Protein AF-0000000068242382 (afdb_homodimer)

Foldseek 3Di:
DDPPVNVVCVVPVVVVQVVQQPDCWKKFKAFLQQATADIHHVPPQAQDFDPRLRHGHGLVLFAPPVVSVVVSVVLNVCQVVQAKDKDKDKDQVVRGVSCVPTRHDHGIWIWIWIWHHDPPHRIIMIIIDTCRVVVVVVVVVVVVVVVCVQVQFADPLAGAGEQNNCVPVVQVLQVVLQVVFWKKKKKKKFKACLVVQCVVPNVVVSSVLSNVLSVLVVVLDDPSKHWYDNDPGMIMIMDIRADPVRVQVSVVVSQVSQVVVQAADCRGPADRHIGMAMFMEIERHDDPPDGSVLNVVRSVVRSVVRVVVHGRYYGYDYDNDSPD/DDPPVNVVCVVPVVVVQVVQQDDCWKKFKAFLQQATADIHHVPPQAQDFDPVLRHGHGLVLFAPPVVSVVVSVVLNVCQVVQAKDKDKDKDQVVRGPSCVPTRHDHGIWIWIWIWHHDPPHRIIMIIIDTCRVVVVVVVVVVVVVVVCVQVQFADPLARAGEQNNCVPVVQVLQVVCQVVFWKKKKKKKFKACLVVQCVVPNVVVSSVLSNVLSVLVVVLDDPSKHWYDNDPGMIMIMDIRADPVRVQVSVVVSQVSQVVVQAADCRGPADRHIGMAMFMEIERHDDPPDGSVLNVVNSVVRSVVCVVVHGRYYGYDYDNDSPD

Organism: Vibrio cholerae serotype O1 (strain ATCC 39315 / El Tor Inaba N16961) (NCBI:txid243277)

Secondary structure (DSSP, 8-state):
---HHHHHHHH-THHHHHHHHH-SS-EEEEETT-BEEEEE----TTT---GGGGTT-BHHHHS-HHHHHHHHHHHHHHHHHTS-EEEEEEE-GGG-GGGTTSSS--S-EEEEEEEEEPTTSSEEEEEEEE-HHHHHHHHHHHHHHHHHHHHHHB-TTT-SBPHHHHHHHHHHHHHHHHHHT--EEEEEEEETTHHHHHHHH-HHHHHHHHHHHHHHHHHHS-TT-EEEE-SSSEEEEEEES--HHHHHHHHHHHHHHHHHH--B-TT-SS-SB--EEEEEEEESS--TT--HHHHHHHHHHHHHHHHHH-SS-EEEEE-SSTT-/---HHHHHHHH-THHHHHHHHH-SS-EEEEETT-BEEEEE----TTT---GGGGTT-BHHHHS-HHHHHHHHHHHHHHHHHTS-EEEEEEE-GGG-GGGTTSSS--S-EEEEEEEEEPTTSSEEEEEEEE-HHHHHHHHHHHHHHHHHHHHHHB-TTT-SBPHHHHHHHHHHHHHHHHHHT--EEEEEEEETTHHHHHHHH-HHHHHHHHHHHHHHHHHHS-TT-EEEE-SSSEEEEEEES--HHHHHHHHHHHHHHHHHH--B-TT-SS-SB--EEEEEEEESS--TT--HHHHHHHHHHHHHHHHHH-SS-EEEEE-SSTT-

pLDDT: mean 90.84, std 8.25, range [40.31, 98.19]

Solvent-accessible surface area (backbone atoms only — not comparable to full-atom values): 33437 Å² total; per-residue (Å²): 134,82,52,68,65,53,54,50,34,63,74,38,53,66,44,55,54,50,54,45,45,64,34,73,38,32,34,30,35,29,38,76,87,38,34,26,71,42,52,30,23,10,75,50,40,80,72,24,50,63,44,67,77,44,46,76,37,38,43,68,69,45,37,50,66,72,56,22,49,52,51,49,50,50,51,50,49,25,56,71,68,62,42,66,44,78,48,72,51,70,49,49,46,83,62,23,73,80,48,64,94,48,69,37,56,73,57,75,40,32,34,41,34,43,36,37,37,39,79,99,55,62,36,29,40,43,36,41,38,74,40,37,69,55,52,53,49,53,52,50,34,54,51,40,53,52,48,37,54,44,42,62,26,31,28,87,78,44,69,32,29,17,48,68,31,42,72,58,50,46,46,53,52,49,50,51,35,38,75,65,63,32,20,27,34,35,36,29,35,35,48,55,52,47,67,48,41,24,72,72,67,30,62,69,55,40,49,51,50,48,31,53,52,37,48,50,49,60,69,68,47,57,91,82,39,47,52,28,38,67,49,82,61,27,35,33,36,41,41,65,75,40,54,69,67,55,47,52,51,52,51,50,51,50,52,49,57,48,47,68,65,62,43,79,25,85,71,36,90,76,41,66,32,50,45,48,27,33,2,24,27,36,25,65,49,59,51,91,84,62,42,58,69,56,49,48,50,47,6,46,49,20,26,50,49,18,54,72,75,43,58,62,34,76,27,70,46,73,42,88,60,85,86,118,132,82,52,68,65,53,54,50,35,63,75,39,52,66,44,55,54,52,54,44,46,64,32,73,40,32,34,31,35,30,38,75,87,38,33,26,69,43,54,30,24,10,75,50,41,83,71,23,50,61,44,67,77,45,46,75,37,37,41,69,70,45,37,50,66,72,57,22,50,51,52,47,51,51,52,49,50,25,55,72,70,61,42,66,42,77,48,71,52,72,48,50,46,83,63,21,73,80,50,66,93,49,69,38,54,73,56,76,39,32,35,41,34,41,35,37,38,38,78,100,53,65,35,29,40,43,34,40,40,73,41,36,70,56,53,52,48,52,52,50,33,55,51,40,52,54,48,38,53,43,43,61,27,31,28,87,79,46,72,33,29,17,49,68,32,42,71,57,49,46,46,53,52,50,51,50,33,38,75,66,65,32,19,27,34,36,36,30,37,35,49,53,52,49,67,48,42,26,74,74,68,30,61,68,55,40,49,51,50,48,31,53,52,38,49,49,50,60,70,68,46,57,92,84,38,48,53,29,38,65,49,83,62,26,34,34,36,42,41,64,75,41,53,70,67,55,47,52,51,52,52,49,50,49,52,49,57,49,47,67,63,62,43,78,25,85,72,36,91,76,41,66,31,50,46,49,27,32,2,23,27,37,25,64,49,60,53,91,83,64,43,58,66,54,50,49,51,47,5,48,50,21,26,50,50,16,53,72,74,42,59,62,32,74,26,71,45,74,41,91,61,84,87,115

InterPro domains:
  IPR000160 GGDEF domain [PF00990] (153-311)
  IPR000160 GGDEF domain [PS50887] (182-319)
  IPR000160 GGDEF domain [SM00267] (141-317)
  IPR000160 GGDEF domain [TIGR00254] (148-316)
  IPR000160 GGDEF domain [cd01949] (153-315)
  IPR029787 Nucleotide cyclase [SSF55073] (157-318)
  IPR043128 Reverse transcriptase/Diguanylate cyclase domain [G3DSA:3.30.70.270] (138-319)
  IPR050469 Diguanylate cyclase Dgc-like, bacteria [PTHR45138] (114-317)

Sequence (648 aa):
MTSIFSSTIIANPEILQFIFQSLPEPTFLINKKGVYIEAWGGTDSERHHNPSYLVGLNQYDVLPAAQAAWFTDVIQQAIEQGCAKELEYEIDPTQLPCFDNVPGPSQKQYFSALVIPLPNTDMMLWTVRNISDYKHTVEKLAQHQLELEHLTHMDHLTQVYNRYAMDSLLPQALDIARLDRVSSALLMIDIDCFKEYNDGYGHIQGDDVLRKVSQTLRQWKSNLDLCFRYGGDEFLIFMTRVDAKQCQQRAEKLMAMIHELNIPHLSSRVADHVTITVGIRHCDQIEKEMTAEKLVLVADKALFHAKHEQRGTIHMFSSTTWHEMTSIFSSTIIANPEILQFIFQSLPEPTFLINKKGVYIEAWGGTDSERHHNPSYLVGLNQYDVLPAAQAAWFTDVIQQAIEQGCAKELEYEIDPTQLPCFDNVPGPSQKQYFSALVIPLPNTDMMLWTVRNISDYKHTVEKLAQHQLELEHLTHMDHLTQVYNRYAMDSLLPQALDIARLDRVSSALLMIDIDCFKEYNDGYGHIQGDDVLRKVSQTLRQWKSNLDLCFRYGGDEFLIFMTRVDAKQCQQRAEKLMAMIHELNIPHLSSRVADHVTITVGIRHCDQIEKEMTAEKLVLVADKALFHAKHEQRGTIHMFSSTTWHE

Structure (mmCIF, N/CA/C/O backbone):
data_AF-0000000068242382-model_v1
#
loop_
_entity.id
_entity.type
_entity.pdbx_description
1 polymer 'diguanylate cyclase'
#
loop_
_atom_site.group_PDB
_atom_site.id
_atom_site.type_symbol
_atom_site.label_atom_id
_atom_site.label_alt_id
_atom_site.label_comp_id
_atom_site.label_asym_id
_atom_site.label_entity_id
_atom_site.label_seq_id
_atom_site.pdbx_PDB_ins_code
_atom_site.Cartn_x
_atom_site.Cartn_y
_atom_site.Cartn_z
_atom_site.occupancy
_atom_site.B_iso_or_equiv
_atom_site.auth_seq_id
_atom_site.auth_comp_id
_atom_site.auth_asym_id
_atom_site.auth_atom_id
_atom_site.pdbx_PDB_model_num
ATOM 1 N N . MET A 1 1 ? -12.875 -44.719 -28.766 1 47.88 1 MET A N 1
ATOM 2 C CA . MET A 1 1 ? -11.961 -44.25 -29.797 1 47.88 1 MET A CA 1
ATOM 3 C C . MET A 1 1 ? -10.609 -43.875 -29.188 1 47.88 1 MET A C 1
ATOM 5 O O . MET A 1 1 ? -10.555 -43.25 -28.125 1 47.88 1 MET A O 1
ATOM 9 N N . THR A 1 2 ? -9.586 -44.375 -29.594 1 66.12 2 THR A N 1
ATOM 10 C CA . THR A 1 2 ? -8.211 -44.438 -29.094 1 66.12 2 THR A CA 1
ATOM 11 C C . THR A 1 2 ? -7.562 -43.062 -29.156 1 66.12 2 THR A C 1
ATOM 13 O O . THR A 1 2 ? -7.633 -42.375 -30.188 1 66.12 2 THR A O 1
ATOM 16 N N . SER A 1 3 ? -7.289 -42.344 -27.984 1 84.94 3 SER A N 1
ATOM 17 C CA . SER A 1 3 ? -6.645 -41.062 -27.828 1 84.94 3 SER A CA 1
ATOM 18 C C . SER A 1 3 ? -5.414 -40.938 -28.734 1 84.94 3 SER A C 1
ATOM 20 O O . SER A 1 3 ? -4.582 -41.875 -28.766 1 84.94 3 SER A O 1
ATOM 22 N N . ILE A 1 4 ? -5.477 -40.031 -29.781 1 87.75 4 ILE A N 1
ATOM 23 C CA . ILE A 1 4 ? -4.34 -39.781 -30.656 1 87.75 4 ILE A CA 1
ATOM 24 C C . ILE A 1 4 ? -3.076 -39.594 -29.812 1 87.75 4 ILE A C 1
ATOM 26 O O . ILE A 1 4 ? -2.018 -40.125 -30.141 1 87.75 4 ILE A O 1
ATOM 30 N N . PHE A 1 5 ? -3.176 -38.969 -28.812 1 89.06 5 PHE A N 1
ATOM 31 C CA . PHE A 1 5 ? -2.045 -38.688 -27.922 1 89.06 5 PHE A CA 1
ATOM 32 C C . PHE A 1 5 ? -1.512 -40 -27.328 1 89.06 5 PHE A C 1
ATOM 34 O O . PHE A 1 5 ? -0.308 -40.25 -27.375 1 89.06 5 PHE A O 1
ATOM 41 N N . SER A 1 6 ? -2.445 -40.781 -26.812 1 85.81 6 SER A N 1
ATOM 42 C CA . SER A 1 6 ? -2.047 -42.062 -26.203 1 85.81 6 SER A CA 1
ATOM 43 C C . SER A 1 6 ? -1.33 -42.938 -27.203 1 85.81 6 SER A C 1
ATOM 45 O O . SER A 1 6 ? -0.302 -43.562 -26.891 1 85.81 6 SER A O 1
ATOM 47 N N . SER A 1 7 ? -1.881 -42.969 -28.422 1 87.81 7 SER A N 1
ATOM 48 C CA . SER A 1 7 ? -1.286 -43.781 -29.469 1 87.81 7 SER A CA 1
ATOM 49 C C . SER A 1 7 ? 0.107 -43.281 -29.844 1 87.81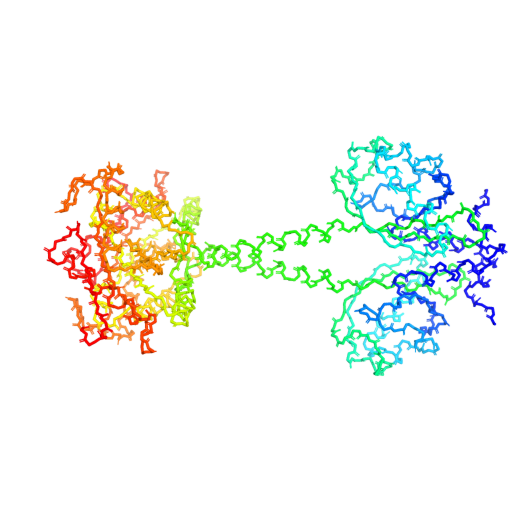 7 SER A C 1
ATOM 51 O O . SER A 1 7 ? 1.012 -44.094 -30.094 1 87.81 7 SER A O 1
ATOM 53 N N . THR A 1 8 ? 0.242 -42.062 -29.812 1 88.06 8 THR A N 1
ATOM 54 C CA . THR A 1 8 ? 1.525 -41.438 -30.141 1 88.06 8 THR A CA 1
ATOM 55 C C . THR A 1 8 ? 2.572 -41.781 -29.078 1 88.06 8 THR A C 1
ATOM 57 O O . THR A 1 8 ? 3.709 -42.125 -29.406 1 88.06 8 THR A O 1
ATOM 60 N N . ILE A 1 9 ? 2.213 -41.75 -27.828 1 86.5 9 ILE A N 1
ATOM 61 C CA . ILE A 1 9 ? 3.121 -42 -26.719 1 86.5 9 ILE A CA 1
ATOM 62 C C . ILE A 1 9 ? 3.518 -43.469 -26.719 1 86.5 9 ILE A C 1
ATOM 64 O O . ILE A 1 9 ? 4.684 -43.812 -26.5 1 86.5 9 ILE A O 1
ATOM 68 N N . ILE A 1 10 ? 2.539 -44.344 -26.984 1 85 10 ILE A N 1
ATOM 69 C CA . ILE A 1 10 ? 2.799 -45.781 -27.016 1 85 10 ILE A CA 1
ATOM 70 C C . ILE A 1 10 ? 3.809 -46.0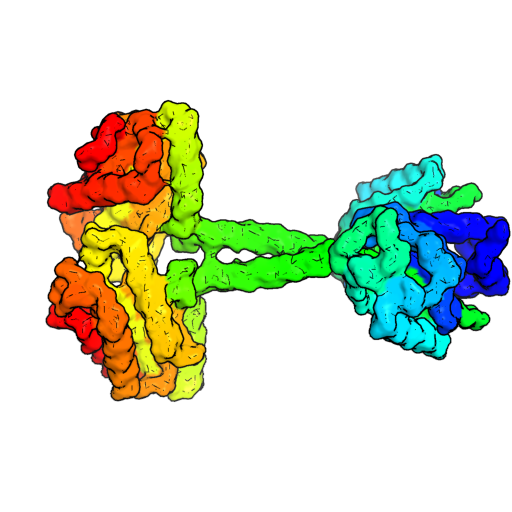94 -28.109 1 85 10 ILE A C 1
ATOM 72 O O . ILE A 1 10 ? 4.707 -46.906 -27.922 1 85 10 ILE A O 1
ATOM 76 N N . ALA A 1 11 ? 3.641 -45.344 -29.203 1 86.38 11 ALA A N 1
ATOM 77 C CA . ALA A 1 11 ? 4.523 -45.562 -30.344 1 86.38 11 ALA A CA 1
ATOM 78 C C . ALA A 1 11 ? 5.914 -45 -30.078 1 86.38 11 ALA A C 1
ATOM 80 O O . ALA A 1 11 ? 6.91 -45.531 -30.594 1 86.38 11 ALA A O 1
ATOM 81 N N . ASN A 1 12 ? 6.023 -43.938 -29.297 1 87.94 12 ASN A N 1
ATOM 82 C CA . ASN A 1 12 ? 7.27 -43.25 -28.984 1 87.94 12 ASN A CA 1
ATOM 83 C C . ASN A 1 12 ? 7.352 -42.844 -27.516 1 87.94 12 ASN A C 1
ATOM 85 O O . ASN A 1 12 ? 7.23 -41.688 -27.172 1 87.94 12 ASN A O 1
ATOM 89 N N . PRO A 1 13 ? 7.684 -43.781 -26.672 1 83.06 13 PRO A N 1
ATOM 90 C CA . PRO A 1 13 ? 7.648 -43.562 -25.234 1 83.06 13 PRO A CA 1
ATOM 91 C C . PRO A 1 13 ? 8.609 -42.438 -24.797 1 83.06 13 PRO A C 1
ATOM 93 O O . PRO A 1 13 ? 8.422 -41.844 -23.75 1 83.06 13 PRO A O 1
ATOM 96 N N . GLU A 1 14 ? 9.609 -42.125 -25.609 1 86.25 14 GLU A N 1
ATOM 97 C CA . GLU A 1 14 ? 10.578 -41.094 -25.297 1 86.25 14 GLU A CA 1
ATOM 98 C C . GLU A 1 14 ? 9.914 -39.719 -25.234 1 86.25 14 GLU A C 1
ATOM 100 O O . GLU A 1 14 ? 10.414 -38.812 -24.578 1 86.25 14 GLU A O 1
ATOM 105 N N . ILE A 1 15 ? 8.773 -39.625 -25.875 1 88.25 15 ILE A N 1
ATOM 106 C CA . ILE A 1 15 ? 8.023 -38.375 -25.891 1 88.25 15 ILE A CA 1
ATOM 107 C C . ILE A 1 15 ? 7.57 -38.031 -24.469 1 88.25 15 ILE A C 1
ATOM 109 O O . ILE A 1 15 ? 7.629 -36.844 -24.062 1 88.25 15 ILE A O 1
ATOM 113 N N . LEU A 1 16 ? 7.141 -39 -23.766 1 86.88 16 LEU A N 1
ATOM 114 C CA . LEU A 1 16 ? 6.645 -38.781 -22.406 1 86.88 16 LEU A CA 1
ATOM 115 C C . LEU A 1 16 ? 7.746 -38.25 -21.5 1 86.88 16 LEU A C 1
ATOM 117 O O . LEU A 1 16 ? 7.516 -37.312 -20.734 1 86.88 16 LEU A O 1
ATOM 121 N N . GLN A 1 17 ? 8.875 -38.781 -21.625 1 86.75 17 GLN A N 1
ATOM 122 C CA . GLN A 1 17 ? 10.023 -38.281 -20.875 1 86.75 17 GLN A CA 1
ATOM 123 C C . GLN A 1 17 ? 10.352 -36.844 -21.234 1 86.75 17 GLN A C 1
ATOM 125 O O . GLN A 1 17 ? 10.648 -36.031 -20.359 1 86.75 17 GLN A O 1
ATOM 130 N N . PHE A 1 18 ? 10.266 -36.594 -22.484 1 89.44 18 PHE A N 1
ATOM 131 C CA . PHE A 1 18 ? 10.547 -35.25 -22.953 1 89.44 18 PHE A CA 1
ATOM 132 C C . PHE A 1 18 ? 9.547 -34.25 -22.375 1 89.44 18 PHE A C 1
ATOM 134 O O . PHE A 1 18 ? 9.93 -33.156 -21.953 1 89.44 18 PHE A O 1
ATOM 141 N N . ILE A 1 19 ? 8.344 -34.625 -22.344 1 89.81 19 ILE A N 1
ATOM 142 C CA . ILE A 1 19 ? 7.285 -33.75 -21.828 1 89.81 19 ILE A CA 1
ATOM 143 C C . ILE A 1 19 ? 7.562 -33.406 -20.375 1 89.81 19 ILE A C 1
ATOM 145 O O . ILE A 1 19 ? 7.617 -32.219 -20 1 89.81 19 ILE A O 1
ATOM 149 N N . PHE A 1 20 ? 7.793 -34.344 -19.562 1 90.69 20 PHE A N 1
ATOM 150 C CA . PHE A 1 20 ? 7.957 -34.125 -18.125 1 90.69 20 PHE A CA 1
ATOM 151 C C . PHE A 1 20 ? 9.266 -33.406 -17.844 1 90.69 20 PHE A C 1
ATOM 153 O O . PHE A 1 20 ? 9.344 -32.594 -16.922 1 90.69 20 PHE A O 1
ATOM 160 N N . GLN A 1 21 ? 10.258 -33.688 -18.641 1 90.88 21 GLN A N 1
ATOM 161 C CA . GLN A 1 21 ? 11.539 -33 -18.469 1 90.88 21 GLN A CA 1
ATOM 162 C C . GLN A 1 21 ? 11.43 -31.531 -18.812 1 90.88 21 GLN A C 1
ATOM 164 O O . GLN A 1 21 ? 12.164 -30.703 -18.266 1 90.88 21 GLN A O 1
ATOM 169 N N . SER A 1 22 ? 10.508 -31.188 -19.641 1 89.62 22 SER A N 1
ATOM 170 C CA . SER A 1 22 ? 10.375 -29.812 -20.109 1 89.62 22 SER A CA 1
ATOM 171 C C . SER A 1 22 ? 9.578 -28.969 -19.125 1 89.62 22 SER A C 1
ATOM 173 O O . SER A 1 22 ? 9.578 -27.734 -19.219 1 89.62 22 SER A O 1
ATOM 175 N N . LEU A 1 23 ? 8.906 -29.656 -18.203 1 89.25 23 LEU A N 1
ATOM 176 C CA . LEU A 1 23 ? 8.078 -28.906 -17.25 1 89.25 23 LEU A CA 1
ATOM 177 C C . LEU A 1 23 ? 8.945 -28.062 -16.328 1 89.25 23 LEU A C 1
ATOM 179 O O . LEU A 1 23 ? 9.969 -28.531 -15.828 1 89.25 23 LEU A O 1
ATOM 183 N N . PRO A 1 24 ? 8.555 -26.844 -16.141 1 88.25 24 PRO A N 1
ATOM 184 C CA . PRO A 1 24 ? 9.281 -26 -15.188 1 88.25 24 PRO A CA 1
ATOM 185 C C . PRO A 1 24 ? 9.141 -26.5 -13.75 1 88.25 24 PRO A C 1
ATOM 187 O O . PRO A 1 24 ? 10.008 -26.219 -12.914 1 88.25 24 PRO A O 1
ATOM 190 N N . GLU A 1 25 ? 8.133 -27.234 -13.516 1 90.44 25 GLU A N 1
ATOM 191 C CA . GLU A 1 25 ? 7.848 -27.766 -12.188 1 90.44 25 GLU A CA 1
ATOM 192 C C . GLU A 1 25 ? 8.43 -29.172 -12.031 1 90.44 25 GLU A C 1
ATOM 194 O O . GLU A 1 25 ? 8.234 -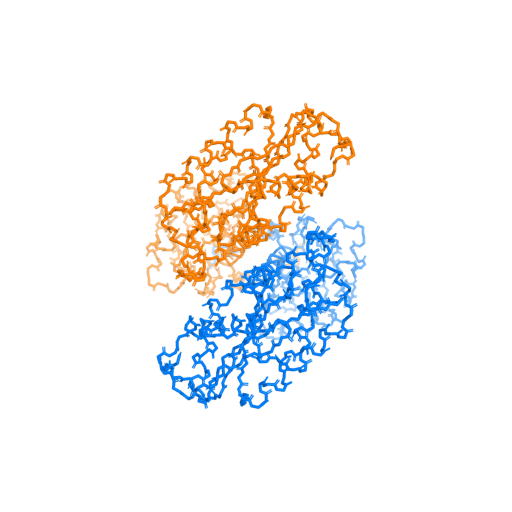30.031 -12.891 1 90.44 25 GLU A O 1
ATOM 199 N N . PRO A 1 26 ? 9.133 -29.312 -10.93 1 95.44 26 PRO A N 1
ATOM 200 C CA . PRO A 1 26 ? 9.555 -30.703 -10.688 1 95.44 26 PRO A CA 1
ATOM 201 C C . PRO A 1 26 ? 8.375 -31.656 -10.5 1 95.44 26 PRO A C 1
ATOM 203 O O . PRO A 1 26 ? 7.375 -31.281 -9.875 1 95.44 26 PRO A O 1
ATOM 206 N N . THR A 1 27 ? 8.469 -32.781 -11.102 1 95.56 27 THR A N 1
ATOM 207 C CA . THR A 1 27 ? 7.492 -33.875 -10.961 1 95.56 27 THR A CA 1
ATOM 208 C C . THR A 1 27 ? 8.172 -35.156 -10.508 1 95.56 27 THR A C 1
ATOM 210 O O . THR A 1 27 ? 9.18 -35.562 -11.078 1 95.56 27 THR A O 1
ATOM 213 N N . PHE A 1 28 ? 7.578 -35.75 -9.508 1 96.62 28 PHE A N 1
ATOM 214 C CA . PHE A 1 28 ? 8.164 -36.938 -8.914 1 96.62 28 PHE A CA 1
ATOM 215 C C . PHE A 1 28 ? 7.227 -38.125 -9.055 1 96.62 28 PHE A C 1
ATOM 217 O O . PHE A 1 28 ? 6.012 -38 -8.898 1 96.62 28 PHE A O 1
ATOM 224 N N . LEU A 1 29 ? 7.824 -39.281 -9.398 1 96.44 29 LEU A N 1
ATOM 225 C CA . LEU A 1 29 ? 7.141 -40.531 -9.203 1 96.44 29 LEU A CA 1
ATOM 226 C C . LEU A 1 29 ? 7.488 -41.156 -7.848 1 96.44 29 LEU A C 1
ATOM 228 O O . LEU A 1 29 ? 8.656 -41.406 -7.562 1 96.44 29 LEU A O 1
ATOM 232 N N . ILE A 1 30 ? 6.473 -41.312 -7.062 1 96.75 30 ILE A N 1
ATOM 233 C CA . ILE A 1 30 ? 6.672 -41.781 -5.695 1 96.75 30 ILE A CA 1
ATOM 234 C C . ILE A 1 30 ? 5.824 -43.031 -5.445 1 96.75 30 ILE A C 1
ATOM 236 O O . ILE A 1 30 ? 4.68 -43.125 -5.898 1 96.75 30 ILE A O 1
ATOM 240 N N . ASN A 1 31 ? 6.352 -44 -4.742 1 95.12 31 ASN A N 1
ATOM 241 C CA . ASN A 1 31 ? 5.562 -45.188 -4.438 1 95.12 31 ASN A CA 1
ATOM 242 C C . ASN A 1 31 ? 4.859 -45.062 -3.09 1 95.12 31 ASN A C 1
ATOM 244 O O . ASN A 1 31 ? 4.996 -44.031 -2.404 1 95.12 31 ASN A O 1
ATOM 248 N N . LYS A 1 32 ? 4.078 -46.031 -2.742 1 93.75 32 LYS A N 1
ATOM 249 C CA . LYS A 1 32 ? 3.234 -46 -1.549 1 93.75 32 LYS A CA 1
ATOM 250 C C . LYS A 1 32 ? 4.078 -45.875 -0.284 1 93.75 32 LYS A C 1
ATOM 252 O O . LYS A 1 32 ? 3.604 -45.375 0.74 1 93.75 32 LYS A O 1
ATOM 257 N N . LYS A 1 33 ? 5.301 -46.312 -0.308 1 93.06 33 LYS A N 1
ATOM 258 C CA . LYS A 1 33 ? 6.191 -46.25 0.848 1 93.06 33 LYS A CA 1
ATOM 259 C C . LYS A 1 33 ? 6.863 -44.875 0.964 1 93.06 33 LYS A C 1
ATOM 261 O O . LYS A 1 33 ? 7.594 -44.625 1.924 1 93.06 33 LYS A O 1
ATOM 266 N N . GLY A 1 34 ? 6.695 -44.062 -0.033 1 94.62 34 GLY A N 1
ATOM 267 C CA . GLY A 1 34 ? 7.242 -42.688 0.009 1 94.62 34 GLY A CA 1
ATOM 268 C C . GLY A 1 34 ? 8.617 -42.594 -0.616 1 94.62 34 GLY A C 1
ATOM 269 O O . GLY A 1 34 ? 9.352 -41.625 -0.365 1 94.62 34 GLY A O 1
ATOM 270 N N . VAL A 1 35 ? 9.031 -43.562 -1.354 1 96.19 35 VAL A N 1
ATOM 271 C CA . VAL A 1 35 ? 10.328 -43.562 -2.025 1 96.19 35 VAL A CA 1
ATOM 272 C C . VAL A 1 35 ? 10.203 -42.875 -3.377 1 96.19 35 VAL A C 1
ATOM 274 O O . VAL A 1 35 ? 9.281 -43.156 -4.145 1 96.19 35 VAL A O 1
ATOM 277 N N . TYR A 1 36 ? 11.117 -41.969 -3.658 1 96.69 36 TYR A N 1
ATOM 278 C CA . TYR A 1 36 ? 11.188 -41.312 -4.957 1 96.69 36 TYR A CA 1
ATOM 279 C C . TYR A 1 36 ? 11.758 -42.25 -6.016 1 96.69 36 TYR A C 1
ATOM 281 O O . TYR A 1 36 ? 12.945 -42.594 -5.98 1 96.69 36 TYR A O 1
ATOM 289 N N . ILE A 1 37 ? 11 -42.562 -6.961 1 96.5 37 ILE A N 1
ATOM 290 C CA . ILE A 1 37 ? 11.398 -43.531 -7.977 1 96.5 37 ILE A CA 1
ATOM 291 C C . ILE A 1 37 ? 12.031 -42.812 -9.164 1 96.5 37 ILE A C 1
ATOM 293 O O . ILE A 1 37 ? 13.094 -43.219 -9.648 1 96.5 37 ILE A O 1
ATOM 297 N N . GLU A 1 38 ? 11.359 -41.812 -9.68 1 96.06 38 GLU A N 1
ATOM 298 C CA . GLU A 1 38 ? 11.828 -40.969 -10.781 1 96.06 38 GLU A CA 1
ATOM 299 C C . GLU A 1 38 ? 11.516 -39.5 -10.523 1 96.06 38 GLU A C 1
ATOM 301 O O . GLU A 1 38 ? 10.672 -39.188 -9.688 1 96.06 38 GLU A O 1
ATOM 306 N N . ALA A 1 39 ? 12.234 -38.656 -11.133 1 95.56 39 ALA A N 1
ATOM 307 C CA . ALA A 1 39 ? 12.047 -37.219 -11.031 1 95.56 39 ALA A CA 1
ATOM 308 C C . ALA A 1 39 ? 12.336 -36.531 -12.367 1 95.56 39 ALA A C 1
ATOM 310 O O . ALA A 1 39 ? 13.266 -36.938 -13.078 1 95.56 39 ALA A O 1
ATOM 311 N N . TRP A 1 40 ? 11.523 -35.594 -12.719 1 93.94 40 TRP A N 1
ATOM 312 C CA . TRP A 1 40 ? 11.68 -34.844 -13.969 1 93.94 40 TRP A CA 1
ATOM 313 C C . TRP A 1 40 ? 11.453 -33.344 -13.734 1 93.94 40 TRP A C 1
ATOM 315 O O . TRP A 1 40 ? 10.75 -32.938 -12.805 1 93.94 40 TRP A O 1
ATOM 325 N N . GLY A 1 41 ? 12.094 -32.562 -14.594 1 93.75 41 GLY A N 1
ATOM 326 C CA . GLY A 1 41 ? 11.789 -31.125 -14.641 1 93.75 41 GLY A CA 1
ATOM 327 C C . GLY A 1 41 ? 12.438 -30.344 -13.508 1 93.75 41 GLY A C 1
ATOM 328 O O . GLY A 1 41 ? 13.367 -30.844 -12.859 1 93.75 41 GLY A O 1
ATOM 329 N N . GLY A 1 42 ? 11.891 -29.047 -13.352 1 91.25 42 GLY A N 1
ATOM 330 C CA . GLY A 1 42 ? 12.344 -28.188 -12.266 1 91.25 42 GLY A CA 1
ATOM 331 C C . GLY A 1 42 ? 13.836 -27.906 -12.312 1 91.25 42 GLY A C 1
ATOM 332 O O . GLY A 1 42 ? 14.523 -28 -11.289 1 91.25 42 GLY A O 1
ATOM 333 N N . THR A 1 43 ? 14.305 -27.594 -13.453 1 86.69 43 THR A N 1
ATOM 334 C CA . THR A 1 43 ? 15.742 -27.453 -13.617 1 86.69 43 THR A CA 1
ATOM 335 C C . THR A 1 43 ? 16.172 -26 -13.359 1 86.69 43 THR A C 1
ATOM 337 O O . THR A 1 43 ? 17.375 -25.703 -13.391 1 86.69 43 THR A O 1
ATOM 340 N N . ASP A 1 44 ? 15.289 -25.188 -13.125 1 89.44 44 ASP A N 1
ATOM 341 C CA . ASP A 1 44 ? 15.617 -23.812 -12.773 1 89.44 44 ASP A CA 1
ATOM 342 C C . ASP A 1 44 ? 16.062 -23.703 -11.32 1 89.44 44 ASP A C 1
ATOM 344 O O . ASP A 1 44 ? 15.25 -23.75 -10.406 1 89.44 44 ASP A O 1
ATOM 348 N N . SER A 1 45 ? 17.281 -23.422 -11.07 1 90.69 45 SER A N 1
ATOM 349 C CA . SER A 1 45 ? 17.875 -23.438 -9.734 1 90.69 45 SER A CA 1
ATOM 350 C C . SER A 1 45 ? 17.422 -22.234 -8.922 1 90.69 45 SER A C 1
ATOM 352 O O . SER A 1 45 ? 17.609 -22.188 -7.703 1 90.69 45 SER A O 1
ATOM 354 N N . GLU A 1 46 ? 16.797 -21.25 -9.516 1 87.94 46 GLU A N 1
ATOM 355 C CA . GLU A 1 46 ? 16.266 -20.125 -8.773 1 87.94 46 GLU A CA 1
ATOM 356 C C . GLU A 1 46 ? 14.984 -20.5 -8.039 1 87.94 46 GLU A C 1
ATOM 358 O O . GLU A 1 46 ? 14.641 -19.891 -7.023 1 87.94 46 GLU A O 1
ATOM 363 N N . ARG A 1 47 ? 14.336 -21.547 -8.523 1 89.44 47 ARG A N 1
ATOM 364 C CA . ARG A 1 47 ? 13.023 -21.891 -7.984 1 89.44 47 ARG A CA 1
ATOM 365 C C . ARG A 1 47 ? 13.055 -23.25 -7.297 1 89.44 47 ARG A C 1
ATOM 367 O O . ARG A 1 47 ? 12.219 -23.531 -6.434 1 89.44 47 ARG A O 1
ATOM 374 N N . HIS A 1 48 ? 14.039 -24.062 -7.809 1 92.75 48 HIS A N 1
ATOM 375 C CA . HIS A 1 48 ? 14.039 -25.422 -7.297 1 92.75 48 HIS A CA 1
ATOM 376 C C . HIS A 1 48 ? 15.453 -25.969 -7.148 1 92.75 48 HIS A C 1
ATOM 378 O O . HIS A 1 48 ? 16.375 -25.5 -7.828 1 92.75 48 HIS A O 1
ATOM 384 N N . HIS A 1 49 ? 15.617 -26.844 -6.164 1 91.88 49 HIS A N 1
ATOM 385 C CA . HIS A 1 49 ? 16.781 -27.719 -6.191 1 91.88 49 HIS A CA 1
ATOM 386 C C . HIS A 1 49 ? 16.625 -28.828 -7.219 1 91.88 49 HIS A C 1
ATOM 388 O O . HIS A 1 49 ? 15.492 -29.219 -7.531 1 91.88 49 HIS A O 1
ATOM 394 N N . ASN A 1 50 ? 17.734 -29.266 -7.719 1 92.06 50 ASN A N 1
ATOM 395 C CA . ASN A 1 50 ? 17.703 -30.344 -8.703 1 92.06 50 ASN A CA 1
ATOM 396 C C . ASN A 1 50 ? 16.969 -31.562 -8.172 1 92.06 50 ASN A C 1
ATOM 398 O O . ASN A 1 50 ? 17.406 -32.188 -7.199 1 92.06 50 ASN A O 1
ATOM 402 N N . PRO A 1 51 ? 15.891 -31.969 -8.836 1 93.31 51 PRO A N 1
ATOM 403 C CA . PRO A 1 51 ? 15.055 -33.062 -8.297 1 93.31 51 PRO A CA 1
ATOM 404 C C . PRO A 1 51 ? 15.742 -34.406 -8.352 1 93.31 51 PRO A C 1
ATOM 406 O O . PRO A 1 51 ? 15.375 -35.312 -7.605 1 93.31 51 PRO A O 1
ATOM 409 N N . SER A 1 52 ? 16.688 -34.625 -9.195 1 92.25 52 SER A N 1
ATOM 410 C CA . SER A 1 52 ? 17.359 -35.906 -9.375 1 92.25 52 SER A CA 1
ATOM 411 C C . SER A 1 52 ? 18.047 -36.344 -8.086 1 92.25 52 SER A C 1
ATOM 413 O O . SER A 1 52 ? 18.281 -37.562 -7.879 1 92.25 52 SER A O 1
ATOM 415 N N . TYR A 1 53 ? 18.297 -35.406 -7.238 1 91.69 53 TYR A N 1
ATOM 416 C CA . TYR A 1 53 ? 18.984 -35.719 -5.992 1 91.69 53 TYR A CA 1
ATOM 417 C C . TYR A 1 53 ? 18.078 -36.469 -5.023 1 91.69 53 TYR A C 1
ATOM 419 O O . TYR A 1 53 ? 18.547 -37.031 -4.043 1 91.69 53 TYR A O 1
ATOM 427 N N . LEU A 1 54 ? 16.828 -36.5 -5.328 1 93.75 54 LEU A N 1
ATOM 428 C CA . LEU A 1 54 ? 15.891 -37.125 -4.402 1 93.75 54 LEU A CA 1
ATOM 429 C C . LEU A 1 54 ? 15.633 -38.562 -4.777 1 93.75 54 LEU A C 1
ATOM 431 O O . LEU A 1 54 ? 15.125 -39.344 -3.969 1 93.75 54 LEU A O 1
ATOM 435 N N . VAL A 1 55 ? 15.969 -38.938 -6.004 1 95.38 55 VAL A N 1
ATOM 436 C CA . VAL A 1 55 ? 15.656 -40.281 -6.516 1 95.38 55 VAL A CA 1
ATOM 437 C C . VAL A 1 55 ? 16.344 -41.344 -5.652 1 95.38 55 VAL A C 1
ATOM 439 O O . VAL A 1 55 ? 17.531 -41.25 -5.387 1 95.38 55 VAL A O 1
ATOM 442 N N . GLY A 1 56 ? 15.586 -42.281 -5.188 1 95.5 56 GLY A N 1
ATOM 443 C CA . GLY A 1 56 ? 16.094 -43.375 -4.355 1 95.5 56 GLY A CA 1
ATOM 444 C C . GLY A 1 56 ? 15.906 -43.125 -2.871 1 95.5 56 GLY A C 1
ATOM 445 O O . GLY A 1 56 ? 15.969 -44.062 -2.066 1 95.5 56 GLY A O 1
ATOM 446 N N . LEU A 1 57 ? 15.656 -41.875 -2.52 1 94.94 57 LEU A N 1
ATOM 447 C CA . LEU A 1 57 ? 15.461 -41.5 -1.119 1 94.94 57 LEU A CA 1
ATOM 448 C C . LEU A 1 57 ? 13.992 -41.625 -0.723 1 94.94 57 LEU A C 1
ATOM 450 O O . LEU A 1 57 ? 13.117 -41.688 -1.586 1 94.94 57 LEU A O 1
ATOM 454 N N . ASN A 1 58 ? 13.789 -41.719 0.633 1 94.44 58 ASN A N 1
ATOM 455 C CA . ASN A 1 58 ? 12.438 -41.719 1.174 1 94.44 58 ASN A CA 1
ATOM 456 C C . ASN A 1 58 ? 12.109 -40.344 1.797 1 94.44 58 ASN A C 1
ATOM 458 O O . ASN A 1 58 ? 13 -39.562 2.064 1 94.44 58 ASN A O 1
ATOM 462 N N . GLN A 1 59 ? 10.836 -40.125 2.041 1 93.06 59 GLN A N 1
ATOM 463 C CA . GLN A 1 59 ? 10.398 -38.844 2.564 1 93.06 59 GLN A CA 1
ATOM 464 C C . GLN A 1 59 ? 11.102 -38.5 3.875 1 93.06 59 GLN A C 1
ATOM 466 O O . GLN A 1 59 ? 11.406 -37.344 4.145 1 93.06 59 GLN A O 1
ATOM 471 N N . TYR A 1 60 ? 11.375 -39.5 4.645 1 93.38 60 TYR A N 1
ATOM 472 C CA . TYR A 1 60 ? 11.992 -39.281 5.953 1 93.38 60 TYR A CA 1
ATOM 473 C C . TYR A 1 60 ? 13.477 -38.969 5.816 1 93.38 60 TYR A C 1
ATOM 475 O O . TYR A 1 60 ? 14.094 -38.438 6.738 1 93.38 60 TYR A O 1
ATOM 483 N N . ASP A 1 61 ? 14.086 -39.281 4.668 1 93.06 61 ASP A N 1
ATOM 484 C CA . ASP A 1 61 ? 15.477 -38.938 4.375 1 93.06 61 ASP A CA 1
ATOM 485 C C . ASP A 1 61 ? 15.578 -37.469 3.939 1 93.06 61 ASP A C 1
ATOM 487 O O . ASP A 1 61 ? 16.656 -36.875 4.031 1 93.06 61 ASP A O 1
ATOM 491 N N . VAL A 1 62 ? 14.539 -36.938 3.471 1 92.94 62 VAL A N 1
ATOM 492 C CA . VAL A 1 62 ? 14.578 -35.656 2.801 1 92.94 62 VAL A CA 1
ATOM 493 C C . VAL A 1 62 ? 14.016 -34.562 3.725 1 92.94 62 VAL A C 1
ATOM 495 O O . VAL A 1 62 ? 14.641 -33.531 3.914 1 92.94 62 VAL A O 1
ATOM 498 N N . LEU A 1 63 ? 12.914 -34.875 4.355 1 93.69 63 LEU A N 1
ATOM 499 C CA . LEU A 1 63 ? 12.164 -33.875 5.102 1 93.69 63 LEU A CA 1
ATOM 500 C C . LEU A 1 63 ? 12.297 -34.094 6.602 1 93.69 63 LEU A C 1
ATOM 502 O O . LEU A 1 63 ? 12.547 -35.219 7.047 1 93.69 63 LEU A O 1
ATOM 506 N N . PRO A 1 64 ? 12.078 -33 7.348 1 92.88 64 PRO A N 1
ATOM 507 C CA . PRO A 1 64 ? 11.945 -33.219 8.789 1 92.88 64 PRO A CA 1
ATOM 508 C C . PRO A 1 64 ? 10.805 -34.156 9.148 1 92.88 64 PRO A C 1
ATOM 510 O O . PRO A 1 64 ? 9.828 -34.281 8.398 1 92.88 64 PRO A O 1
ATOM 513 N N . ALA A 1 65 ? 10.875 -34.781 10.297 1 93.25 65 ALA A N 1
ATOM 514 C CA . ALA A 1 65 ? 10.016 -35.906 10.695 1 93.25 65 ALA A CA 1
ATOM 515 C C . ALA A 1 65 ? 8.539 -35.531 10.602 1 93.25 65 ALA A C 1
ATOM 517 O O . ALA A 1 65 ? 7.734 -36.281 10.047 1 93.25 65 ALA A O 1
ATOM 518 N N . ALA A 1 66 ? 8.227 -34.344 11.141 1 93.56 66 ALA A N 1
ATOM 519 C CA . ALA A 1 66 ? 6.824 -33.938 11.164 1 93.56 66 ALA A CA 1
ATOM 520 C C . ALA A 1 66 ? 6.277 -33.75 9.758 1 93.56 66 ALA A C 1
ATOM 522 O O . ALA A 1 66 ? 5.152 -34.156 9.453 1 93.56 66 ALA A O 1
ATOM 523 N N . GLN A 1 67 ? 7.043 -33.188 8.938 1 94.44 67 GLN A N 1
ATOM 524 C CA . GLN A 1 67 ? 6.629 -32.938 7.555 1 94.44 67 GLN A CA 1
ATOM 525 C C . GLN A 1 67 ? 6.586 -34.25 6.77 1 94.44 67 GLN A C 1
ATOM 527 O O . GLN A 1 67 ? 5.688 -34.469 5.949 1 94.44 67 GLN A O 1
ATOM 532 N N . ALA A 1 68 ? 7.57 -35.094 7.027 1 95 68 ALA A N 1
ATOM 533 C CA . ALA A 1 68 ? 7.586 -36.406 6.383 1 95 68 ALA A CA 1
ATOM 534 C C . ALA A 1 68 ? 6.336 -37.219 6.738 1 95 68 ALA A C 1
ATOM 536 O O . ALA A 1 68 ? 5.75 -37.875 5.879 1 95 68 ALA A O 1
ATOM 537 N N . ALA A 1 69 ? 5.992 -37.125 7.938 1 95.38 69 ALA A N 1
ATOM 538 C CA . ALA A 1 69 ? 4.781 -37.812 8.383 1 95.38 69 ALA A CA 1
ATOM 539 C C . ALA A 1 69 ? 3.549 -37.281 7.656 1 95.38 69 ALA A C 1
ATOM 541 O O . ALA A 1 69 ? 2.699 -38.062 7.211 1 95.38 69 ALA A O 1
ATOM 542 N N . TRP A 1 70 ? 3.469 -36 7.625 1 95.69 70 TRP A N 1
ATOM 543 C CA . TRP A 1 70 ? 2.35 -35.375 6.934 1 95.69 70 TRP A CA 1
ATOM 544 C C . TRP A 1 70 ? 2.316 -35.781 5.465 1 95.69 70 TRP A C 1
ATOM 546 O O . TRP A 1 70 ? 1.257 -36.125 4.934 1 95.69 70 TRP A O 1
ATOM 556 N N . PHE A 1 71 ? 3.445 -35.75 4.785 1 95.56 71 PHE A N 1
ATOM 557 C CA . PHE A 1 71 ? 3.539 -36.156 3.389 1 95.56 71 PHE A CA 1
ATOM 558 C C . PHE A 1 71 ? 3.105 -37.625 3.215 1 95.56 71 PHE A C 1
ATOM 560 O O . PHE A 1 71 ? 2.389 -37.938 2.268 1 95.56 71 PHE A O 1
ATOM 567 N N . THR A 1 72 ? 3.547 -38.438 4.07 1 94.06 72 THR A N 1
ATOM 568 C CA . THR A 1 72 ? 3.184 -39.844 4.027 1 94.06 72 THR A CA 1
ATOM 569 C C . THR A 1 72 ? 1.672 -40.031 4.145 1 94.06 72 THR A C 1
ATOM 571 O O . THR A 1 72 ? 1.079 -40.844 3.432 1 94.06 72 THR A O 1
ATOM 574 N N . ASP A 1 73 ? 1.141 -39.281 5.027 1 95.5 73 ASP A N 1
ATOM 575 C CA . ASP A 1 73 ? -0.31 -39.312 5.18 1 95.5 73 ASP A CA 1
ATOM 576 C C . ASP A 1 73 ? -1.012 -38.906 3.887 1 95.5 73 ASP A C 1
ATOM 578 O O . ASP A 1 73 ? -1.991 -39.531 3.48 1 95.5 73 ASP A O 1
ATOM 582 N N . VAL A 1 74 ? -0.548 -37.875 3.268 1 95.88 74 VAL A N 1
ATOM 583 C CA . VAL A 1 74 ? -1.114 -37.406 2.012 1 95.88 74 VAL A CA 1
ATOM 584 C C . VAL A 1 74 ? -1.024 -38.5 0.951 1 95.88 74 VAL A C 1
ATOM 586 O O . VAL A 1 74 ? -1.985 -38.719 0.217 1 95.88 74 VAL A O 1
ATOM 589 N N . ILE A 1 75 ? 0.145 -39.156 0.864 1 94.25 75 ILE A N 1
ATOM 590 C CA . ILE A 1 75 ? 0.378 -40.25 -0.098 1 94.25 75 ILE A CA 1
ATOM 591 C C . ILE A 1 75 ? -0.63 -41.375 0.127 1 94.25 75 ILE A C 1
ATOM 593 O O . ILE A 1 75 ? -1.291 -41.812 -0.813 1 94.25 75 ILE A O 1
ATOM 597 N N . GLN A 1 76 ? -0.797 -41.719 1.323 1 92.38 76 GLN A N 1
ATOM 598 C CA . GLN A 1 76 ? -1.709 -42.812 1.664 1 92.38 76 GLN A CA 1
ATOM 599 C C . GLN A 1 76 ? -3.15 -42.469 1.314 1 92.38 76 GLN A C 1
ATOM 601 O O . GLN A 1 76 ? -3.871 -43.25 0.724 1 92.38 76 GLN A O 1
ATOM 606 N N . GLN A 1 77 ? -3.525 -41.281 1.646 1 94 77 GLN A N 1
ATOM 607 C CA . GLN A 1 77 ? -4.883 -40.844 1.373 1 94 77 GLN A CA 1
ATOM 608 C C . GLN A 1 77 ? -5.152 -40.781 -0.128 1 94 77 GLN A C 1
ATOM 610 O O . GLN A 1 77 ? -6.223 -41.188 -0.59 1 94 77 GLN A O 1
ATOM 615 N N . ALA A 1 78 ? -4.184 -40.25 -0.857 1 92.69 78 ALA A N 1
ATOM 616 C CA . ALA A 1 78 ? -4.34 -40.125 -2.305 1 92.69 78 ALA A CA 1
ATOM 617 C C . ALA A 1 78 ? -4.512 -41.5 -2.945 1 92.69 78 ALA A C 1
ATOM 619 O O . ALA A 1 78 ? -5.367 -41.688 -3.816 1 92.69 78 ALA A O 1
ATOM 620 N N . ILE A 1 79 ? -3.738 -42.469 -2.555 1 90.56 79 ILE A N 1
ATOM 621 C CA . ILE A 1 79 ? -3.793 -43.812 -3.115 1 90.56 79 ILE A CA 1
ATOM 622 C C . ILE A 1 79 ? -5.105 -44.469 -2.723 1 90.56 79 ILE A C 1
ATOM 624 O O . ILE A 1 79 ? -5.766 -45.094 -3.559 1 90.56 79 ILE A O 1
ATOM 628 N N . GLU A 1 80 ? -5.484 -44.312 -1.516 1 91.31 80 GLU A N 1
ATOM 629 C CA . GLU A 1 80 ? -6.699 -44.938 -1.016 1 91.31 80 GLU A CA 1
ATOM 630 C C . GLU A 1 80 ? -7.941 -44.375 -1.685 1 91.31 80 GLU A C 1
ATOM 632 O O . GLU A 1 80 ? -8.852 -45.094 -2.072 1 91.31 80 GLU A O 1
ATOM 637 N N . GLN A 1 81 ? -8.008 -43.156 -1.804 1 92.5 81 GLN A N 1
ATOM 638 C CA . GLN A 1 81 ? -9.172 -42.5 -2.371 1 92.5 81 GLN A CA 1
ATOM 639 C C . GLN A 1 81 ? -9.164 -42.562 -3.895 1 92.5 81 GLN A C 1
ATOM 641 O O . GLN A 1 81 ? -10.211 -42.469 -4.531 1 92.5 81 GLN A O 1
ATOM 646 N N . GLY A 1 82 ? -8.008 -42.656 -4.496 1 90.44 82 GLY A N 1
ATOM 647 C CA . GLY A 1 82 ? -7.871 -42.812 -5.938 1 90.44 82 GLY A CA 1
ATOM 648 C C . GLY A 1 82 ? -8.172 -41.531 -6.703 1 90.44 82 GLY A C 1
ATOM 649 O O . GLY A 1 82 ? -8.586 -41.562 -7.863 1 90.44 82 GLY A O 1
ATOM 650 N N . CYS A 1 83 ? -8.047 -40.406 -6.027 1 90.31 83 CYS A N 1
ATOM 651 C CA . CYS A 1 83 ? -8.297 -39.125 -6.688 1 90.31 83 CYS A CA 1
ATOM 652 C C . CYS A 1 83 ? -7.148 -38.156 -6.445 1 90.31 83 CYS A C 1
ATOM 654 O O . CYS A 1 83 ? -6.422 -38.281 -5.453 1 90.31 83 CYS A O 1
ATOM 656 N N . ALA A 1 84 ? -7.023 -37.281 -7.348 1 92.25 84 ALA A N 1
ATOM 657 C CA . ALA A 1 84 ? -5.965 -36.281 -7.242 1 92.25 84 ALA A CA 1
ATOM 658 C C . ALA A 1 84 ? -6.246 -35.312 -6.094 1 92.25 84 ALA A C 1
ATOM 660 O O . ALA A 1 84 ? -7.402 -35 -5.797 1 92.25 84 ALA A O 1
ATOM 661 N N . LYS A 1 85 ? -5.211 -34.812 -5.457 1 92.5 85 LYS A N 1
ATOM 662 C CA . LYS A 1 85 ? -5.305 -33.875 -4.352 1 92.5 85 LYS A CA 1
ATOM 663 C C . LYS A 1 85 ? -4.371 -32.656 -4.562 1 92.5 85 LYS A C 1
ATOM 665 O O . LYS A 1 85 ? -3.229 -32.844 -4.996 1 92.5 85 LYS A O 1
ATOM 670 N N . GLU A 1 86 ? -4.949 -31.562 -4.348 1 91.62 86 GLU A N 1
ATOM 671 C CA . GLU A 1 86 ? -4.125 -30.359 -4.34 1 91.62 86 GLU A CA 1
ATOM 672 C C . GLU A 1 86 ? -3.799 -29.922 -2.912 1 91.62 86 GLU A C 1
ATOM 674 O O . GLU A 1 86 ? -4.66 -29.969 -2.031 1 91.62 86 GLU A O 1
ATOM 679 N N . LEU A 1 87 ? -2.574 -29.531 -2.684 1 95.06 87 LEU A N 1
ATOM 680 C CA . LEU A 1 87 ? -2.174 -29.078 -1.354 1 95.06 87 LEU A CA 1
ATOM 681 C C . LEU A 1 87 ? -1.143 -27.969 -1.442 1 95.06 87 LEU A C 1
ATOM 683 O O . LEU A 1 87 ? -0.502 -27.781 -2.48 1 95.06 87 LEU A O 1
ATOM 687 N N . GLU A 1 88 ? -1.054 -27.266 -0.424 1 95.25 88 GLU A N 1
ATOM 688 C CA . GLU A 1 88 ? -0.049 -26.219 -0.28 1 95.25 88 GLU A CA 1
ATOM 689 C C . GLU A 1 88 ? 0.772 -26.406 0.992 1 95.25 88 GLU A C 1
ATOM 691 O O . GLU A 1 88 ? 0.238 -26.812 2.025 1 95.25 88 GLU A O 1
ATOM 696 N N . TYR A 1 89 ? 2.031 -26.094 0.89 1 95.94 89 TYR A N 1
ATOM 697 C CA . TYR A 1 89 ? 2.9 -26.219 2.055 1 95.94 89 TYR A CA 1
ATOM 698 C C . TYR A 1 89 ? 4.148 -25.359 1.902 1 95.94 89 TYR A C 1
ATOM 700 O O . TYR A 1 89 ? 4.375 -24.766 0.845 1 95.94 89 TYR A O 1
ATOM 708 N N . GLU A 1 90 ? 4.859 -25.266 2.936 1 96.06 90 GLU A N 1
ATOM 709 C CA . GLU A 1 90 ? 6.125 -24.531 2.945 1 96.06 90 GLU A CA 1
ATOM 710 C C . GLU A 1 90 ? 7.285 -25.453 3.316 1 96.06 90 GLU A C 1
ATOM 712 O O . GLU A 1 90 ? 7.109 -26.422 4.062 1 96.06 90 GLU A O 1
ATOM 717 N N . ILE A 1 91 ? 8.414 -25.234 2.754 1 94.44 91 ILE A N 1
ATOM 718 C CA . ILE A 1 91 ? 9.625 -25.984 3.053 1 94.44 91 ILE A CA 1
ATOM 719 C C . ILE A 1 91 ? 10.773 -25.016 3.324 1 94.44 91 ILE A C 1
ATOM 721 O O . ILE A 1 91 ? 10.977 -24.047 2.576 1 94.44 91 ILE A O 1
ATOM 725 N N . ASP A 1 92 ? 11.469 -25.281 4.359 1 93.69 92 ASP A N 1
ATOM 726 C CA . ASP A 1 92 ? 12.695 -24.547 4.672 1 93.69 92 ASP A CA 1
ATOM 727 C C . ASP A 1 92 ? 13.93 -25.328 4.215 1 93.69 92 ASP A C 1
ATOM 729 O O . ASP A 1 92 ? 14.281 -26.344 4.816 1 93.69 92 ASP A O 1
ATOM 733 N N . PRO A 1 93 ? 14.547 -24.875 3.146 1 90.44 93 PRO A N 1
ATOM 734 C CA . PRO A 1 93 ? 15.68 -25.625 2.609 1 90.44 93 PRO A CA 1
ATOM 735 C C . PRO A 1 93 ? 16.797 -25.812 3.629 1 90.44 93 PRO A C 1
ATOM 737 O O . PRO A 1 93 ? 17.594 -26.75 3.512 1 90.44 93 PRO A O 1
ATOM 740 N N . THR A 1 94 ? 16.875 -24.938 4.594 1 87.62 94 THR A N 1
ATOM 741 C CA . THR A 1 94 ? 17.922 -25.062 5.602 1 87.62 94 THR A CA 1
ATOM 742 C C . THR A 1 94 ? 17.719 -26.297 6.465 1 87.62 94 THR A C 1
ATOM 744 O O . THR A 1 94 ? 18.625 -26.75 7.156 1 87.62 94 THR A O 1
ATOM 747 N N . GLN A 1 95 ? 16.547 -26.844 6.371 1 89 95 GLN A N 1
ATOM 748 C CA . GLN A 1 95 ? 16.219 -28.016 7.164 1 89 95 GLN A CA 1
ATOM 749 C C . GLN A 1 95 ? 16.328 -29.297 6.32 1 89 95 GLN A C 1
ATOM 751 O O . GLN A 1 95 ? 15.898 -30.359 6.754 1 89 95 GLN A O 1
ATOM 756 N N . LEU A 1 96 ? 16.812 -29.156 5.078 1 89 96 LEU A N 1
ATOM 757 C CA . LEU A 1 96 ? 16.938 -30.297 4.168 1 89 96 LEU A CA 1
ATOM 758 C C . LEU A 1 96 ? 18.406 -30.625 3.924 1 89 96 LEU A C 1
ATOM 760 O O . LEU A 1 96 ? 19.016 -30.109 2.982 1 89 96 LEU A O 1
ATOM 764 N N . PRO A 1 97 ? 18.922 -31.562 4.688 1 81.69 97 PRO A N 1
ATOM 765 C CA . PRO A 1 97 ? 20.359 -31.859 4.574 1 81.69 97 PRO A CA 1
ATOM 766 C C . PRO A 1 97 ? 20.75 -32.375 3.189 1 81.69 97 PRO A C 1
ATOM 768 O O . PRO A 1 97 ? 21.891 -32.219 2.762 1 81.69 97 PRO A O 1
ATOM 771 N N . CYS A 1 98 ? 19.812 -33.062 2.447 1 83.19 98 CYS A N 1
ATOM 772 C CA . CYS A 1 98 ? 20.109 -33.625 1.146 1 83.19 98 CYS A CA 1
ATOM 773 C C . CYS A 1 98 ? 20.469 -32.562 0.126 1 83.19 98 CYS A C 1
ATOM 775 O O . CYS A 1 98 ? 21.031 -32.875 -0.929 1 83.19 98 CYS A O 1
ATOM 777 N N . PHE A 1 99 ? 20.156 -31.344 0.418 1 82.44 99 PHE A 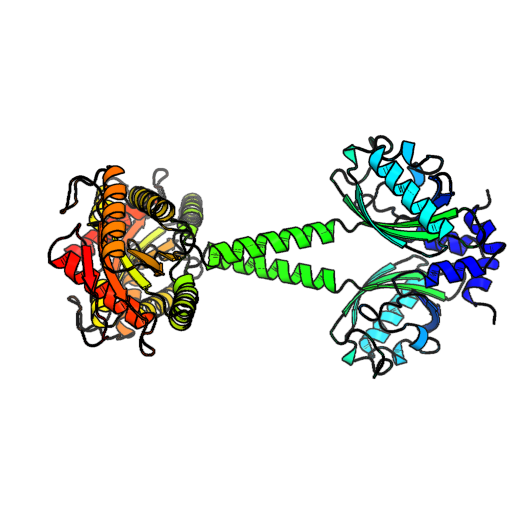N 1
ATOM 778 C CA . PHE A 1 99 ? 20.422 -30.266 -0.532 1 82.44 99 PHE A CA 1
ATOM 779 C C . PHE A 1 99 ? 21.578 -29.391 -0.059 1 82.44 99 PHE A C 1
ATOM 781 O O . PHE A 1 99 ? 21.797 -28.297 -0.587 1 82.44 99 PHE A O 1
ATOM 788 N N . ASP A 1 100 ? 22.266 -29.953 0.881 1 82.06 100 ASP A N 1
ATOM 789 C CA . ASP A 1 100 ? 23.453 -29.203 1.327 1 82.06 100 ASP A CA 1
ATOM 790 C C . ASP A 1 100 ? 24.422 -28.984 0.176 1 82.06 100 ASP A C 1
ATOM 792 O O . ASP A 1 100 ? 24.797 -29.938 -0.516 1 82.06 100 ASP A O 1
ATOM 796 N N . ASN A 1 101 ? 24.766 -27.859 -0.262 1 81.81 101 ASN A N 1
ATOM 797 C CA . ASN A 1 101 ? 25.75 -27.469 -1.274 1 81.81 101 ASN A CA 1
ATOM 798 C C . ASN A 1 101 ? 25.188 -27.656 -2.686 1 81.81 101 ASN A C 1
ATOM 800 O O . ASN A 1 101 ? 25.953 -27.953 -3.613 1 81.81 101 ASN A O 1
ATOM 804 N N . VAL A 1 102 ? 24 -27.906 -2.803 1 87.12 102 VAL A N 1
ATOM 805 C CA . VAL A 1 102 ? 23.328 -27.984 -4.102 1 87.12 102 VAL A CA 1
ATOM 806 C C . VAL A 1 102 ? 22.734 -26.625 -4.465 1 87.12 102 VAL A C 1
ATOM 808 O O . VAL A 1 102 ? 22.094 -25.984 -3.631 1 87.12 102 VAL A O 1
ATOM 811 N N . PRO A 1 103 ? 23.031 -26.203 -5.641 1 90.81 103 PRO A N 1
ATOM 812 C CA . PRO A 1 103 ? 22.438 -24.938 -6.043 1 90.81 103 PRO A CA 1
ATOM 813 C C . PRO A 1 103 ? 20.906 -24.953 -5.949 1 90.81 103 PRO A C 1
ATOM 815 O O . PRO A 1 103 ? 20.281 -25.953 -6.277 1 90.81 103 PRO A O 1
ATOM 818 N N . GLY A 1 104 ? 20.344 -23.922 -5.379 1 91.19 104 GLY A N 1
ATOM 819 C CA . GLY A 1 104 ? 18.906 -23.766 -5.195 1 91.19 104 GLY A CA 1
ATOM 820 C C . GLY A 1 104 ? 18.531 -22.656 -4.242 1 91.19 104 GLY A C 1
ATOM 821 O O . GLY A 1 104 ? 19.406 -21.906 -3.789 1 91.19 104 GLY A O 1
ATOM 822 N N . PRO A 1 105 ? 17.297 -22.562 -4.012 1 91.69 105 PRO A N 1
ATOM 823 C CA . PRO A 1 105 ? 16.875 -21.5 -3.09 1 91.69 105 PRO A CA 1
ATOM 824 C C . PRO A 1 105 ? 17.391 -21.719 -1.667 1 91.69 105 PRO A C 1
ATOM 826 O O . PRO A 1 105 ? 17.516 -22.875 -1.222 1 91.69 105 PRO A O 1
ATOM 829 N N . SER A 1 106 ? 17.594 -20.641 -0.955 1 89.69 106 SER A N 1
ATOM 830 C CA . SER A 1 106 ? 18.203 -20.75 0.362 1 89.69 106 SER A CA 1
ATOM 831 C C . SER A 1 106 ? 17.234 -20.328 1.463 1 89.69 106 SER A C 1
ATOM 833 O O . SER A 1 106 ? 17.484 -20.578 2.643 1 89.69 106 SER A O 1
ATOM 835 N N . GLN A 1 107 ? 16.188 -19.703 1.142 1 91.12 107 GLN A N 1
ATOM 836 C CA . GLN A 1 107 ? 15.188 -19.25 2.115 1 91.12 107 GLN A CA 1
ATOM 837 C C . GLN A 1 107 ? 13.938 -20.125 2.07 1 91.12 107 GLN A C 1
ATOM 839 O O . GLN A 1 107 ? 13.781 -20.953 1.17 1 91.12 107 GLN A O 1
ATOM 844 N N . LYS A 1 108 ? 13.117 -19.938 3.055 1 94 108 LYS A N 1
ATOM 845 C CA . LYS A 1 108 ? 11.844 -20.641 3.109 1 94 108 LYS A CA 1
ATOM 846 C C . LYS A 1 108 ? 11.055 -20.469 1.811 1 94 108 LYS A C 1
ATOM 848 O O . LYS A 1 108 ? 10.945 -19.359 1.292 1 94 108 LYS A O 1
ATOM 853 N N . GLN A 1 109 ? 10.586 -21.609 1.271 1 95.5 109 GLN A N 1
ATOM 854 C CA . GLN A 1 109 ? 9.836 -21.609 0.017 1 95.5 109 GLN A CA 1
ATOM 855 C C . GLN A 1 109 ? 8.406 -22.094 0.23 1 95.5 109 GLN A C 1
ATOM 857 O O . GLN A 1 109 ? 8.141 -22.891 1.131 1 95.5 109 GLN A O 1
ATOM 862 N N . TYR A 1 110 ? 7.543 -21.609 -0.578 1 96 110 TYR A N 1
ATOM 863 C CA . TYR A 1 110 ? 6.148 -22.031 -0.596 1 96 110 TYR A CA 1
ATOM 864 C C . TYR A 1 110 ? 5.824 -22.781 -1.882 1 96 110 TYR A C 1
ATOM 866 O O . TYR A 1 110 ? 6.266 -22.391 -2.965 1 96 110 TYR A O 1
ATOM 874 N N . PHE A 1 111 ? 5.039 -23.844 -1.674 1 95.94 111 PHE A N 1
ATOM 875 C CA . PHE A 1 111 ? 4.758 -24.688 -2.828 1 95.94 111 PHE A CA 1
ATOM 876 C C . PHE A 1 111 ? 3.277 -25.031 -2.898 1 95.94 111 PHE A C 1
ATOM 878 O O . PHE A 1 111 ? 2.615 -25.172 -1.865 1 95.94 111 PHE A O 1
ATOM 885 N N . SER A 1 112 ? 2.783 -25.047 -4.078 1 94.75 112 SER A N 1
ATOM 886 C CA . SER A 1 112 ? 1.535 -25.734 -4.402 1 94.75 112 SER A CA 1
ATOM 887 C C . SER A 1 112 ? 1.799 -27.047 -5.109 1 94.75 112 SER A C 1
ATOM 889 O O . SER A 1 112 ? 2.604 -27.125 -6.039 1 94.75 112 SER A O 1
ATOM 891 N N . ALA A 1 113 ? 1.168 -28.094 -4.633 1 96 113 ALA A N 1
ATOM 892 C CA . ALA A 1 113 ? 1.443 -29.406 -5.215 1 96 113 ALA A CA 1
ATOM 893 C C . ALA A 1 113 ? 0.151 -30.109 -5.625 1 96 113 ALA A C 1
ATOM 895 O O . ALA A 1 113 ? -0.911 -29.844 -5.055 1 96 113 ALA A O 1
ATOM 896 N N . LEU A 1 114 ? 0.279 -30.844 -6.656 1 94.62 114 LEU A N 1
ATOM 897 C CA . LEU A 1 114 ? -0.769 -31.75 -7.094 1 94.62 114 LEU A CA 1
ATOM 898 C C . LEU A 1 114 ? -0.302 -33.219 -6.988 1 94.62 114 LEU A C 1
ATOM 900 O O . LEU A 1 114 ? 0.73 -33.562 -7.559 1 94.62 114 LEU A O 1
ATOM 904 N N . VAL A 1 115 ? -1.069 -33.969 -6.266 1 96.25 115 VAL A N 1
ATOM 905 C CA . VAL A 1 115 ? -0.78 -35.406 -6.078 1 96.25 115 VAL A CA 1
ATOM 906 C C . VAL A 1 115 ? -1.793 -36.219 -6.852 1 96.25 115 VAL A C 1
ATOM 908 O O . VAL A 1 115 ? -2.994 -36.188 -6.574 1 96.25 115 VAL A O 1
ATOM 911 N N . ILE A 1 116 ? -1.246 -37.031 -7.785 1 94.94 116 ILE A N 1
ATOM 912 C CA . ILE A 1 116 ? -2.109 -37.812 -8.656 1 94.94 116 ILE A CA 1
ATOM 913 C C . ILE A 1 116 ? -1.805 -39.312 -8.484 1 94.94 116 ILE A C 1
ATOM 915 O O . ILE A 1 116 ? -0.785 -39.812 -8.977 1 94.94 116 ILE A O 1
ATOM 919 N N . PRO A 1 117 ? -2.709 -40 -7.844 1 95.25 117 PRO A N 1
ATOM 920 C CA . PRO A 1 117 ? -2.494 -41.469 -7.762 1 95.25 117 PRO A CA 1
ATOM 921 C C . PRO A 1 117 ? -2.639 -42.156 -9.117 1 95.25 117 PRO A C 1
ATOM 923 O O . PRO A 1 117 ? -3.525 -41.812 -9.898 1 95.25 117 PRO A O 1
ATOM 926 N N . LEU A 1 118 ? -1.699 -43 -9.523 1 93.38 118 LEU A N 1
A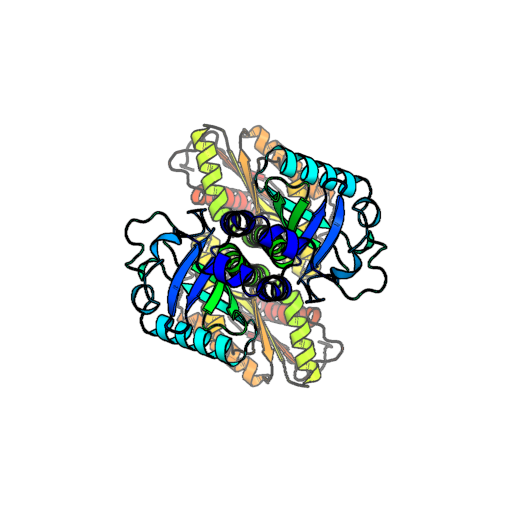TOM 927 C CA . LEU A 1 118 ? -1.808 -43.781 -10.75 1 93.38 118 LEU A CA 1
ATOM 928 C C . LEU A 1 118 ? -2.734 -45 -10.562 1 93.38 118 LEU A C 1
ATOM 930 O O . LEU A 1 118 ? -2.449 -45.875 -9.758 1 93.38 118 LEU A O 1
ATOM 934 N N . PRO A 1 119 ? -3.828 -45 -11.32 1 90.25 119 PRO A N 1
ATOM 935 C CA . PRO A 1 119 ? -4.816 -46.062 -11.117 1 90.25 119 PRO A CA 1
ATOM 936 C C . PRO A 1 119 ? -4.211 -47.438 -11.211 1 90.25 119 PRO A C 1
ATOM 938 O O . PRO A 1 119 ? -3.354 -47.688 -12.055 1 90.25 119 PRO A O 1
ATOM 941 N N . ASN A 1 120 ? -4.621 -48.312 -10.32 1 87.81 120 ASN A N 1
ATOM 942 C CA . ASN A 1 120 ? -4.273 -49.75 -10.289 1 87.81 120 ASN A CA 1
ATOM 943 C C . ASN A 1 120 ? -2.789 -49.938 -10 1 87.81 120 ASN A C 1
ATOM 945 O O . ASN A 1 120 ? -2.201 -50.938 -10.445 1 87.81 120 ASN A O 1
ATOM 949 N N . THR A 1 121 ? -2.111 -48.938 -9.492 1 90.62 121 THR A N 1
ATOM 950 C CA . THR A 1 121 ? -0.729 -49.062 -9.039 1 90.62 121 THR A CA 1
ATOM 951 C C . THR A 1 121 ? -0.575 -48.5 -7.621 1 90.62 121 THR A C 1
ATOM 953 O O . THR A 1 121 ? -1.518 -47.938 -7.062 1 90.62 121 THR A O 1
ATOM 956 N N . ASP A 1 122 ? 0.533 -48.75 -7.062 1 91.56 122 ASP A N 1
ATOM 957 C CA . ASP A 1 122 ? 0.863 -48.188 -5.754 1 91.56 122 ASP A CA 1
ATOM 958 C C . ASP A 1 122 ? 1.811 -47 -5.891 1 91.56 122 ASP A C 1
ATOM 960 O O . ASP A 1 122 ? 2.709 -46.812 -5.066 1 91.56 122 ASP A O 1
ATOM 964 N N . MET A 1 123 ? 1.658 -46.25 -6.98 1 94.12 123 MET A N 1
ATOM 965 C CA . MET A 1 123 ? 2.518 -45.094 -7.242 1 94.12 123 MET A CA 1
ATOM 966 C C . MET A 1 123 ? 1.688 -43.844 -7.469 1 94.12 123 MET A C 1
ATOM 968 O O . MET A 1 123 ? 0.475 -43.938 -7.672 1 94.12 123 MET A O 1
ATOM 972 N N . MET A 1 124 ? 2.268 -42.719 -7.336 1 95.06 124 MET A N 1
ATOM 973 C CA . MET A 1 124 ? 1.618 -41.438 -7.605 1 95.06 124 MET A CA 1
ATOM 974 C C . MET A 1 124 ? 2.604 -40.438 -8.211 1 95.06 124 MET A C 1
ATOM 976 O O . MET A 1 124 ? 3.818 -40.594 -8.062 1 95.06 124 MET A O 1
ATOM 980 N N . LEU A 1 125 ? 2.096 -39.5 -8.906 1 95.25 125 LEU A N 1
ATOM 981 C CA . LEU A 1 125 ? 2.854 -38.375 -9.391 1 95.25 125 LEU A CA 1
ATOM 982 C C . LEU A 1 125 ? 2.684 -37.188 -8.445 1 95.25 125 LEU A C 1
ATOM 984 O O . LEU A 1 125 ? 1.569 -36.875 -8.016 1 95.25 125 LEU A O 1
ATOM 988 N N . TRP A 1 126 ? 3.756 -36.594 -8.047 1 96.19 126 TRP A N 1
ATOM 989 C CA . TRP A 1 126 ? 3.777 -35.406 -7.219 1 96.19 126 TRP A CA 1
ATOM 990 C C . TRP A 1 126 ? 4.402 -34.25 -7.973 1 96.19 126 TRP A C 1
ATOM 992 O O . TRP A 1 126 ? 5.625 -34.156 -8.125 1 96.19 126 TRP A O 1
ATOM 1002 N N . THR A 1 127 ? 3.604 -33.312 -8.469 1 94.62 127 THR A N 1
ATOM 1003 C CA . THR A 1 127 ? 4.086 -32.156 -9.195 1 94.62 127 THR A CA 1
ATOM 1004 C C . THR A 1 127 ? 4.039 -30.906 -8.312 1 94.62 127 THR A C 1
ATOM 1006 O O . THR A 1 127 ? 3.047 -30.672 -7.621 1 94.62 127 THR A O 1
ATOM 1009 N N . VAL A 1 128 ? 5.113 -30.156 -8.312 1 95.06 128 VAL A N 1
ATOM 1010 C CA . VAL A 1 128 ? 5.262 -29.078 -7.344 1 95.06 128 VAL A CA 1
ATOM 1011 C C . VAL A 1 128 ? 5.484 -27.766 -8.078 1 95.06 128 VAL A C 1
ATOM 1013 O O . VAL A 1 128 ? 6.32 -27.672 -8.977 1 95.06 128 VAL A O 1
ATOM 1016 N N . ARG A 1 129 ? 4.758 -26.781 -7.66 1 92.19 129 ARG A N 1
ATOM 1017 C CA . ARG A 1 129 ? 4.93 -25.422 -8.156 1 92.19 129 ARG A CA 1
ATOM 1018 C C . ARG A 1 129 ? 5.426 -24.5 -7.055 1 92.19 129 ARG A C 1
ATOM 1020 O O . ARG A 1 129 ? 4.852 -24.453 -5.965 1 92.19 129 ARG A O 1
ATOM 1027 N N . ASN A 1 130 ? 6.484 -23.828 -7.402 1 94.06 130 ASN A N 1
ATOM 1028 C CA . ASN A 1 130 ? 6.957 -22.812 -6.461 1 94.06 130 ASN A CA 1
ATOM 1029 C C . ASN A 1 130 ? 6.113 -21.547 -6.516 1 94.06 130 ASN A C 1
ATOM 1031 O O . ASN A 1 130 ? 6.074 -20.875 -7.543 1 94.06 130 ASN A O 1
ATOM 1035 N N . ILE A 1 131 ? 5.445 -21.297 -5.438 1 93.31 131 ILE A N 1
ATOM 1036 C CA . ILE A 1 131 ? 4.566 -20.125 -5.422 1 93.31 131 ILE A CA 1
ATOM 1037 C C . ILE A 1 131 ? 5.094 -19.094 -4.434 1 93.31 131 ILE A C 1
ATOM 1039 O O . ILE A 1 131 ? 4.324 -18.328 -3.863 1 93.31 131 ILE A O 1
ATOM 1043 N N . SER A 1 132 ? 6.371 -19.141 -4.18 1 94 132 SER A N 1
ATOM 1044 C CA . SER A 1 132 ? 6.977 -18.25 -3.201 1 94 132 SER A CA 1
ATOM 1045 C C . SER A 1 132 ? 6.797 -16.781 -3.605 1 94 132 SER A C 1
ATOM 1047 O O . SER A 1 132 ? 6.414 -15.953 -2.783 1 94 132 SER A O 1
ATOM 1049 N N . ASP A 1 133 ? 7.031 -16.469 -4.855 1 90.44 133 ASP A N 1
ATOM 1050 C CA . ASP A 1 133 ? 6.898 -15.094 -5.32 1 90.44 133 ASP A CA 1
ATOM 1051 C C . ASP A 1 133 ? 5.473 -14.586 -5.117 1 90.44 133 ASP A C 1
ATOM 1053 O O . ASP A 1 133 ? 5.273 -13.445 -4.691 1 90.44 133 ASP A O 1
ATOM 1057 N N . TYR A 1 134 ? 4.543 -15.461 -5.414 1 90.56 134 TYR A N 1
ATOM 1058 C CA . TYR A 1 134 ? 3.143 -15.102 -5.23 1 90.56 134 TYR A CA 1
ATOM 1059 C C . TYR A 1 134 ? 2.834 -14.836 -3.762 1 90.56 134 TYR A C 1
ATOM 1061 O O . TYR A 1 134 ? 2.238 -13.812 -3.42 1 90.56 134 TYR A O 1
ATOM 1069 N N . LYS A 1 135 ? 3.262 -15.711 -2.898 1 92.75 135 LYS A N 1
ATOM 1070 C CA . LYS A 1 135 ? 2.992 -15.586 -1.469 1 92.75 135 LYS A CA 1
ATOM 1071 C C . LYS A 1 135 ? 3.629 -14.32 -0.899 1 92.75 135 LYS A C 1
ATOM 1073 O O . LYS A 1 135 ? 3.004 -13.602 -0.115 1 92.75 135 LYS A O 1
ATOM 1078 N N . HIS A 1 136 ? 4.848 -14.055 -1.307 1 92.12 136 HIS A N 1
ATOM 1079 C CA . HIS A 1 136 ? 5.535 -12.844 -0.852 1 92.12 136 HIS A CA 1
ATOM 1080 C C . HIS A 1 136 ? 4.809 -11.586 -1.321 1 92.12 136 HIS A C 1
ATOM 1082 O O . HIS A 1 136 ? 4.703 -10.617 -0.574 1 92.12 136 HIS A O 1
ATOM 1088 N N . THR A 1 137 ? 4.289 -11.609 -2.506 1 91.12 137 THR A N 1
ATOM 1089 C CA . THR A 1 137 ? 3.566 -10.469 -3.055 1 91.12 137 THR A CA 1
ATOM 1090 C C . THR A 1 137 ? 2.275 -10.219 -2.279 1 91.12 137 THR A C 1
ATOM 1092 O O . THR A 1 137 ? 1.942 -9.078 -1.966 1 91.12 137 THR A O 1
ATOM 1095 N N . VAL A 1 138 ? 1.61 -11.266 -1.979 1 91.25 138 VAL A N 1
ATOM 1096 C CA . VAL A 1 138 ? 0.374 -11.164 -1.212 1 91.25 138 VAL A CA 1
ATOM 1097 C C . VAL A 1 138 ? 0.67 -10.602 0.175 1 91.25 138 VAL A C 1
ATOM 1099 O O . VAL A 1 138 ? -0.054 -9.734 0.667 1 91.25 138 VAL A O 1
ATOM 1102 N N . GLU A 1 139 ? 1.692 -11.055 0.76 1 90.38 139 GLU A N 1
ATOM 1103 C CA . GLU A 1 139 ? 2.09 -10.57 2.078 1 90.38 139 GLU A CA 1
ATOM 1104 C C . GLU A 1 139 ? 2.457 -9.094 2.031 1 90.38 139 GLU A C 1
ATOM 1106 O O . GLU A 1 139 ? 2.049 -8.32 2.9 1 90.38 139 GLU A O 1
ATOM 1111 N N . LYS A 1 140 ? 3.238 -8.75 1.034 1 89.62 140 LYS A N 1
ATOM 1112 C CA . LYS A 1 140 ? 3.623 -7.355 0.862 1 89.62 140 LYS A CA 1
ATOM 1113 C C . LYS A 1 140 ? 2.398 -6.469 0.647 1 89.62 140 LYS A C 1
ATOM 1115 O O . LYS A 1 140 ? 2.328 -5.359 1.176 1 89.62 140 LYS A O 1
ATOM 1120 N N . LEU A 1 141 ? 1.458 -6.918 -0.109 1 89 141 LEU A N 1
ATOM 1121 C CA . LEU A 1 141 ? 0.224 -6.176 -0.354 1 89 141 LEU A CA 1
ATOM 1122 C C . LEU A 1 141 ? -0.543 -5.953 0.944 1 89 141 LEU A C 1
ATOM 1124 O O . LEU A 1 141 ? -1.008 -4.844 1.213 1 89 141 LEU A O 1
ATOM 1128 N N . ALA A 1 142 ? -0.646 -6.961 1.708 1 88 142 ALA A N 1
ATOM 1129 C CA . ALA A 1 142 ? -1.338 -6.859 2.99 1 88 142 ALA A CA 1
ATOM 1130 C C . ALA A 1 142 ? -0.661 -5.84 3.9 1 88 142 ALA A C 1
ATOM 1132 O O . ALA A 1 142 ? -1.332 -5.023 4.539 1 88 142 ALA A O 1
ATOM 1133 N N . GLN A 1 143 ? 0.622 -5.816 3.934 1 86.69 143 GLN A N 1
ATOM 1134 C CA . GLN A 1 143 ? 1.392 -4.875 4.738 1 86.69 143 GLN A CA 1
ATOM 1135 C C . GLN A 1 143 ? 1.185 -3.441 4.254 1 86.69 143 GLN A C 1
ATOM 1137 O O . GLN A 1 143 ? 0.997 -2.529 5.059 1 86.69 143 GLN A O 1
ATOM 1142 N N . HIS A 1 144 ? 1.237 -3.279 2.973 1 81.44 144 HIS A N 1
ATOM 1143 C CA . HIS A 1 144 ? 1.045 -1.956 2.389 1 81.44 144 HIS A CA 1
ATOM 1144 C C . HIS A 1 144 ? -0.361 -1.432 2.664 1 81.44 144 HIS A C 1
ATOM 1146 O O . HIS A 1 144 ? -0.544 -0.238 2.914 1 81.44 144 HIS A O 1
ATOM 1152 N N . GLN A 1 145 ? -1.296 -2.307 2.602 1 80.69 145 GLN A N 1
ATOM 1153 C CA . GLN A 1 145 ? -2.67 -1.916 2.896 1 80.69 145 GLN A CA 1
ATOM 1154 C C . GLN A 1 145 ? -2.805 -1.412 4.332 1 80.69 145 GLN A C 1
ATOM 1156 O O . GLN A 1 145 ? -3.434 -0.381 4.574 1 80.69 145 GLN A O 1
ATOM 1161 N N . LEU A 1 146 ? -2.15 -2.074 5.219 1 78.31 146 LEU A N 1
ATOM 1162 C CA . LEU A 1 146 ? -2.158 -1.655 6.617 1 78.31 146 LEU A CA 1
ATOM 1163 C C . LEU A 1 146 ? -1.453 -0.314 6.785 1 78.31 146 LEU A C 1
ATOM 1165 O O . LEU A 1 146 ? -1.934 0.557 7.516 1 78.31 146 LEU A O 1
ATOM 1169 N N . GLU A 1 147 ? -0.336 -0.19 6.125 1 74.19 147 GLU A N 1
ATOM 1170 C CA . GLU A 1 147 ? 0.419 1.059 6.176 1 74.19 147 GLU A CA 1
ATOM 1171 C C . GLU A 1 147 ? -0.384 2.213 5.586 1 74.19 147 GLU A C 1
ATOM 1173 O O . GLU A 1 147 ? -0.386 3.318 6.133 1 74.19 147 GLU A O 1
ATOM 1178 N N . LEU A 1 148 ? -1.014 2.014 4.492 1 73.69 148 LEU A N 1
ATOM 1179 C CA . LEU A 1 148 ? -1.854 3.023 3.857 1 73.69 148 LEU A CA 1
ATOM 1180 C C . LEU A 1 148 ? -2.979 3.459 4.793 1 73.69 148 LEU A C 1
ATOM 1182 O O . LEU A 1 148 ? -3.268 4.652 4.906 1 73.69 148 LEU A O 1
ATOM 1186 N N . GLU A 1 149 ? -3.535 2.543 5.379 1 70.31 149 GLU A N 1
ATOM 1187 C CA . GLU A 1 149 ? -4.598 2.854 6.332 1 70.31 149 GLU A CA 1
ATOM 1188 C C . GLU A 1 149 ? -4.078 3.729 7.469 1 70.31 149 GLU A C 1
ATOM 1190 O O . GLU A 1 149 ? -4.73 4.703 7.859 1 70.31 149 GLU A O 1
ATOM 1195 N N . HIS A 1 150 ? -2.881 3.385 7.863 1 67.81 150 HIS A N 1
ATOM 1196 C CA . HIS A 1 150 ? -2.256 4.145 8.938 1 67.81 150 HIS A CA 1
ATOM 1197 C C . HIS A 1 150 ? -1.928 5.562 8.492 1 67.81 150 HIS A C 1
ATOM 1199 O O . HIS A 1 150 ? -2.201 6.523 9.219 1 67.81 150 HIS A O 1
ATOM 1205 N N . LEU A 1 151 ? -1.356 5.664 7.328 1 69.5 151 LEU A N 1
ATOM 1206 C CA . LEU A 1 151 ? -0.89 6.957 6.84 1 69.5 151 LEU A CA 1
ATOM 1207 C C . LEU A 1 151 ? -2.064 7.836 6.422 1 69.5 151 LEU A C 1
ATOM 1209 O O . LEU A 1 151 ? -1.974 9.062 6.473 1 69.5 151 LEU A O 1
ATOM 1213 N N . THR A 1 152 ? -3.086 7.227 6.062 1 71.75 152 THR A N 1
ATOM 1214 C CA . THR A 1 152 ? -4.238 7.988 5.594 1 71.75 152 THR A CA 1
ATOM 1215 C C . THR A 1 152 ? -5.059 8.508 6.77 1 71.75 152 THR A C 1
ATOM 1217 O O . THR A 1 152 ? -5.641 9.594 6.699 1 71.75 152 THR A O 1
ATOM 1220 N N . HIS A 1 153 ? -4.883 7.824 7.84 1 79.56 153 HIS A N 1
ATOM 1221 C CA . HIS A 1 153 ? -5.844 8.172 8.883 1 79.56 153 HIS A CA 1
ATOM 1222 C C . HIS A 1 153 ? -5.133 8.641 10.148 1 79.56 153 HIS A C 1
ATOM 1224 O O . HIS A 1 153 ? -5.754 9.25 11.023 1 79.56 153 HIS A O 1
ATOM 1230 N N . MET A 1 154 ? -3.838 8.453 10.203 1 82.75 154 MET A N 1
ATOM 1231 C CA . MET A 1 154 ? -3.135 8.766 11.445 1 82.75 154 MET A CA 1
ATOM 1232 C C . MET A 1 154 ? -2.188 9.945 11.258 1 82.75 154 MET A C 1
ATOM 1234 O O . MET A 1 154 ? -1.562 10.078 10.203 1 82.75 154 MET A O 1
ATOM 1238 N N . ASP A 1 155 ? -2.127 10.766 12.266 1 82.81 155 ASP A N 1
ATOM 1239 C CA . ASP A 1 155 ? -1.102 11.797 12.305 1 82.81 155 ASP A CA 1
ATOM 1240 C C . ASP A 1 155 ? 0.26 11.211 12.664 1 82.81 155 ASP A C 1
ATOM 1242 O O . ASP A 1 155 ? 0.417 10.602 13.727 1 82.81 155 ASP A O 1
ATOM 1246 N N . HIS A 1 156 ? 1.183 11.383 11.758 1 75.62 156 HIS A N 1
ATOM 1247 C CA . HIS A 1 156 ? 2.469 10.711 11.867 1 75.62 156 HIS A CA 1
ATOM 1248 C C . HIS A 1 156 ? 3.203 11.125 13.141 1 75.62 156 HIS A C 1
ATOM 1250 O O . HIS A 1 156 ? 3.951 10.336 13.719 1 75.62 156 HIS A O 1
ATOM 1256 N N . LEU A 1 157 ? 3.041 12.336 13.578 1 81.94 157 LEU A N 1
ATOM 1257 C CA . LEU A 1 157 ? 3.775 12.852 14.727 1 81.94 157 LEU A CA 1
ATOM 1258 C C . LEU A 1 157 ? 3.168 12.352 16.031 1 81.94 157 LEU A C 1
ATOM 1260 O O . LEU A 1 157 ? 3.893 11.93 16.938 1 81.94 157 LEU A O 1
ATOM 1264 N N . THR A 1 158 ? 1.856 12.336 16.062 1 91.94 158 THR A N 1
ATOM 1265 C CA . THR A 1 158 ? 1.192 12.148 17.359 1 91.94 158 THR A CA 1
ATOM 1266 C C . THR A 1 158 ? 0.524 10.781 17.422 1 91.94 158 THR A C 1
ATOM 1268 O O . THR A 1 158 ? 0.124 10.336 18.5 1 91.94 158 THR A O 1
ATOM 1271 N N . GLN A 1 159 ? 0.307 10.102 16.359 1 88.5 159 GLN A N 1
ATOM 1272 C CA . GLN A 1 159 ? -0.221 8.75 16.266 1 88.5 159 GLN A CA 1
ATOM 1273 C C . GLN A 1 159 ? -1.697 8.703 16.641 1 88.5 159 GLN A C 1
ATOM 1275 O O . GLN A 1 159 ? -2.201 7.664 17.078 1 88.5 159 GLN A O 1
ATOM 1280 N N . VAL A 1 160 ? -2.348 9.781 16.641 1 92.75 160 VAL A N 1
ATOM 1281 C CA . VAL A 1 160 ? -3.805 9.836 16.719 1 92.75 160 VAL A CA 1
ATOM 1282 C C . VAL A 1 160 ? -4.375 10.102 15.32 1 92.75 160 VAL A C 1
ATOM 1284 O O . VAL A 1 160 ? -3.623 10.328 14.367 1 92.75 160 VAL A O 1
ATOM 1287 N N . TYR A 1 161 ? -5.664 9.93 15.203 1 91 161 TYR A N 1
ATOM 1288 C CA . TYR A 1 161 ? -6.262 10.156 13.898 1 91 161 TYR A CA 1
ATOM 1289 C C . TYR A 1 161 ? -5.977 11.57 13.398 1 91 161 TYR A C 1
ATOM 1291 O O . TYR A 1 161 ? -5.961 12.516 14.188 1 91 161 TYR A O 1
ATOM 1299 N N . ASN A 1 162 ? -5.738 11.672 12.125 1 85.62 162 ASN A N 1
ATOM 1300 C CA . ASN A 1 162 ? -5.52 12.992 11.555 1 85.62 162 ASN A CA 1
ATOM 1301 C C . ASN A 1 162 ? -6.836 13.68 11.195 1 85.62 162 ASN A C 1
ATOM 1303 O O . ASN A 1 162 ? -7.906 13.094 11.367 1 85.62 162 ASN A O 1
ATOM 1307 N N . ARG A 1 163 ? -6.723 14.852 10.836 1 83.31 163 ARG A N 1
ATOM 1308 C CA . ARG A 1 163 ? -7.906 15.648 10.531 1 83.31 163 ARG A CA 1
ATOM 1309 C C . ARG A 1 163 ? -8.703 15.039 9.383 1 83.31 163 ARG A C 1
ATOM 1311 O O . ARG A 1 163 ? -9.93 15.109 9.367 1 83.31 163 ARG A O 1
ATOM 1318 N N . TYR A 1 164 ? -8.039 14.492 8.484 1 79.06 164 TYR A N 1
ATOM 1319 C CA . TYR A 1 164 ? -8.703 13.844 7.367 1 79.06 164 TYR A CA 1
ATOM 1320 C C . TYR A 1 164 ? -9.602 12.711 7.852 1 79.06 164 TYR A C 1
ATOM 1322 O O . TYR A 1 164 ? -10.734 12.562 7.383 1 79.06 164 TYR A O 1
ATOM 1330 N N . ALA A 1 165 ? -9.016 11.93 8.68 1 86.62 165 ALA A N 1
ATOM 1331 C CA . ALA A 1 165 ? -9.781 10.828 9.258 1 86.62 165 ALA A CA 1
ATOM 1332 C C . ALA A 1 165 ? -11.016 11.336 9.992 1 86.62 165 ALA A C 1
ATOM 1334 O O . ALA A 1 165 ? -12.055 10.68 10 1 86.62 165 ALA A O 1
ATOM 1335 N N . MET A 1 166 ? -10.898 12.477 10.531 1 90.88 166 MET A N 1
ATOM 1336 C CA . MET A 1 166 ? -12 13.055 11.297 1 90.88 166 MET A CA 1
ATOM 1337 C C . MET A 1 166 ? -13.219 13.273 10.406 1 90.88 166 MET A C 1
ATOM 1339 O O . MET A 1 166 ? -14.352 13.031 10.828 1 90.88 166 MET A O 1
ATOM 1343 N N . ASP A 1 167 ? -13 13.664 9.25 1 84 167 ASP A N 1
ATOM 1344 C CA . ASP A 1 167 ? -14.07 14.008 8.32 1 84 167 ASP A CA 1
ATOM 1345 C C . ASP A 1 167 ? -14.93 12.789 7.992 1 84 167 ASP A C 1
ATOM 1347 O O . ASP A 1 167 ? -16.109 12.93 7.641 1 84 167 ASP A O 1
ATOM 1351 N N . SER A 1 168 ? -14.375 11.672 8.148 1 86.25 168 SER A N 1
ATOM 1352 C CA . SER A 1 168 ? -15.109 10.445 7.863 1 86.25 168 SER A CA 1
ATOM 1353 C C . SER A 1 168 ? -15.594 9.773 9.141 1 86.25 168 SER A C 1
ATOM 1355 O O . SER A 1 168 ? -16.734 9.336 9.234 1 86.25 168 SER A O 1
ATOM 1357 N N . LEU A 1 169 ? -14.797 9.75 10.133 1 91.94 169 LEU A N 1
ATOM 1358 C CA . LEU A 1 169 ? -15.055 8.953 11.328 1 91.94 169 LEU A CA 1
ATOM 1359 C C . LEU A 1 169 ? -16.031 9.664 12.25 1 91.94 169 LEU A C 1
ATOM 1361 O O . LEU A 1 169 ? -16.906 9.031 12.852 1 91.94 169 LEU A O 1
ATOM 1365 N N . LEU A 1 170 ? -15.922 10.969 12.352 1 94.69 170 LEU A N 1
ATOM 1366 C CA . LEU A 1 170 ? -16.734 11.703 13.312 1 94.69 170 LEU A CA 1
ATOM 1367 C C . LEU A 1 170 ? -18.203 11.688 12.914 1 94.69 170 LEU A C 1
ATOM 1369 O O . LEU A 1 170 ? -19.078 11.43 13.742 1 94.69 170 LEU A O 1
ATOM 1373 N N . PRO A 1 171 ? -18.516 11.969 11.617 1 93.81 171 PRO A N 1
ATOM 1374 C CA . PRO A 1 171 ? -19.922 11.891 11.211 1 93.81 171 PRO A CA 1
ATOM 1375 C C . PRO A 1 171 ? -20.531 10.508 11.445 1 93.81 171 PRO A C 1
ATOM 1377 O O . PRO A 1 171 ? -21.672 10.391 11.883 1 93.81 171 PRO A O 1
ATOM 1380 N N . GLN A 1 172 ? -19.766 9.461 11.18 1 93.88 172 GLN A N 1
ATOM 1381 C CA . GLN A 1 172 ? -20.234 8.094 11.391 1 93.88 172 GLN A CA 1
ATOM 1382 C C . GLN A 1 172 ? -20.5 7.82 12.875 1 93.88 172 GLN A C 1
ATOM 1384 O O . GLN A 1 172 ? -21.516 7.234 13.234 1 93.88 172 GLN A O 1
ATOM 1389 N N . ALA A 1 173 ? -19.562 8.234 13.68 1 94.44 173 ALA A N 1
ATOM 1390 C CA . ALA A 1 173 ? -19.688 8.039 15.117 1 94.44 173 ALA A CA 1
ATOM 1391 C C . ALA A 1 173 ? -20.891 8.812 15.664 1 94.44 173 ALA A C 1
ATOM 1393 O O . ALA A 1 173 ? -21.609 8.32 16.547 1 94.44 173 ALA A O 1
ATOM 1394 N N . LEU A 1 174 ? -21.094 9.984 15.164 1 94.81 174 LEU A N 1
ATOM 1395 C CA . LEU A 1 174 ? -22.219 10.82 15.562 1 94.81 174 LEU A CA 1
ATOM 1396 C C . LEU A 1 174 ? -23.547 10.156 15.195 1 94.81 174 LEU A C 1
ATOM 1398 O O . LEU A 1 174 ? -24.5 10.172 15.977 1 94.81 174 LEU A O 1
ATOM 1402 N N . ASP A 1 175 ? -23.609 9.578 14.023 1 94.25 175 ASP A N 1
ATOM 1403 C CA . ASP A 1 175 ? -24.812 8.891 13.555 1 94.25 175 ASP A CA 1
ATOM 1404 C C . ASP A 1 175 ? -25.125 7.684 14.438 1 94.25 175 ASP A C 1
ATOM 1406 O O . ASP A 1 175 ? -26.297 7.441 14.766 1 94.25 175 ASP A O 1
ATOM 1410 N N . ILE A 1 176 ? -24.125 6.984 14.789 1 94.38 176 ILE A N 1
ATOM 1411 C CA . ILE A 1 176 ? -24.297 5.816 15.648 1 94.38 176 ILE A CA 1
ATOM 1412 C C . ILE A 1 176 ? -24.812 6.254 17.016 1 94.38 176 ILE A C 1
ATOM 1414 O O . ILE A 1 176 ? -25.734 5.641 17.562 1 94.38 176 ILE A O 1
ATOM 1418 N N . ALA A 1 177 ? -24.219 7.305 17.547 1 94.62 177 ALA A N 1
ATOM 1419 C CA . ALA A 1 177 ? -24.656 7.828 18.844 1 94.62 177 ALA A CA 1
ATOM 1420 C C . ALA A 1 177 ? -26.094 8.297 18.797 1 94.62 177 ALA A C 1
ATOM 1422 O O . ALA A 1 177 ? -26.859 8.117 19.75 1 94.62 177 ALA A O 1
ATOM 1423 N N . ARG A 1 178 ? -26.453 8.906 17.703 1 94.12 178 ARG A N 1
ATOM 1424 C CA . ARG A 1 178 ? -27.812 9.359 17.484 1 94.12 178 ARG A CA 1
ATOM 1425 C C . ARG A 1 178 ? -28.781 8.188 17.438 1 94.12 178 ARG A C 1
ATOM 1427 O O . ARG A 1 178 ? -29.828 8.219 18.094 1 94.12 178 ARG A O 1
ATOM 1434 N N . LEU A 1 179 ? -28.453 7.18 16.719 1 94.12 179 LEU A N 1
ATOM 1435 C CA . LEU A 1 179 ? -29.281 5.988 16.578 1 94.12 179 LEU A CA 1
ATOM 1436 C C . LEU A 1 179 ? -29.422 5.262 17.922 1 94.12 179 LEU A C 1
ATOM 1438 O O . LEU A 1 179 ? -30.5 4.758 18.25 1 94.12 179 LEU A O 1
ATOM 1442 N N . ASP A 1 180 ? -28.359 5.273 18.672 1 94.19 180 ASP A N 1
ATOM 1443 C CA . ASP A 1 180 ? -28.344 4.582 19.953 1 94.19 180 ASP A CA 1
ATOM 1444 C C . ASP A 1 180 ? -28.953 5.449 21.062 1 94.19 180 ASP A C 1
ATOM 1446 O O . ASP A 1 180 ? -29.172 4.98 22.172 1 94.19 180 ASP A O 1
ATOM 1450 N N . ARG A 1 181 ? -29.234 6.633 20.797 1 93 181 ARG A N 1
ATOM 1451 C CA . ARG A 1 181 ? -29.812 7.586 21.734 1 93 181 ARG A CA 1
ATOM 1452 C C . ARG A 1 181 ? -28.969 7.695 23 1 93 181 ARG A C 1
ATOM 1454 O O . ARG A 1 181 ? -29.484 7.602 24.109 1 93 181 ARG A O 1
ATOM 1461 N N . VAL A 1 182 ? -27.672 7.836 22.75 1 94.69 182 VAL A N 1
ATOM 1462 C CA . VAL A 1 182 ? -26.766 7.957 23.891 1 94.69 182 VAL A CA 1
ATOM 1463 C C . VAL A 1 182 ? -26.188 9.367 23.953 1 94.69 182 VAL A C 1
ATOM 1465 O O . VAL A 1 182 ? -26.156 10.07 22.938 1 94.69 182 VAL A O 1
ATOM 1468 N N . SER A 1 183 ? -25.797 9.812 25.156 1 94.69 183 SER A N 1
ATOM 1469 C CA . SER A 1 183 ? -25.141 11.109 25.312 1 94.69 183 SER A CA 1
ATOM 1470 C C . SER A 1 183 ? -23.766 11.117 24.672 1 94.69 183 SER A C 1
ATOM 1472 O O . SER A 1 183 ? -23.188 10.055 24.406 1 94.69 183 SER A O 1
ATOM 1474 N N . SER A 1 184 ? -23.344 12.242 24.266 1 95.44 184 SER A N 1
ATOM 1475 C CA . SER A 1 184 ? -22.047 12.398 23.625 1 95.44 184 SER A CA 1
ATOM 1476 C C . SER A 1 184 ? -21.391 13.719 24.016 1 95.44 184 SER A C 1
ATOM 1478 O O . SER A 1 184 ? -22.062 14.641 24.484 1 95.44 184 SER A O 1
ATOM 1480 N N . ALA A 1 185 ? -20.141 13.75 23.906 1 96.75 185 ALA A N 1
ATOM 1481 C CA . ALA A 1 185 ? -19.375 14.977 24.156 1 96.75 185 ALA A CA 1
ATOM 1482 C C . ALA A 1 185 ? -18.219 15.102 23.172 1 96.75 185 ALA A C 1
ATOM 1484 O O . ALA A 1 185 ? -17.594 14.102 22.812 1 96.75 185 ALA A O 1
ATOM 1485 N N . LEU A 1 186 ? -18.031 16.281 22.719 1 97.25 186 LEU A N 1
ATOM 1486 C CA . LEU A 1 186 ? -16.859 16.625 21.922 1 97.25 186 LEU A CA 1
ATOM 1487 C C . LEU A 1 186 ? -15.961 17.609 22.656 1 97.25 186 LEU A C 1
ATOM 1489 O O . LEU A 1 186 ? -16.406 18.672 23.078 1 97.25 186 LEU A O 1
ATOM 1493 N N . LEU A 1 187 ? -14.703 17.203 22.875 1 98 187 LEU A N 1
ATOM 1494 C CA . LEU A 1 187 ? -13.711 18.062 23.531 1 98 187 LEU A CA 1
ATOM 1495 C C . LEU A 1 187 ? -12.742 18.656 22.516 1 98 187 LEU A C 1
ATOM 1497 O O . LEU A 1 187 ? -12.156 17.922 21.719 1 98 187 LEU A O 1
ATOM 1501 N N . MET A 1 188 ? -12.68 19.906 22.469 1 96.88 188 MET A N 1
ATOM 1502 C CA . MET A 1 188 ? -11.617 20.609 21.75 1 96.88 188 MET A CA 1
ATOM 1503 C C . MET A 1 188 ? -10.508 21.031 22.703 1 96.88 188 MET A C 1
ATOM 1505 O O . MET A 1 188 ? -10.75 21.766 23.656 1 96.88 188 MET A O 1
ATOM 1509 N N . ILE A 1 189 ? -9.312 20.531 22.422 1 97.88 189 ILE A N 1
ATOM 1510 C CA . ILE A 1 189 ? -8.195 20.734 23.344 1 97.88 189 ILE A CA 1
ATOM 1511 C C . ILE A 1 189 ? -7.094 21.531 22.656 1 97.88 189 ILE A C 1
ATOM 1513 O O . ILE A 1 189 ? -6.742 21.25 21.5 1 97.88 189 ILE A O 1
ATOM 1517 N N . ASP A 1 190 ? -6.578 22.469 23.281 1 96.12 190 ASP A N 1
ATOM 1518 C CA . ASP A 1 190 ? -5.488 23.297 22.781 1 96.12 190 ASP A CA 1
ATOM 1519 C C . ASP A 1 190 ? -4.332 23.359 23.781 1 96.12 190 ASP A C 1
ATOM 1521 O O . ASP A 1 190 ? -4.555 23.5 24.984 1 96.12 190 ASP A O 1
ATOM 1525 N N . ILE A 1 191 ? -3.143 23.25 23.312 1 97.38 191 ILE A N 1
ATOM 1526 C CA . ILE A 1 191 ? -1.967 23.438 24.156 1 97.38 191 ILE A CA 1
ATOM 1527 C C . ILE A 1 191 ? -1.71 24.938 24.344 1 97.38 191 ILE A C 1
ATOM 1529 O O . ILE A 1 191 ? -1.521 25.672 23.375 1 97.38 191 ILE A O 1
ATOM 1533 N N . ASP A 1 192 ? -1.613 25.344 25.594 1 96.75 192 ASP A N 1
ATOM 1534 C CA . ASP A 1 192 ? -1.528 26.766 25.906 1 96.75 192 ASP A CA 1
ATOM 1535 C C . ASP A 1 192 ? -0.162 27.328 25.531 1 96.75 192 ASP A C 1
ATOM 1537 O O . ASP A 1 192 ? 0.872 26.797 25.938 1 96.75 192 ASP A O 1
ATOM 1541 N N . CYS A 1 193 ? -0.18 28.422 24.688 1 95.19 193 CYS A N 1
ATOM 1542 C CA . CYS A 1 193 ? 1.015 29.188 24.359 1 95.19 193 CYS A CA 1
ATOM 1543 C C . CYS A 1 193 ? 2.025 28.312 23.609 1 95.19 193 CYS A C 1
ATOM 1545 O O . CYS A 1 193 ? 3.221 28.359 23.906 1 95.19 193 CYS A O 1
ATOM 1547 N N . PHE A 1 194 ? 1.506 27.531 22.766 1 93.56 194 PHE A N 1
ATOM 1548 C CA . PHE A 1 194 ? 2.381 26.578 22.078 1 93.56 194 PHE A CA 1
ATOM 1549 C C . PHE A 1 194 ? 3.307 27.297 21.109 1 93.56 194 PHE A C 1
ATOM 1551 O O . PHE A 1 194 ? 4.457 26.891 20.922 1 93.56 194 PHE A O 1
ATOM 1558 N N . LYS A 1 195 ? 2.77 28.281 20.422 1 85.38 195 LYS A N 1
ATOM 1559 C CA . LYS A 1 195 ? 3.633 29.062 19.547 1 85.38 195 LYS A CA 1
ATOM 1560 C C . LYS A 1 195 ? 4.82 29.641 20.312 1 85.38 195 LYS A C 1
ATOM 1562 O O . LYS A 1 195 ? 5.953 29.594 19.828 1 85.38 195 LYS A O 1
ATOM 1567 N N . GLU A 1 196 ? 4.547 30.25 21.438 1 89.94 196 GLU A N 1
ATOM 1568 C CA . GLU A 1 196 ? 5.605 30.797 22.281 1 89.94 196 GLU A CA 1
ATOM 1569 C C . GLU A 1 196 ? 6.598 29.703 22.688 1 89.94 196 GLU A C 1
ATOM 1571 O O . GLU A 1 196 ? 7.797 29.969 22.797 1 89.94 196 GLU A O 1
ATOM 1576 N N . TYR A 1 197 ? 6.059 28.562 22.953 1 93.38 197 TYR A N 1
ATOM 1577 C CA . TYR A 1 197 ? 6.93 27.438 23.266 1 93.38 197 TYR A CA 1
ATOM 1578 C C . TYR A 1 197 ? 7.898 27.156 22.125 1 93.38 197 TYR A C 1
ATOM 1580 O O . TYR A 1 197 ? 9.109 27.062 22.328 1 93.38 197 TYR A O 1
ATOM 1588 N N . ASN A 1 198 ? 7.379 27.078 20.938 1 85.19 198 ASN A N 1
ATOM 1589 C CA . ASN A 1 198 ? 8.195 26.797 19.766 1 85.19 198 ASN A CA 1
ATOM 1590 C C . ASN A 1 198 ? 9.219 27.906 19.531 1 85.19 198 ASN A C 1
ATOM 1592 O O . ASN A 1 198 ? 10.344 27.625 19.109 1 85.19 198 ASN A O 1
ATOM 1596 N N . ASP A 1 199 ? 8.789 29.062 19.734 1 79.44 199 ASP A N 1
ATOM 1597 C CA . ASP A 1 199 ? 9.672 30.203 19.531 1 79.44 199 ASP A CA 1
ATOM 1598 C C . ASP A 1 199 ? 10.852 30.156 20.5 1 79.44 199 ASP A C 1
ATOM 1600 O O . ASP A 1 199 ? 11.961 30.578 20.156 1 79.44 199 ASP A O 1
ATOM 1604 N N . GLY A 1 200 ? 10.594 29.703 21.703 1 82.19 200 GLY A N 1
ATOM 1605 C CA . GLY A 1 200 ? 11.602 29.703 22.734 1 82.19 200 GLY A CA 1
ATOM 1606 C C . GLY A 1 200 ? 12.484 28.453 22.703 1 82.19 200 GLY A C 1
ATOM 1607 O O . GLY A 1 200 ? 13.703 28.547 22.891 1 82.19 200 GLY A O 1
ATOM 1608 N N . TYR A 1 201 ? 11.859 27.297 22.453 1 86.38 201 TYR A N 1
ATOM 1609 C CA . TYR A 1 201 ? 12.562 26.031 22.578 1 86.38 201 TYR A CA 1
ATOM 1610 C C . TYR A 1 201 ? 12.859 25.422 21.219 1 86.38 201 TYR A C 1
ATOM 1612 O O . TYR A 1 201 ? 13.711 24.531 21.094 1 86.38 201 TYR A O 1
ATOM 1620 N N . GLY A 1 202 ? 12.164 25.891 20.234 1 79 202 GLY A N 1
ATOM 1621 C CA . GLY A 1 202 ? 12.305 25.312 18.906 1 79 202 GLY A CA 1
ATOM 1622 C C . GLY A 1 202 ? 11.203 24.328 18.547 1 79 202 GLY A C 1
ATOM 1623 O O . GLY A 1 202 ? 10.586 23.75 19.438 1 79 202 GLY A O 1
ATOM 1624 N N . HIS A 1 203 ? 11.008 24.016 17.281 1 78.44 203 HIS A N 1
ATOM 1625 C CA . HIS A 1 203 ? 9.93 23.172 16.781 1 78.44 203 HIS A CA 1
ATOM 1626 C C . HIS A 1 203 ? 10.18 21.703 17.125 1 78.44 203 HIS A C 1
ATOM 1628 O O . HIS A 1 203 ? 9.227 20.938 17.297 1 78.44 203 HIS A O 1
ATOM 1634 N N . ILE A 1 204 ? 11.383 21.359 17.203 1 78.94 204 ILE A N 1
ATOM 1635 C CA . ILE A 1 204 ? 11.695 19.969 17.547 1 78.94 204 ILE A CA 1
ATOM 1636 C C . ILE A 1 204 ? 11.203 19.656 18.953 1 78.94 204 ILE A C 1
ATOM 1638 O O . ILE A 1 204 ? 10.578 18.625 19.188 1 78.94 204 ILE A O 1
ATOM 1642 N N . GLN A 1 205 ? 11.547 20.562 19.844 1 87.62 205 GLN A N 1
ATOM 1643 C CA . GLN A 1 205 ? 11.039 20.391 21.203 1 87.62 205 GLN A CA 1
ATOM 1644 C C . GLN A 1 205 ? 9.516 20.5 21.234 1 87.62 205 GLN A C 1
ATOM 1646 O O . GLN A 1 205 ? 8.867 19.812 22.047 1 87.62 205 GLN A O 1
ATOM 1651 N N . GLY A 1 206 ? 9.008 21.312 20.406 1 92.44 206 GLY A N 1
ATOM 1652 C CA . GLY A 1 206 ? 7.562 21.375 20.281 1 92.44 206 GLY A CA 1
ATOM 1653 C C . GLY A 1 206 ? 6.938 20.062 19.844 1 92.44 206 GLY A C 1
ATOM 1654 O O . GLY A 1 206 ? 5.895 19.672 20.359 1 92.44 206 GLY A O 1
ATOM 1655 N N . ASP A 1 207 ? 7.605 19.422 18.969 1 88.94 207 ASP A N 1
ATOM 1656 C CA . ASP A 1 207 ? 7.141 18.125 18.516 1 88.94 207 ASP A CA 1
ATOM 1657 C C . ASP A 1 207 ? 7.121 17.109 19.656 1 88.94 207 ASP A C 1
ATOM 1659 O O . ASP A 1 207 ? 6.223 16.266 19.719 1 88.94 207 ASP A O 1
ATOM 1663 N N . ASP A 1 208 ? 8.117 17.203 20.422 1 93.94 208 ASP A N 1
ATOM 1664 C CA . ASP A 1 208 ? 8.172 16.297 21.578 1 93.94 208 ASP A CA 1
ATOM 1665 C C . ASP A 1 208 ? 6.996 16.547 22.516 1 93.94 208 ASP A C 1
ATOM 1667 O O . ASP A 1 208 ? 6.453 15.594 23.094 1 93.94 208 ASP A O 1
ATOM 1671 N N . VAL A 1 209 ? 6.664 17.781 22.688 1 96.75 209 VAL A N 1
ATOM 1672 C CA . VAL A 1 209 ? 5.516 18.125 23.516 1 96.75 209 VAL A CA 1
ATOM 1673 C C . VAL A 1 209 ? 4.242 17.531 22.922 1 96.75 209 VAL A C 1
ATOM 1675 O O . VAL A 1 209 ? 3.428 16.953 23.625 1 96.75 209 VAL A O 1
ATOM 1678 N N . LEU A 1 210 ? 4.098 17.703 21.625 1 96.31 210 LEU A N 1
ATOM 1679 C CA . LEU A 1 210 ? 2.926 17.188 20.938 1 96.31 210 LEU A CA 1
ATOM 1680 C C . LEU A 1 210 ? 2.822 15.672 21.125 1 96.31 210 LEU A C 1
ATOM 1682 O O . LEU A 1 210 ? 1.731 15.141 21.359 1 96.31 210 LEU A O 1
ATOM 1686 N N . ARG A 1 211 ? 3.938 14.977 21.078 1 95.31 211 ARG A N 1
ATOM 1687 C CA . ARG A 1 211 ? 3.975 13.523 21.25 1 95.31 211 ARG A CA 1
ATOM 1688 C C . ARG A 1 211 ? 3.547 13.133 22.656 1 95.31 211 ARG A C 1
ATOM 1690 O O . ARG A 1 211 ? 2.742 12.211 22.828 1 95.31 211 ARG A O 1
ATOM 1697 N N . LYS A 1 212 ? 4.102 13.859 23.578 1 97.56 212 LYS A N 1
ATOM 1698 C CA . LYS A 1 212 ? 3.814 13.555 24.984 1 97.56 212 LYS A CA 1
ATOM 1699 C C . LYS A 1 212 ? 2.354 13.836 25.312 1 97.56 212 LYS A C 1
ATOM 1701 O O . LYS A 1 212 ? 1.714 13.055 26.031 1 97.56 212 LYS A O 1
ATOM 1706 N N . VAL A 1 213 ? 1.849 14.883 24.859 1 97.94 213 VAL A N 1
ATOM 1707 C CA . VAL A 1 213 ? 0.451 15.227 25.094 1 97.94 213 VAL A CA 1
ATOM 1708 C C . VAL A 1 213 ? -0.458 14.188 24.438 1 97.94 213 VAL A C 1
ATOM 1710 O O . VAL A 1 213 ? -1.419 13.727 25.062 1 97.94 213 VAL A O 1
ATOM 1713 N N . SER A 1 214 ? -0.168 13.844 23.25 1 97.38 214 SER A N 1
ATOM 1714 C CA . SER A 1 214 ? -0.99 12.875 22.531 1 97.38 214 SER A CA 1
ATOM 1715 C C . SER A 1 214 ? -0.947 11.508 23.219 1 97.38 214 SER A C 1
ATOM 1717 O O . SER A 1 214 ? -1.957 10.805 23.266 1 97.38 214 SER A O 1
ATOM 1719 N N . GLN A 1 215 ? 0.232 11.141 23.672 1 97 215 GLN A N 1
ATOM 1720 C CA . GLN A 1 215 ? 0.354 9.898 24.438 1 97 215 GLN A CA 1
ATOM 1721 C C . GLN A 1 215 ? -0.535 9.914 25.672 1 97 215 GLN A C 1
ATOM 1723 O O . GLN A 1 215 ? -1.177 8.914 26 1 97 215 GLN A O 1
ATOM 1728 N N . THR A 1 216 ? -0.532 10.992 26.344 1 97.94 216 THR A N 1
ATOM 1729 C CA . THR A 1 216 ? -1.377 11.156 27.516 1 97.94 216 THR A CA 1
ATOM 1730 C C . THR A 1 216 ? -2.852 11.062 27.141 1 97.94 216 THR A C 1
ATOM 1732 O O . THR A 1 216 ? -3.639 10.438 27.859 1 97.94 216 THR A O 1
ATOM 1735 N N . LEU A 1 217 ? -3.236 11.648 26.031 1 97.88 217 LEU A N 1
ATOM 1736 C CA . LEU A 1 217 ? -4.609 11.578 25.531 1 97.88 217 LEU A CA 1
ATOM 1737 C C . LEU A 1 217 ? -5.012 10.141 25.25 1 97.88 217 LEU A C 1
ATOM 1739 O O . LEU A 1 217 ? -6.125 9.719 25.578 1 97.88 217 LEU A O 1
ATOM 1743 N N . ARG A 1 218 ? -4.125 9.414 24.719 1 95.81 218 ARG A N 1
ATOM 1744 C CA . ARG A 1 218 ? -4.391 8.023 24.359 1 95.81 218 ARG A CA 1
ATOM 1745 C C . ARG A 1 218 ? -4.539 7.16 25.609 1 95.81 218 ARG A C 1
ATOM 1747 O O . ARG A 1 218 ? -5.32 6.207 25.625 1 95.81 218 ARG A O 1
ATOM 1754 N N . GLN A 1 219 ? -3.762 7.48 26.594 1 96.12 219 GLN A N 1
ATOM 1755 C CA . GLN A 1 219 ? -3.867 6.762 27.859 1 96.12 219 GLN A CA 1
ATOM 1756 C C . GLN A 1 219 ? -5.156 7.129 28.594 1 96.12 219 GLN A C 1
ATOM 1758 O O . GLN A 1 219 ? -5.758 6.285 29.25 1 96.12 219 GLN A O 1
ATOM 1763 N N . TRP A 1 220 ? -5.547 8.328 28.422 1 96.88 220 TRP A N 1
ATOM 1764 C CA . TRP A 1 220 ? -6.703 8.891 29.125 1 96.88 220 TRP A CA 1
ATOM 1765 C C . TRP A 1 220 ? -8.008 8.398 28.5 1 96.88 220 TRP A C 1
ATOM 1767 O O . TRP A 1 220 ? -8.977 8.117 29.203 1 96.88 220 TRP A O 1
ATOM 1777 N N . LYS A 1 221 ? -8.023 8.289 27.188 1 94.5 221 LYS A N 1
ATOM 1778 C CA . LYS A 1 221 ? -9.258 7.992 26.469 1 94.5 221 LYS A CA 1
ATOM 1779 C C . LYS A 1 221 ? -9.641 6.523 26.625 1 94.5 221 LYS A C 1
ATOM 1781 O O . LYS A 1 221 ? -8.781 5.672 26.844 1 94.5 221 LYS A O 1
ATOM 1786 N N . SER A 1 222 ? -10.906 6.289 26.531 1 91.12 222 SER A N 1
ATOM 1787 C CA . SER A 1 222 ? -11.359 4.906 26.438 1 91.12 222 SER A CA 1
ATOM 1788 C C . SER A 1 222 ? -11.227 4.371 25.016 1 91.12 222 SER A C 1
ATOM 1790 O O . SER A 1 222 ? -11.039 5.141 24.062 1 91.12 222 SER A O 1
ATOM 1792 N N . ASN A 1 223 ? -11.359 3.105 24.875 1 87.31 223 ASN A N 1
ATOM 1793 C CA . ASN A 1 223 ? -11.219 2.455 23.578 1 87.31 223 ASN A CA 1
ATOM 1794 C C . ASN A 1 223 ? -12.32 2.889 22.609 1 87.31 223 ASN A C 1
ATOM 1796 O O . ASN A 1 223 ? -12.148 2.818 21.391 1 87.31 223 ASN A O 1
ATOM 1800 N N . LEU A 1 224 ? -13.367 3.365 23.094 1 88.88 224 LEU A N 1
ATOM 1801 C CA . LEU A 1 224 ? -14.508 3.746 22.281 1 88.88 224 LEU A CA 1
ATOM 1802 C C . LEU A 1 224 ? -14.398 5.203 21.844 1 88.88 224 LEU A C 1
ATOM 1804 O O . LEU A 1 224 ? -15.102 5.637 20.922 1 88.88 224 LEU A O 1
ATOM 1808 N N . ASP A 1 225 ? -13.523 5.922 22.469 1 95.06 225 ASP A N 1
ATOM 1809 C CA . ASP A 1 225 ? -13.367 7.344 22.172 1 95.06 225 ASP A CA 1
ATOM 1810 C C . ASP A 1 225 ? -12.523 7.551 20.906 1 95.06 225 ASP A C 1
ATOM 1812 O O . ASP A 1 225 ? -11.594 6.793 20.656 1 95.06 225 ASP A O 1
ATOM 1816 N N . LEU A 1 226 ? -12.898 8.508 20.156 1 96.56 226 LEU A N 1
ATOM 1817 C CA . LEU A 1 226 ? -12.102 8.906 19 1 96.56 226 LEU A CA 1
ATOM 1818 C C . LEU A 1 226 ? -11.227 10.117 19.344 1 96.56 226 LEU A C 1
ATOM 1820 O O . LEU A 1 226 ? -11.711 11.102 19.906 1 96.56 226 LEU A O 1
ATOM 1824 N N . CYS A 1 227 ? -9.961 10.047 19.062 1 97.38 227 CYS A N 1
ATOM 1825 C CA . CYS A 1 227 ? -9.016 11.133 19.297 1 97.38 227 CYS A CA 1
ATOM 1826 C C . CYS A 1 227 ? -8.375 11.578 17.984 1 97.38 227 CYS A C 1
ATOM 1828 O O . CYS A 1 227 ? -7.824 10.758 17.25 1 97.38 227 CYS A O 1
ATOM 1830 N N . PHE A 1 228 ? -8.438 12.883 17.688 1 95.75 228 PHE A N 1
ATOM 1831 C CA . PHE A 1 228 ? -7.93 13.453 16.438 1 95.75 228 PHE A CA 1
ATOM 1832 C C . PHE A 1 228 ? -6.945 14.578 16.719 1 95.75 228 PHE A C 1
ATOM 1834 O O . PHE A 1 228 ? -7.098 15.312 17.703 1 95.75 228 PHE A O 1
ATOM 1841 N N . ARG A 1 229 ? -5.961 14.656 15.891 1 92.69 229 ARG A N 1
ATOM 1842 C CA . ARG A 1 229 ? -5.258 15.938 15.812 1 92.69 229 ARG A CA 1
ATOM 1843 C C . ARG A 1 229 ? -5.953 16.891 14.859 1 92.69 229 ARG A C 1
ATOM 1845 O O . ARG A 1 229 ? -5.984 16.656 13.648 1 92.69 229 ARG A O 1
ATOM 1852 N N . TYR A 1 230 ? -6.539 17.922 15.398 1 89.56 230 TYR A N 1
ATOM 1853 C CA . TYR A 1 230 ? -7.406 18.828 14.648 1 89.56 230 TYR A CA 1
ATOM 1854 C C . TYR A 1 230 ? -6.598 19.938 13.984 1 89.56 230 TYR A C 1
ATOM 1856 O O . TYR A 1 230 ? -6.934 20.375 12.883 1 89.56 230 TYR A O 1
ATOM 1864 N N . GLY A 1 231 ? -5.59 20.359 14.617 1 84.81 231 GLY A N 1
ATOM 1865 C CA . GLY A 1 231 ? -4.684 21.406 14.156 1 84.81 231 GLY A CA 1
ATOM 1866 C C . GLY A 1 231 ? -3.25 21.188 14.594 1 84.81 231 GLY A C 1
ATOM 1867 O O . GLY A 1 231 ? -2.873 20.078 14.969 1 84.81 231 GLY A O 1
ATOM 1868 N N . GLY A 1 232 ? -2.449 22.203 14.383 1 84.06 232 GLY A N 1
ATOM 1869 C CA . GLY A 1 232 ? -1.057 22.078 14.781 1 84.06 232 GLY A CA 1
ATOM 1870 C C . GLY A 1 232 ? -0.887 21.719 16.25 1 84.06 232 GLY A C 1
ATOM 1871 O O . GLY A 1 232 ? -0.111 20.828 16.594 1 84.06 232 GLY A O 1
ATOM 1872 N N . ASP A 1 233 ? -1.619 22.438 17.078 1 92.44 233 ASP A N 1
ATOM 1873 C CA . ASP A 1 233 ? -1.525 22.234 18.531 1 92.44 233 ASP A CA 1
ATOM 1874 C C . ASP A 1 233 ? -2.889 21.891 19.125 1 92.44 233 ASP A C 1
ATOM 1876 O O . ASP A 1 233 ? -3.102 22.031 20.328 1 92.44 233 ASP A O 1
ATOM 1880 N N . GLU A 1 234 ? -3.789 21.484 18.266 1 94.12 234 GLU A N 1
ATOM 1881 C CA . GLU A 1 234 ? -5.156 21.234 18.703 1 94.12 234 GLU A CA 1
ATOM 1882 C C . GLU A 1 234 ? -5.535 19.766 18.516 1 94.12 234 GLU A C 1
ATOM 1884 O O . GLU A 1 234 ? -5.137 19.141 17.531 1 94.12 234 GLU A O 1
ATOM 1889 N N . PHE A 1 235 ? -6.227 19.297 19.484 1 97.25 235 PHE A N 1
ATOM 1890 C CA . PHE A 1 235 ? -6.738 17.922 19.469 1 97.25 235 PHE A CA 1
ATOM 1891 C C . PHE A 1 235 ? -8.242 17.906 19.688 1 97.25 235 PHE A C 1
ATOM 1893 O O . PHE A 1 235 ? -8.805 18.844 20.266 1 97.25 235 PHE A O 1
ATOM 1900 N N . LEU A 1 236 ? -8.867 16.906 19.172 1 97.12 236 LEU A N 1
ATOM 1901 C CA . LEU A 1 236 ? -10.305 16.719 19.297 1 97.12 236 LEU A CA 1
ATOM 1902 C C . LEU A 1 236 ? -10.625 15.305 19.781 1 97.12 236 LEU A C 1
ATOM 1904 O O . LEU A 1 236 ? -10.062 14.336 19.281 1 97.12 236 LEU A O 1
ATOM 1908 N N . ILE A 1 237 ? -11.469 15.18 20.812 1 97.94 237 ILE A N 1
ATOM 1909 C CA . ILE A 1 237 ? -11.883 13.875 21.312 1 97.94 237 ILE A CA 1
ATOM 1910 C C . ILE A 1 237 ? -13.406 13.773 21.297 1 97.94 237 ILE A C 1
ATOM 1912 O O . ILE A 1 237 ? -14.094 14.672 21.781 1 97.94 237 ILE A O 1
ATOM 1916 N N . PHE A 1 238 ? -13.891 12.734 20.719 1 97.81 238 PHE A N 1
ATOM 1917 C CA . PHE A 1 238 ? -15.312 12.422 20.734 1 97.81 238 PHE A CA 1
ATOM 1918 C C . PHE A 1 238 ? -15.594 11.234 21.656 1 97.81 238 PHE A C 1
ATOM 1920 O O . PHE A 1 238 ? -15.016 10.156 21.484 1 97.81 238 PHE A O 1
ATOM 1927 N N . MET A 1 239 ? -16.438 11.445 22.625 1 96.81 239 MET A N 1
ATOM 1928 C CA . MET A 1 239 ? -16.828 10.422 23.594 1 96.81 239 MET A CA 1
ATOM 1929 C C . MET A 1 239 ? -18.328 10.219 23.609 1 96.81 239 MET A C 1
ATOM 1931 O O . MET A 1 239 ? -19.094 11.148 23.328 1 96.81 239 MET A O 1
ATOM 1935 N N . THR A 1 240 ? -18.703 8.992 23.953 1 95.69 240 THR A N 1
ATOM 1936 C CA . THR A 1 240 ? -20.125 8.68 24.047 1 95.69 240 THR A CA 1
ATOM 1937 C C . THR A 1 240 ? -20.453 8.133 25.438 1 95.69 240 THR A C 1
ATOM 1939 O O . THR A 1 240 ? -19.547 7.785 26.203 1 95.69 240 THR A O 1
ATOM 1942 N N . ARG A 1 241 ? -21.688 8.117 25.828 1 94.69 241 ARG A N 1
ATOM 1943 C CA . ARG A 1 241 ? -22.234 7.551 27.062 1 94.69 241 ARG A CA 1
ATOM 1944 C C . ARG A 1 241 ? -21.625 8.227 28.297 1 94.69 241 ARG A C 1
ATOM 1946 O O . ARG A 1 241 ? -21.156 7.547 29.219 1 94.69 241 ARG A O 1
ATOM 1953 N N . VAL A 1 242 ? -21.547 9.594 28.141 1 94.44 242 VAL A N 1
ATOM 1954 C CA . VAL A 1 242 ? -21 10.391 29.234 1 94.44 242 VAL A CA 1
ATOM 1955 C C . VAL A 1 242 ? -21.953 11.547 29.547 1 94.44 242 VAL A C 1
ATOM 1957 O O . VAL A 1 242 ? -22.312 12.32 28.656 1 94.44 242 VAL A O 1
ATOM 1960 N N . ASP A 1 243 ? -22.359 11.688 30.75 1 92.94 243 ASP A N 1
ATOM 1961 C CA . ASP A 1 243 ? -23.172 12.844 31.125 1 92.94 243 ASP A CA 1
ATOM 1962 C C . ASP A 1 243 ? -22.297 14.062 31.391 1 92.94 243 ASP A C 1
ATOM 1964 O O . ASP A 1 243 ? -21.078 13.984 31.328 1 92.94 243 ASP A O 1
ATOM 1968 N N . ALA A 1 244 ? -22.906 15.141 31.641 1 94.38 244 ALA A N 1
ATOM 1969 C CA . ALA A 1 244 ? -22.203 16.406 31.766 1 94.38 244 ALA A CA 1
ATOM 1970 C C . ALA A 1 244 ? -21.219 16.375 32.938 1 94.38 244 ALA A C 1
ATOM 1972 O O . ALA A 1 244 ? -20.094 16.891 32.812 1 94.38 244 ALA A O 1
ATOM 1973 N N . LYS A 1 245 ? -21.641 15.836 34 1 95.44 245 LYS A N 1
ATOM 1974 C CA . LYS A 1 245 ? -20.781 15.758 35.188 1 95.44 245 LYS A CA 1
ATOM 1975 C C . LYS A 1 245 ? -19.562 14.875 34.906 1 95.44 245 LYS A C 1
ATOM 1977 O O . LYS A 1 245 ? -18.438 15.234 35.25 1 95.44 245 LYS A O 1
ATOM 1982 N N . GLN A 1 246 ? -19.828 13.742 34.344 1 95.56 246 GLN A N 1
ATOM 1983 C CA . GLN A 1 246 ? -18.75 12.828 34 1 95.56 246 GLN A CA 1
ATOM 1984 C C . GLN A 1 246 ? -17.781 13.469 33.031 1 95.56 246 GLN A C 1
ATOM 1986 O O . GLN A 1 246 ? -16.562 13.266 33.125 1 95.56 246 GLN A O 1
ATOM 1991 N N . CYS A 1 247 ? -18.359 14.164 32.094 1 95.44 247 CYS A N 1
ATOM 1992 C CA . CYS A 1 247 ? -17.531 14.852 31.109 1 95.44 247 CYS A CA 1
ATOM 1993 C C . CYS A 1 247 ? -16.578 15.836 31.781 1 95.44 247 CYS A C 1
ATOM 1995 O O . CYS A 1 247 ? -15.398 15.891 31.438 1 95.44 247 CYS A O 1
ATOM 1997 N N . GLN A 1 248 ? -17.125 16.578 32.656 1 96.12 248 GLN A N 1
ATOM 1998 C CA . GLN A 1 248 ? -16.344 17.547 33.375 1 96.12 248 GLN A CA 1
ATOM 1999 C C . GLN A 1 248 ? -15.234 16.859 34.188 1 96.12 248 GLN A C 1
ATOM 2001 O O . GLN A 1 248 ? -14.078 17.297 34.156 1 96.12 248 GLN A O 1
ATOM 2006 N N . GLN A 1 249 ? -15.57 15.852 34.844 1 97.19 249 GLN A N 1
ATOM 2007 C CA . GLN A 1 249 ? -14.617 15.117 35.688 1 97.19 249 GLN A CA 1
ATOM 2008 C C . GLN A 1 249 ? -13.492 14.531 34.844 1 97.19 249 GLN A C 1
ATOM 2010 O O . GLN A 1 249 ? -12.32 14.586 35.219 1 97.19 249 GLN A O 1
ATOM 2015 N N . ARG A 1 250 ? -13.875 13.969 33.781 1 97.12 250 ARG A N 1
ATOM 2016 C CA . ARG A 1 250 ? -12.883 13.367 32.875 1 97.12 250 ARG A CA 1
ATOM 2017 C C . ARG A 1 250 ? -11.953 14.422 32.312 1 97.12 250 ARG A C 1
ATOM 2019 O O . ARG A 1 250 ? -10.75 14.195 32.156 1 97.12 250 ARG A O 1
ATOM 2026 N N . ALA A 1 251 ? -12.516 15.523 31.953 1 97.62 251 ALA A N 1
ATOM 2027 C CA . ALA A 1 251 ? -11.695 16.609 31.422 1 97.62 251 ALA A CA 1
ATOM 2028 C C . ALA A 1 251 ? -10.719 17.125 32.469 1 97.62 251 ALA A C 1
ATOM 2030 O O . ALA A 1 251 ? -9.57 17.438 32.188 1 97.62 251 ALA A O 1
ATOM 2031 N N . GLU A 1 252 ? -11.195 17.219 33.656 1 97.94 252 GLU A N 1
ATOM 2032 C CA . GLU A 1 252 ? -10.344 17.641 34.781 1 97.94 252 GLU A CA 1
ATOM 2033 C C . GLU A 1 252 ? -9.211 16.641 35 1 97.94 252 GLU A C 1
ATOM 2035 O O . GLU A 1 252 ? -8.07 17.047 35.281 1 97.94 252 GLU A O 1
ATO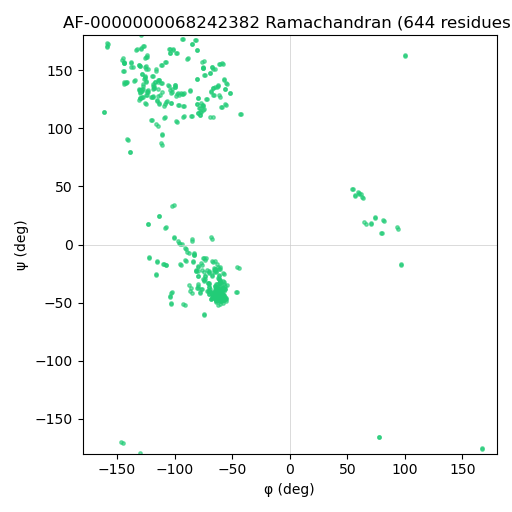M 2040 N N . LYS A 1 253 ? -9.57 15.445 34.969 1 98.12 253 LYS A N 1
ATOM 2041 C CA . LYS A 1 253 ? -8.555 14.406 35.094 1 98.12 253 LYS A CA 1
ATOM 2042 C C . LYS A 1 253 ? -7.488 14.531 34.031 1 98.12 253 LYS A C 1
ATOM 2044 O O . LYS A 1 253 ? -6.297 14.352 34.281 1 98.12 253 LYS A O 1
ATOM 2049 N N . LEU A 1 254 ? -7.934 14.773 32.875 1 98 254 LEU A N 1
ATOM 2050 C CA . LEU A 1 254 ? -7.008 14.961 31.766 1 98 254 LEU A CA 1
ATOM 2051 C C . LEU A 1 254 ? -6.059 16.125 32.031 1 98 254 LEU A C 1
ATOM 2053 O O . LEU A 1 254 ? -4.852 16.016 31.812 1 98 254 LEU A O 1
ATOM 2057 N N . MET A 1 255 ? -6.594 17.203 32.438 1 97.75 255 MET A N 1
ATOM 2058 C CA . MET A 1 255 ? -5.785 18.375 32.75 1 97.75 255 MET A CA 1
ATOM 2059 C C . MET A 1 255 ? -4.742 18.047 33.812 1 97.75 255 MET A C 1
ATOM 2061 O O . MET A 1 255 ? -3.596 18.5 33.719 1 97.75 255 MET A O 1
ATOM 2065 N N . ALA A 1 256 ? -5.16 17.281 34.75 1 97.69 256 ALA A N 1
ATOM 2066 C CA . ALA A 1 256 ? -4.246 16.875 35.812 1 97.69 256 ALA A CA 1
ATOM 2067 C C . ALA A 1 256 ? -3.121 16 35.281 1 97.69 256 ALA A C 1
ATOM 2069 O O . ALA A 1 256 ? -1.965 16.141 35.688 1 97.69 256 ALA A O 1
ATOM 2070 N N . MET A 1 257 ? -3.469 15.109 34.469 1 98.12 257 MET A N 1
ATOM 2071 C CA . MET A 1 257 ? -2.473 14.227 33.844 1 98.12 257 MET A CA 1
ATOM 2072 C C . MET A 1 257 ? -1.441 15.023 33.062 1 98.12 257 MET A C 1
ATOM 2074 O O . MET A 1 257 ? -0.249 14.711 33.094 1 98.12 257 MET A O 1
ATOM 2078 N N . ILE A 1 258 ? -1.868 16.016 32.344 1 98 258 ILE A N 1
ATOM 2079 C CA . ILE A 1 258 ? -0.972 16.875 31.578 1 98 258 ILE A CA 1
ATOM 2080 C C . ILE A 1 258 ? -0.081 17.672 32.531 1 98 258 ILE A C 1
ATOM 2082 O O . ILE A 1 258 ? 1.114 17.828 32.281 1 98 258 ILE A O 1
ATOM 2086 N N . HIS A 1 259 ? -0.694 18.141 33.531 1 96.56 259 HIS A N 1
ATOM 2087 C CA . HIS A 1 259 ? 0.053 18.875 34.562 1 96.56 259 HIS A CA 1
ATOM 2088 C C . HIS A 1 259 ? 1.171 18.031 35.156 1 96.56 259 HIS A C 1
ATOM 2090 O O . HIS A 1 259 ? 2.271 18.531 35.406 1 96.56 259 HIS A O 1
ATOM 2096 N N . GLU A 1 260 ? 0.915 16.812 35.312 1 96.88 260 GLU A N 1
ATOM 2097 C CA . GLU A 1 260 ? 1.85 15.891 35.938 1 96.88 260 GLU A CA 1
ATOM 2098 C C . GLU A 1 260 ? 3.051 15.617 35.062 1 96.88 260 GLU A C 1
ATOM 2100 O O . GLU A 1 260 ? 4.098 15.172 35.531 1 96.88 260 GLU A O 1
ATOM 2105 N N . LEU A 1 261 ? 2.873 15.828 33.781 1 96.94 261 LEU A N 1
ATOM 2106 C CA . LEU A 1 261 ? 4.02 15.688 32.906 1 96.94 261 LEU A CA 1
ATOM 2107 C C . LEU A 1 261 ? 5.125 16.672 33.281 1 96.94 261 LEU A C 1
ATOM 2109 O O . LEU A 1 261 ? 6.301 16.406 33 1 96.94 261 LEU A O 1
ATOM 2113 N N . ASN A 1 262 ? 4.797 17.844 33.781 1 97.19 262 ASN A N 1
ATOM 2114 C CA . ASN A 1 262 ? 5.711 18.859 34.281 1 97.19 262 ASN A CA 1
ATOM 2115 C C . ASN A 1 262 ? 6.734 19.281 33.25 1 97.19 262 ASN A C 1
ATOM 2117 O O . ASN A 1 262 ? 7.934 19.328 33.531 1 97.19 262 ASN A O 1
ATOM 2121 N N . ILE A 1 263 ? 6.266 19.438 32.062 1 97.5 263 ILE A N 1
ATOM 2122 C CA . ILE A 1 263 ? 7.141 19.891 31 1 97.5 263 ILE A CA 1
ATOM 2123 C C . ILE A 1 263 ? 7.371 21.406 31.141 1 97.5 263 ILE A C 1
ATOM 2125 O O . ILE A 1 263 ? 6.43 22.188 31.047 1 97.5 263 ILE A O 1
ATOM 2129 N N . PRO A 1 264 ? 8.547 21.797 31.266 1 97.38 264 PRO A N 1
ATOM 2130 C CA . PRO A 1 264 ? 8.812 23.219 31.5 1 97.38 264 PRO A CA 1
ATOM 2131 C C . PRO A 1 264 ? 8.398 24.094 30.312 1 97.38 264 PRO A C 1
ATOM 2133 O O . PRO A 1 264 ? 8.625 23.719 29.156 1 97.38 264 PRO A O 1
ATOM 2136 N N . HIS A 1 265 ? 7.742 25.188 30.609 1 96.75 265 HIS A N 1
ATOM 2137 C CA . HIS A 1 265 ? 7.336 26.203 29.641 1 96.75 265 HIS A CA 1
ATOM 2138 C C . HIS A 1 265 ? 7.508 27.609 30.219 1 96.75 265 HIS A C 1
ATOM 2140 O O . HIS A 1 265 ? 6.535 28.219 30.672 1 96.75 265 HIS A O 1
ATOM 2146 N N . LEU A 1 266 ? 8.625 28.203 30.047 1 94 266 LEU A N 1
ATOM 2147 C CA . LEU A 1 266 ? 8.984 29.453 30.719 1 94 266 LEU A CA 1
ATOM 2148 C C . LEU A 1 266 ? 8.344 30.641 30.016 1 94 266 LEU A C 1
ATOM 2150 O O . LEU A 1 266 ? 8.18 31.703 30.625 1 94 266 LEU A O 1
ATOM 2154 N N . SER A 1 267 ? 7.934 30.484 28.828 1 92.88 267 SER A N 1
ATOM 2155 C CA . SER A 1 267 ? 7.363 31.594 28.078 1 92.88 267 SER A CA 1
ATOM 2156 C C . SER A 1 267 ? 5.84 31.578 28.141 1 92.88 267 SER A C 1
ATOM 2158 O O . SER A 1 267 ? 5.18 32.438 27.531 1 92.88 267 SER A O 1
ATOM 2160 N N . SER A 1 268 ? 5.301 30.641 28.875 1 95 268 SER A N 1
ATOM 2161 C CA . SER A 1 268 ? 3.85 30.547 28.969 1 95 268 SER A CA 1
ATOM 2162 C C . SER A 1 268 ? 3.279 31.656 29.859 1 95 268 SER A C 1
ATOM 2164 O O . SER A 1 268 ? 3.896 32.031 30.859 1 95 268 SER A O 1
ATOM 2166 N N . ARG A 1 269 ? 2.09 32.094 29.453 1 92.75 269 ARG A N 1
ATOM 2167 C CA . ARG A 1 269 ? 1.387 33.094 30.25 1 92.75 269 ARG A CA 1
ATOM 2168 C C . ARG A 1 269 ? 0.417 32.438 31.234 1 92.75 269 ARG A C 1
ATOM 2170 O O . ARG A 1 269 ? -0.267 33.125 31.984 1 92.75 269 ARG A O 1
ATOM 2177 N N . VAL A 1 270 ? 0.353 31.172 31.234 1 95.19 270 VAL A N 1
ATOM 2178 C CA . VAL A 1 270 ? -0.617 30.422 32.031 1 95.19 270 VAL A CA 1
ATOM 2179 C C . VAL A 1 270 ? 0.074 29.828 33.25 1 95.19 270 VAL A C 1
ATOM 2181 O O . VAL A 1 270 ? -0.424 29.938 34.375 1 95.19 270 VAL A O 1
ATOM 2184 N N . ALA A 1 271 ? 1.191 29.141 33.031 1 95.31 271 ALA A N 1
ATOM 2185 C CA . ALA A 1 271 ? 1.984 28.469 34.062 1 95.31 271 ALA A CA 1
ATOM 2186 C C . ALA A 1 271 ? 3.416 28.234 33.594 1 95.31 271 ALA A C 1
ATOM 2188 O O . ALA A 1 271 ? 3.729 28.453 32.406 1 95.31 271 ALA A O 1
ATOM 2189 N N . ASP A 1 272 ? 4.305 27.734 34.5 1 96.06 272 ASP A N 1
ATOM 2190 C CA . ASP A 1 272 ? 5.707 27.5 34.188 1 96.06 272 ASP A CA 1
ATOM 2191 C C . ASP A 1 272 ? 5.898 26.141 33.531 1 96.06 272 ASP A C 1
ATOM 2193 O O . ASP A 1 272 ? 7.027 25.656 33.375 1 96.06 272 ASP A O 1
ATOM 2197 N N . HIS A 1 273 ? 4.855 25.469 33.312 1 97.31 273 HIS A N 1
ATOM 2198 C CA . HIS A 1 273 ? 4.836 24.188 32.594 1 97.31 273 HIS A CA 1
ATOM 2199 C C . HIS A 1 273 ? 3.742 24.156 31.547 1 97.31 273 HIS A C 1
ATOM 2201 O O . HIS A 1 273 ? 2.875 25.031 31.5 1 97.31 273 HIS A O 1
ATOM 2207 N N . VAL A 1 274 ? 3.766 23.188 30.688 1 97.69 274 VAL A N 1
ATOM 2208 C CA . VAL A 1 274 ? 2.795 23.047 29.609 1 97.69 274 VAL A CA 1
ATOM 2209 C C . VAL A 1 274 ? 1.412 22.766 30.188 1 97.69 274 VAL A C 1
ATOM 2211 O O . VAL A 1 274 ? 1.269 21.906 31.062 1 97.69 274 VAL A O 1
ATOM 2214 N N . THR A 1 275 ? 0.436 23.469 29.812 1 98 275 THR A N 1
ATOM 2215 C CA . THR A 1 275 ? -0.959 23.281 30.188 1 98 275 THR A CA 1
ATOM 2216 C C . THR A 1 275 ? -1.85 23.203 28.953 1 98 275 THR A C 1
ATOM 2218 O O . THR A 1 275 ? -1.384 23.422 27.844 1 98 275 THR A O 1
ATOM 2221 N N . ILE A 1 276 ? -3.1 22.844 29.219 1 98.19 276 ILE A N 1
ATOM 2222 C CA . ILE A 1 276 ? -4.051 22.781 28.109 1 98.19 276 ILE A CA 1
ATOM 2223 C C . ILE A 1 276 ? -5.328 23.531 28.5 1 98.19 276 ILE A C 1
ATOM 2225 O O . ILE A 1 276 ? -5.613 23.719 29.672 1 98.19 276 ILE A O 1
ATOM 2229 N N . THR A 1 277 ? -6 23.984 27.516 1 98.12 277 THR A N 1
ATOM 2230 C CA . THR A 1 277 ? -7.348 24.547 27.625 1 98.12 277 THR A CA 1
ATOM 2231 C C . THR A 1 277 ? -8.352 23.672 26.875 1 98.12 277 THR A C 1
ATOM 2233 O O . THR A 1 277 ? -8.055 23.156 25.797 1 98.12 277 THR A O 1
ATOM 2236 N N . VAL A 1 278 ? -9.539 23.516 27.516 1 97.94 278 VAL A N 1
ATOM 2237 C CA . VAL A 1 278 ? -10.477 22.562 26.938 1 97.94 278 VAL A CA 1
ATOM 2238 C C . VAL A 1 278 ? -11.844 23.219 26.766 1 97.94 278 VAL A C 1
ATOM 2240 O O . VAL A 1 278 ? -12.375 23.828 27.688 1 97.94 278 VAL A O 1
ATOM 2243 N N . GLY A 1 279 ? -12.352 23.156 25.547 1 97.12 279 GLY A N 1
ATOM 2244 C CA . GLY A 1 279 ? -13.742 23.453 25.266 1 97.12 279 GLY A CA 1
ATOM 2245 C C . GLY A 1 279 ? -14.578 22.219 25 1 97.12 279 GLY A C 1
ATOM 2246 O O . GLY A 1 279 ? -14.148 21.312 24.281 1 97.12 279 GLY A O 1
ATOM 2247 N N . ILE A 1 280 ? -15.812 22.188 25.609 1 97.38 280 ILE A N 1
ATOM 2248 C CA . ILE A 1 280 ? -16.609 20.953 25.516 1 97.38 280 ILE A CA 1
ATOM 2249 C C . ILE A 1 280 ? -18 21.297 25.016 1 97.38 280 ILE A C 1
ATOM 2251 O O . ILE A 1 280 ? -18.609 22.266 25.453 1 97.38 280 ILE A O 1
ATOM 2255 N N . ARG A 1 281 ? -18.422 20.531 24.047 1 95.94 281 ARG A N 1
ATOM 2256 C CA . ARG A 1 281 ? -19.844 20.469 23.719 1 95.94 281 ARG A CA 1
ATOM 2257 C C . ARG A 1 281 ? -20.438 19.141 24.141 1 95.94 281 ARG A C 1
ATOM 2259 O O . ARG A 1 281 ? -20.141 18.094 23.562 1 95.94 281 ARG A O 1
ATOM 2266 N N . HIS A 1 282 ? -21.25 19.188 25.141 1 96.12 282 HIS A N 1
ATOM 2267 C CA . HIS A 1 282 ? -21.953 18 25.625 1 96.12 282 HIS A CA 1
ATOM 2268 C C . HIS A 1 282 ? -23.391 17.953 25.109 1 96.12 282 HIS A C 1
ATOM 2270 O O . HIS A 1 282 ? -24.062 18.984 25.062 1 96.12 282 HIS A O 1
ATOM 2276 N N . CYS A 1 283 ? -23.797 16.812 24.672 1 94.31 283 CYS A N 1
ATOM 2277 C CA . CYS A 1 283 ? -25.156 16.562 24.219 1 94.31 283 CYS A CA 1
ATOM 2278 C C . CYS A 1 283 ? -25.766 15.383 24.969 1 94.31 283 CYS A C 1
ATOM 2280 O O . CYS A 1 283 ? -25.25 14.266 24.891 1 94.31 283 CYS A O 1
ATOM 2282 N N . ASP A 1 284 ? -26.875 15.703 25.625 1 92.69 284 ASP A N 1
ATOM 2283 C CA . ASP A 1 284 ? -27.594 14.602 26.25 1 92.69 284 ASP A CA 1
ATOM 2284 C C . ASP A 1 284 ? -28.125 13.617 25.203 1 92.69 284 ASP A C 1
ATOM 2286 O O . ASP A 1 284 ? -28.125 12.406 25.438 1 92.69 284 ASP A O 1
ATOM 2290 N N . GLN A 1 285 ? -28.625 14.227 24.172 1 90.44 285 GLN A N 1
ATOM 2291 C CA . GLN A 1 285 ? -29.062 13.523 22.969 1 90.44 285 GLN A CA 1
ATOM 2292 C C . GLN A 1 285 ? -28.719 14.305 21.719 1 90.44 285 GLN A C 1
ATOM 2294 O O . GLN A 1 285 ? -28.844 15.531 21.688 1 90.44 285 GLN A O 1
ATOM 2299 N N . ILE A 1 286 ? -28.297 13.531 20.75 1 89.56 286 ILE A N 1
ATOM 2300 C CA . ILE A 1 286 ? -27.922 14.203 19.516 1 89.56 286 ILE A CA 1
ATOM 2301 C C . ILE A 1 286 ? -29.172 14.508 18.703 1 89.56 286 ILE A C 1
ATOM 2303 O O . ILE A 1 286 ? -29.891 13.594 18.281 1 89.56 286 ILE A O 1
ATOM 2307 N N . GLU A 1 287 ? -29.312 15.719 18.484 1 86.62 287 GLU A N 1
ATOM 2308 C CA . GLU A 1 287 ? -30.469 16.141 17.703 1 86.62 287 GLU A CA 1
ATOM 2309 C C . GLU A 1 287 ? -30.25 15.836 16.219 1 86.62 287 GLU A C 1
ATOM 2311 O O . GLU A 1 287 ? -29.125 15.711 15.758 1 86.62 287 GLU A O 1
ATOM 2316 N N . LYS A 1 288 ? -31.328 15.711 15.477 1 84.25 288 LYS A N 1
ATOM 2317 C CA . LYS A 1 288 ? -31.297 15.359 14.062 1 84.25 288 LYS A CA 1
ATOM 2318 C C . LYS A 1 288 ? -30.516 16.406 13.25 1 84.25 288 LYS A C 1
ATOM 2320 O O . LYS A 1 288 ? -29.875 16.062 12.258 1 84.25 288 LYS A O 1
ATOM 2325 N N . GLU A 1 289 ? -30.609 17.656 13.812 1 86.69 289 GLU A N 1
ATOM 2326 C CA . GLU A 1 289 ? -30.016 18.75 13.039 1 86.69 289 GLU A CA 1
ATOM 2327 C C . GLU A 1 289 ? -28.547 18.922 13.367 1 86.69 289 GLU A C 1
ATOM 2329 O O . GLU A 1 289 ? -27.828 19.656 12.672 1 86.69 289 GLU A O 1
ATOM 2334 N N . MET A 1 290 ? -28.125 18.219 14.336 1 88.06 290 MET A N 1
ATOM 2335 C CA . MET A 1 290 ? -26.719 18.375 14.734 1 88.06 290 MET A CA 1
ATOM 2336 C C . MET A 1 290 ? -25.797 17.594 13.797 1 88.06 290 MET A C 1
ATOM 2338 O O . MET A 1 290 ? -25.875 16.359 13.719 1 88.06 290 MET A O 1
ATOM 2342 N N . THR A 1 291 ? -25.016 18.375 13.078 1 90.44 291 THR A N 1
ATOM 2343 C CA . THR A 1 291 ? -24.016 17.766 12.219 1 90.44 291 THR A CA 1
ATOM 2344 C C . THR A 1 291 ? -22.641 17.766 12.898 1 90.44 291 THR A C 1
ATOM 2346 O O . THR A 1 291 ? -22.438 18.469 13.898 1 90.44 291 THR A O 1
ATOM 2349 N N . ALA A 1 292 ? -21.75 16.969 12.352 1 92.31 292 ALA A N 1
ATOM 2350 C CA . ALA A 1 292 ? -20.391 16.953 12.859 1 92.31 292 ALA A CA 1
ATOM 2351 C C . ALA A 1 292 ? -19.766 18.359 12.82 1 92.31 292 ALA A C 1
ATOM 2353 O O . ALA A 1 292 ? -19.078 18.75 13.758 1 92.31 292 ALA A O 1
ATOM 2354 N N . GLU A 1 293 ? -20.047 19.094 11.805 1 87.56 293 GLU A N 1
ATOM 2355 C CA . GLU A 1 293 ? -19.5 20.438 11.641 1 87.56 293 GLU A CA 1
ATOM 2356 C C . GLU A 1 293 ? -20.016 21.375 12.727 1 87.56 293 GLU A C 1
ATOM 2358 O O . GLU A 1 293 ? -19.266 22.188 13.273 1 87.56 293 GLU A O 1
ATOM 2363 N N . LYS A 1 294 ? -21.281 21.266 12.992 1 89.19 294 LYS A N 1
ATOM 2364 C CA . LYS A 1 294 ? -21.891 22.094 14.023 1 89.19 294 LYS A CA 1
ATOM 2365 C C . LYS A 1 294 ? -21.344 21.734 15.406 1 89.19 294 LYS A C 1
ATOM 2367 O O . LYS A 1 294 ? -21.109 22.609 16.234 1 89.19 294 LYS A O 1
ATOM 2372 N N . LEU A 1 295 ? -21.219 20.469 15.609 1 91.88 295 LEU A N 1
ATOM 2373 C CA . LEU A 1 295 ? -20.688 19.984 16.875 1 91.88 295 LEU A CA 1
ATOM 2374 C C . LEU A 1 295 ? -19.281 20.547 17.125 1 91.88 295 LEU A C 1
ATOM 2376 O O . LEU A 1 295 ? -18.984 21.016 18.219 1 91.88 295 LEU A O 1
ATOM 2380 N N . VAL A 1 296 ? -18.516 20.516 16.141 1 92.31 296 VAL A N 1
ATOM 2381 C CA . VAL A 1 296 ? -17.141 21.016 16.203 1 92.31 296 VAL A CA 1
ATOM 2382 C C . VAL A 1 296 ? -17.141 22.516 16.422 1 92.31 296 VAL A C 1
ATOM 2384 O O . VAL A 1 296 ? -16.344 23.047 17.203 1 92.31 296 VAL A O 1
ATOM 2387 N N . LEU A 1 297 ? -18 23.188 15.742 1 88.5 297 LEU A N 1
ATOM 2388 C CA . LEU A 1 297 ? -18.109 24.641 15.859 1 88.5 297 LEU A CA 1
ATOM 2389 C C . LEU A 1 297 ? -18.422 25.047 17.297 1 88.5 297 LEU A C 1
ATOM 2391 O O . LEU A 1 297 ? -17.828 25.984 17.828 1 88.5 297 LEU A O 1
ATOM 2395 N N . VAL A 1 298 ? -19.312 24.344 17.891 1 91.12 298 VAL A N 1
ATOM 2396 C CA . VAL A 1 298 ? -19.719 24.688 19.25 1 91.12 298 VAL A CA 1
ATOM 2397 C C . VAL A 1 298 ? -18.594 24.375 20.234 1 91.12 298 VAL A C 1
ATOM 2399 O O . VAL A 1 298 ? -18.344 25.125 21.172 1 91.12 298 VAL A O 1
ATOM 2402 N N . ALA A 1 299 ? -17.984 23.25 20.031 1 93.5 299 ALA A N 1
ATOM 2403 C CA . ALA A 1 299 ? -16.844 22.922 20.875 1 93.5 299 ALA A CA 1
ATOM 2404 C C . ALA A 1 299 ? -15.727 23.953 20.734 1 93.5 299 ALA A C 1
ATOM 2406 O O . ALA A 1 299 ? -15.062 24.297 21.719 1 93.5 299 ALA A O 1
ATOM 2407 N N . ASP A 1 300 ? -15.539 24.375 19.562 1 89.81 300 ASP A N 1
ATOM 2408 C CA . ASP A 1 300 ? -14.539 25.406 19.297 1 89.81 300 ASP A CA 1
ATOM 2409 C C . ASP A 1 300 ? -14.906 26.719 19.984 1 89.81 300 ASP A C 1
ATOM 2411 O O . ASP A 1 300 ? -14.031 27.438 20.469 1 89.81 300 ASP A O 1
ATOM 2415 N N . LYS A 1 301 ? -16.141 27.062 19.906 1 89.38 301 LYS A N 1
ATOM 2416 C CA . LYS A 1 301 ? -16.609 28.266 20.609 1 89.38 301 LYS A CA 1
ATOM 2417 C C . LYS A 1 301 ? -16.375 28.141 22.109 1 89.38 301 LYS A C 1
ATOM 2419 O O . LYS A 1 301 ? -16.031 29.125 22.766 1 89.38 301 LYS A O 1
ATOM 2424 N N . ALA A 1 302 ? -16.656 26.969 22.594 1 93.81 302 ALA A N 1
ATOM 2425 C CA . ALA A 1 302 ? -16.406 26.734 24.016 1 93.81 302 ALA A CA 1
ATOM 2426 C C . ALA A 1 302 ? -14.922 26.922 24.344 1 93.81 302 ALA A C 1
ATOM 2428 O O . ALA A 1 302 ? -14.57 27.5 25.375 1 93.81 302 ALA A O 1
ATOM 2429 N N . LEU A 1 303 ? -14.117 26.422 23.516 1 93.81 303 LEU A N 1
ATOM 2430 C CA . LEU A 1 303 ? -12.672 26.594 23.703 1 93.81 303 LEU A CA 1
ATOM 2431 C C . LEU A 1 303 ? -12.297 28.078 23.656 1 93.81 303 LEU A C 1
ATOM 2433 O O . LEU A 1 303 ? -11.469 28.531 24.469 1 93.81 303 LEU A O 1
ATOM 2437 N N . PHE A 1 304 ? -12.875 28.719 22.703 1 89.31 304 PHE A N 1
ATOM 2438 C CA . PHE A 1 304 ? -12.617 30.156 22.562 1 89.31 304 PHE A CA 1
ATOM 2439 C C . PHE A 1 304 ? -12.992 30.891 23.844 1 89.31 304 PHE A C 1
ATOM 2441 O O . PHE A 1 304 ? -12.25 31.766 24.297 1 89.31 304 PHE A O 1
ATOM 2448 N N . HIS A 1 305 ? -14.078 30.547 24.375 1 91 305 HIS A N 1
ATOM 2449 C CA . HIS A 1 305 ? -14.523 31.156 25.625 1 91 305 HIS A CA 1
ATOM 2450 C C . HIS A 1 305 ? -13.547 30.859 26.75 1 91 305 HIS A C 1
ATOM 2452 O O . HIS A 1 305 ? -13.211 31.75 27.531 1 91 305 HIS A O 1
ATOM 2458 N N . ALA A 1 306 ? -13.102 29.688 26.844 1 94.38 306 ALA A N 1
ATOM 2459 C CA . ALA A 1 306 ? -12.156 29.281 27.891 1 94.38 306 ALA A CA 1
ATOM 2460 C C . ALA A 1 306 ? -10.844 30.047 27.75 1 94.38 306 ALA A C 1
ATOM 2462 O O . ALA A 1 306 ? -10.281 30.5 28.75 1 94.38 306 ALA A O 1
ATOM 2463 N N . LYS A 1 307 ? -10.352 30.172 26.516 1 92.25 307 LYS A N 1
ATOM 2464 C CA . LYS A 1 307 ? -9.102 30.875 26.281 1 92.25 307 LYS A CA 1
ATOM 2465 C C . LYS A 1 307 ? -9.219 32.344 26.656 1 92.25 307 LYS A C 1
ATOM 2467 O O . LYS A 1 307 ? -8.266 32.938 27.141 1 92.25 307 LYS A O 1
ATOM 2472 N N . HIS A 1 308 ? -10.32 33 26.406 1 89.69 308 HIS A N 1
ATOM 2473 C CA . HIS A 1 308 ? -10.516 34.438 26.625 1 89.69 308 HIS A CA 1
ATOM 2474 C C . HIS A 1 308 ? -10.797 34.719 28.094 1 89.69 308 HIS A C 1
ATOM 2476 O O . HIS A 1 308 ? -10.461 35.812 28.578 1 89.69 308 HIS A O 1
ATOM 2482 N N . GLU A 1 309 ? -11.5 33.812 28.719 1 91.06 309 GLU A N 1
ATOM 2483 C CA . GLU A 1 309 ? -11.734 34 30.156 1 91.06 309 GLU A CA 1
ATOM 2484 C C . GLU A 1 309 ? -10.477 33.688 30.953 1 91.06 309 GLU A C 1
ATOM 2486 O O . GLU A 1 309 ? -9.984 34.562 31.688 1 91.06 309 GLU A O 1
ATOM 2491 N N . GLN A 1 310 ? -10.016 32.469 30.828 1 92.38 310 GLN A N 1
ATOM 2492 C CA . GLN A 1 310 ? -8.789 32.031 31.484 1 92.38 310 GLN A CA 1
ATOM 2493 C C . GLN A 1 310 ? -8.219 30.766 30.844 1 92.38 310 GLN A C 1
ATOM 2495 O O . GLN A 1 310 ? -8.812 29.688 30.953 1 92.38 310 GLN A O 1
ATOM 2500 N N . ARG A 1 311 ? -7.082 31 30.266 1 93.31 311 ARG A N 1
ATOM 2501 C CA . ARG A 1 311 ? -6.43 29.812 29.719 1 93.31 311 ARG A CA 1
ATOM 2502 C C . ARG A 1 311 ? -6.137 28.797 30.812 1 93.31 311 ARG A C 1
ATOM 2504 O O . ARG A 1 311 ? -6 29.156 31.984 1 93.31 311 ARG A O 1
ATOM 2511 N N . GLY A 1 312 ? -6.027 27.547 30.438 1 95.44 312 GLY A N 1
ATOM 2512 C CA . GLY A 1 312 ? -5.777 26.5 31.422 1 95.44 312 GLY A CA 1
ATOM 2513 C C . GLY A 1 312 ? -7.027 26.047 32.156 1 95.44 312 GLY A C 1
ATOM 2514 O O . GLY A 1 312 ? -6.953 25.516 33.25 1 95.44 312 GLY A O 1
ATOM 2515 N N . THR A 1 313 ? -8.148 26.312 31.516 1 96.75 313 THR A N 1
ATOM 2516 C CA . THR A 1 313 ? -9.414 25.953 32.156 1 96.75 313 THR A CA 1
ATOM 2517 C C . THR A 1 313 ? -10.305 25.172 31.188 1 96.75 313 THR A C 1
ATOM 2519 O O . THR A 1 313 ? -9.906 24.891 30.062 1 96.75 313 THR A O 1
ATOM 2522 N N . ILE A 1 314 ? -11.477 24.828 31.719 1 97.44 314 ILE A N 1
ATOM 2523 C CA . ILE A 1 314 ? -12.477 24.094 30.953 1 97.44 314 ILE A CA 1
ATOM 2524 C C . ILE A 1 314 ? -13.75 24.938 30.812 1 97.44 314 ILE A C 1
ATOM 2526 O O . ILE A 1 314 ? -14.164 25.594 31.781 1 97.44 314 ILE A O 1
ATOM 2530 N N . HIS A 1 315 ? -14.305 25 29.656 1 96.88 315 HIS A N 1
ATOM 2531 C CA . HIS A 1 315 ? -15.641 25.562 29.453 1 96.88 315 HIS A CA 1
ATOM 2532 C C . HIS A 1 315 ? -16.531 24.594 28.703 1 96.88 315 HIS A C 1
ATOM 2534 O O . HIS A 1 315 ? -16.125 24.016 27.688 1 96.88 315 HIS A O 1
ATOM 2540 N N . MET A 1 316 ? -17.75 24.422 29.188 1 96.19 316 MET A N 1
ATOM 2541 C CA . MET A 1 316 ? -18.641 23.453 28.578 1 96.19 316 MET A CA 1
ATOM 2542 C C . MET A 1 316 ? -19.984 24.078 28.25 1 96.19 316 MET A C 1
ATOM 2544 O O . MET A 1 316 ? -20.562 24.781 29.078 1 96.19 316 MET A O 1
ATOM 2548 N N . PHE A 1 317 ? -20.359 23.922 27.031 1 92.75 317 PHE A N 1
ATOM 2549 C CA . PHE A 1 317 ? -21.75 24.141 26.656 1 92.75 317 PHE A CA 1
ATOM 2550 C C . PHE A 1 317 ? -22.547 22.859 26.734 1 92.75 317 PHE A C 1
ATOM 2552 O O . PHE A 1 317 ? -22.219 21.875 26.062 1 92.75 317 PHE A O 1
ATOM 2559 N N . SER A 1 318 ? -23.391 22.906 27.719 1 84.44 318 SER A N 1
ATOM 2560 C CA . SER A 1 318 ? -24.234 21.719 27.859 1 84.44 318 SER A CA 1
ATOM 2561 C C . SER A 1 318 ? -25.688 22.031 27.531 1 84.44 318 SER A C 1
ATOM 2563 O O . SER A 1 318 ? -26.203 23.078 27.938 1 84.44 318 SER A O 1
ATOM 2565 N N . SER A 1 319 ? -26.172 21.969 26.281 1 68.25 319 SER A N 1
ATOM 2566 C CA . SER A 1 319 ? -27.578 22.281 26.062 1 68.25 319 SER A CA 1
ATOM 2567 C C . SER A 1 319 ? -28.344 21.047 25.578 1 68.25 319 SER A C 1
ATOM 2569 O O . SER A 1 319 ? -27.766 20.156 24.953 1 68.25 319 SER A O 1
ATOM 2571 N N . THR A 1 320 ? -29.5 20.859 26.219 1 54.09 320 THR A N 1
ATOM 2572 C CA . THR A 1 320 ? -30.469 19.984 25.547 1 54.09 320 THR A CA 1
ATOM 2573 C C . THR A 1 320 ? -30.781 20.5 24.141 1 54.09 320 THR A C 1
ATOM 2575 O O . THR A 1 320 ? -31.172 19.734 23.266 1 54.09 320 THR A O 1
ATOM 2578 N N . THR A 1 321 ? -30.891 21.938 23.906 1 49.72 321 THR A N 1
ATOM 2579 C CA . THR A 1 321 ? -31.406 22.5 22.672 1 49.72 321 THR A CA 1
ATOM 2580 C C . THR A 1 321 ? -30.344 23.359 21.984 1 49.72 321 THR A C 1
ATOM 2582 O O . THR A 1 321 ? -29.469 23.906 22.641 1 49.72 321 THR A O 1
ATOM 2585 N N . TRP A 1 322 ? -29.984 23.172 20.641 1 49.34 322 TRP A N 1
ATOM 2586 C CA . TRP A 1 322 ? -29.016 23.797 19.75 1 49.34 322 TRP A CA 1
ATOM 2587 C C . TRP A 1 322 ? -29.062 25.312 19.859 1 49.34 322 TRP A C 1
ATOM 2589 O O . TRP A 1 322 ? -28.328 26.031 19.172 1 49.34 322 TRP A O 1
ATOM 2599 N N . HIS A 1 323 ? -30.031 26.078 20.344 1 43.88 323 HIS A N 1
ATOM 2600 C CA . HIS A 1 323 ? -30.188 27.516 20.125 1 43.88 323 HIS A CA 1
ATOM 2601 C C . HIS A 1 323 ? -29.078 28.297 20.812 1 43.88 323 HIS A C 1
ATOM 2603 O O . HIS A 1 323 ? -29.078 29.531 20.812 1 43.88 323 HIS A O 1
ATOM 2609 N N . GLU A 1 324 ? -28.125 27.75 21.391 1 40.31 324 GLU A N 1
ATOM 2610 C CA . GLU A 1 324 ? -27.266 28.719 22.047 1 40.31 324 GLU A CA 1
ATOM 2611 C C . GLU A 1 324 ? -26.031 29.031 21.203 1 40.31 324 GLU A C 1
ATOM 2613 O O . GLU A 1 324 ? -25.516 28.141 20.516 1 40.31 324 GLU A O 1
ATOM 2618 N N . MET B 1 1 ? 18.141 -48.031 -19.469 1 47.97 1 MET B N 1
ATOM 2619 C CA . MET B 1 1 ? 17.203 -48.656 -18.547 1 47.97 1 MET B CA 1
ATOM 2620 C C . MET B 1 1 ? 15.82 -48.031 -18.656 1 47.97 1 MET B C 1
ATOM 2622 O O . MET B 1 1 ? 15.695 -46.812 -18.781 1 47.97 1 MET B O 1
ATOM 2626 N N . THR B 1 2 ? 14.836 -48.719 -18.922 1 65.94 2 THR B N 1
ATOM 2627 C CA . THR B 1 2 ? 13.461 -48.438 -19.297 1 65.94 2 THR B CA 1
ATOM 2628 C C . THR B 1 2 ? 12.711 -47.781 -18.156 1 65.94 2 THR B C 1
ATOM 2630 O O . THR B 1 2 ? 12.773 -48.219 -17.016 1 65.94 2 THR B O 1
ATOM 2633 N N . SER B 1 3 ? 12.336 -46.406 -18.25 1 84.94 3 SER B N 1
ATOM 2634 C CA . SER B 1 3 ? 11.586 -45.594 -17.297 1 84.94 3 SER B CA 1
ATOM 2635 C C . SER B 1 3 ? 10.398 -46.375 -16.734 1 84.94 3 SER B C 1
ATOM 2637 O O . SER B 1 3 ? 9.641 -47 -17.5 1 84.94 3 SER B O 1
ATOM 2639 N N . ILE B 1 4 ? 10.445 -46.719 -15.383 1 87.81 4 ILE B N 1
ATOM 2640 C CA . ILE B 1 4 ? 9.328 -47.375 -14.719 1 87.81 4 ILE B CA 1
ATOM 2641 C C . ILE B 1 4 ? 8.023 -46.688 -15.094 1 87.81 4 ILE B C 1
ATOM 2643 O O . ILE B 1 4 ? 7.02 -47.344 -15.383 1 87.81 4 ILE B O 1
ATOM 2647 N N . PHE B 1 5 ? 8.008 -45.5 -15.148 1 89 5 PHE B N 1
ATOM 2648 C CA . PHE B 1 5 ? 6.824 -44.719 -15.492 1 89 5 PHE B CA 1
ATOM 2649 C C . PHE B 1 5 ? 6.367 -45 -16.906 1 89 5 PHE B C 1
ATOM 2651 O O . PHE B 1 5 ? 5.195 -45.312 -17.141 1 89 5 PHE B O 1
ATOM 2658 N N . SER B 1 6 ? 7.348 -44.969 -17.828 1 85.81 6 SER B N 1
ATOM 2659 C CA . SER B 1 6 ? 7.023 -45.219 -19.219 1 85.81 6 SER B CA 1
ATOM 2660 C C . SER B 1 6 ? 6.422 -46.625 -19.406 1 85.81 6 SER B C 1
ATOM 2662 O O . SER B 1 6 ? 5.434 -46.781 -20.125 1 85.81 6 SER B O 1
ATOM 2664 N N . SER B 1 7 ? 7.027 -47.562 -18.703 1 88 7 SER B N 1
ATOM 2665 C CA . SER B 1 7 ? 6.547 -48.938 -18.797 1 88 7 SER B CA 1
ATOM 2666 C C . SER B 1 7 ? 5.133 -49.062 -18.234 1 88 7 SER B C 1
ATOM 2668 O O . SER B 1 7 ? 4.309 -49.812 -18.781 1 88 7 SER B O 1
ATOM 2670 N N . THR B 1 8 ? 4.906 -48.375 -17.234 1 88.06 8 THR B N 1
ATOM 2671 C CA . THR B 1 8 ? 3.592 -48.375 -16.609 1 88.06 8 THR B CA 1
ATOM 2672 C C . THR B 1 8 ? 2.531 -47.781 -17.531 1 88.06 8 THR B C 1
ATOM 2674 O O . THR B 1 8 ? 1.44 -48.344 -17.672 1 88.06 8 THR B O 1
ATOM 2677 N N . ILE B 1 9 ? 2.832 -46.719 -18.203 1 86.5 9 ILE B N 1
ATOM 2678 C CA . ILE B 1 9 ? 1.902 -46.062 -19.094 1 86.5 9 ILE B CA 1
ATOM 2679 C C . ILE B 1 9 ? 1.626 -46.906 -20.328 1 86.5 9 ILE B C 1
ATOM 2681 O O . ILE B 1 9 ? 0.484 -47 -20.781 1 86.5 9 ILE B O 1
ATOM 2685 N N . ILE B 1 10 ? 2.668 -47.562 -20.828 1 85.06 10 ILE B N 1
ATOM 2686 C CA . ILE B 1 10 ? 2.525 -48.406 -22 1 85.06 10 ILE B CA 1
ATOM 2687 C C . ILE B 1 10 ? 1.59 -49.594 -21.672 1 85.06 10 ILE B C 1
ATOM 2689 O O . ILE B 1 10 ? 0.751 -49.969 -22.484 1 85.06 10 ILE B O 1
ATOM 2693 N N . ALA B 1 11 ? 1.743 -50.031 -20.422 1 86.25 11 ALA B N 1
ATOM 2694 C CA . ALA B 1 11 ? 0.928 -51.156 -20 1 86.25 11 ALA B CA 1
ATOM 2695 C C . ALA B 1 11 ? -0.513 -50.75 -19.734 1 86.25 11 ALA B C 1
ATOM 2697 O O . ALA B 1 11 ? -1.444 -51.531 -19.906 1 86.25 11 ALA B O 1
ATOM 2698 N N . ASN B 1 12 ? -0.73 -49.469 -19.312 1 88 12 ASN B N 1
ATOM 2699 C CA . ASN B 1 12 ? -2.041 -48.938 -18.984 1 88 12 ASN B CA 1
ATOM 2700 C C . ASN B 1 12 ? -2.211 -47.531 -19.516 1 88 12 ASN B C 1
ATOM 2702 O O . ASN B 1 12 ? -2.189 -46.562 -18.75 1 88 12 ASN B O 1
ATOM 2706 N N . PRO B 1 13 ? -2.504 -47.406 -20.766 1 82.88 13 PRO B N 1
ATOM 2707 C CA . PRO B 1 13 ? -2.545 -46.062 -21.406 1 82.88 13 PRO B CA 1
ATOM 2708 C C . PRO B 1 13 ? -3.611 -45.156 -20.797 1 82.88 13 PRO B C 1
ATOM 2710 O O . PRO B 1 13 ? -3.512 -43.938 -20.891 1 82.88 13 PRO B O 1
ATOM 2713 N N . GLU B 1 14 ? -4.598 -45.719 -20.109 1 86.38 14 GLU B N 1
ATOM 2714 C CA . GLU B 1 14 ? -5.656 -44.938 -19.484 1 86.38 14 GLU B CA 1
ATOM 2715 C C . GLU B 1 14 ? -5.109 -44.062 -18.359 1 86.38 14 GLU B C 1
ATOM 2717 O O . GLU B 1 14 ? -5.703 -43.031 -18.016 1 86.38 14 GLU B O 1
ATOM 2722 N N . ILE B 1 15 ? -3.953 -44.438 -17.875 1 88.38 15 ILE B N 1
ATOM 2723 C CA . ILE B 1 15 ? -3.311 -43.656 -16.812 1 88.38 15 ILE B CA 1
ATOM 2724 C C . ILE B 1 15 ? -2.941 -42.281 -17.312 1 88.38 15 ILE B C 1
ATOM 2726 O O . ILE B 1 15 ? -3.111 -41.281 -16.609 1 88.38 15 ILE B O 1
ATOM 2730 N N . LEU B 1 16 ? -2.471 -42.219 -18.516 1 86.94 16 LEU B N 1
ATOM 2731 C CA . LEU B 1 16 ? -2.049 -40.938 -19.094 1 86.94 16 LEU B CA 1
ATOM 2732 C C . LEU B 1 16 ? -3.225 -40 -19.219 1 86.94 16 LEU B C 1
ATOM 2734 O O . LEU B 1 16 ? -3.102 -38.812 -18.891 1 86.94 16 LEU B O 1
ATOM 2738 N N . GLN B 1 17 ? -4.309 -40.5 -19.609 1 86.81 17 GLN B N 1
ATOM 2739 C CA . GLN B 1 17 ? -5.523 -39.688 -19.703 1 86.81 17 GLN B CA 1
ATOM 2740 C C . GLN B 1 17 ? -5.949 -39.188 -18.312 1 86.81 17 GLN B C 1
ATOM 2742 O O . GLN B 1 17 ? -6.348 -38.031 -18.156 1 86.81 17 GLN B O 1
ATOM 2747 N N . PHE B 1 18 ? -5.832 -40.062 -17.406 1 89.44 18 PHE B N 1
ATOM 2748 C CA . PHE B 1 18 ? -6.195 -39.688 -16.031 1 89.44 18 PHE B CA 1
ATOM 2749 C C . PHE B 1 18 ? -5.309 -38.594 -15.516 1 89.44 18 PHE B C 1
ATOM 2751 O O . PHE B 1 18 ? -5.793 -37.656 -14.883 1 89.44 18 PHE B O 1
ATOM 2758 N N . ILE B 1 19 ? -4.09 -38.656 -15.797 1 89.81 19 ILE B N 1
ATOM 2759 C CA . ILE B 1 19 ? -3.121 -37.656 -15.336 1 89.81 19 ILE B CA 1
ATOM 2760 C C . ILE B 1 19 ? -3.482 -36.281 -15.906 1 89.81 19 ILE B C 1
ATOM 2762 O O . ILE B 1 19 ? -3.646 -35.312 -15.156 1 89.81 19 ILE B O 1
ATOM 2766 N N . PHE B 1 20 ? -3.666 -36.188 -17.141 1 90.69 20 PHE B N 1
ATOM 2767 C CA . PHE B 1 20 ? -3.906 -34.906 -17.781 1 90.69 20 PHE B CA 1
ATOM 2768 C C . PHE B 1 20 ? -5.281 -34.344 -17.406 1 90.69 20 PHE B C 1
ATOM 2770 O O . PHE B 1 20 ? -5.457 -33.125 -17.281 1 90.69 20 PHE B O 1
ATOM 2777 N N . GLN B 1 21 ? -6.207 -35.25 -17.219 1 90.88 21 GLN B N 1
ATOM 2778 C CA . GLN B 1 21 ? -7.547 -34.844 -16.828 1 90.88 21 GLN B CA 1
ATOM 2779 C C . GLN B 1 21 ? -7.543 -34.25 -15.414 1 90.88 21 GLN B C 1
ATOM 2781 O O . GLN B 1 21 ? -8.367 -33.406 -15.086 1 90.88 21 GLN B O 1
ATOM 2786 N N . SER B 1 22 ? -6.629 -34.656 -14.633 1 89.62 22 SER B N 1
ATOM 2787 C CA . SER B 1 22 ? -6.586 -34.25 -13.227 1 89.62 22 SER B CA 1
ATOM 2788 C C . SER B 1 22 ? -5.898 -32.906 -13.062 1 89.62 22 SER B C 1
ATOM 2790 O O . SER B 1 22 ? -5.992 -32.281 -12.008 1 89.62 22 SER B O 1
ATOM 2792 N N . LEU B 1 23 ? -5.211 -32.5 -14.117 1 89.25 23 LEU B N 1
ATOM 2793 C CA . LEU B 1 23 ? -4.484 -31.219 -14.016 1 89.25 23 LEU B CA 1
ATOM 2794 C C . LEU B 1 23 ? -5.449 -30.047 -13.891 1 89.25 23 LEU B C 1
ATOM 2796 O O . LEU B 1 23 ? -6.457 -29.984 -14.602 1 89.25 23 LEU B O 1
ATOM 2800 N N . PRO B 1 24 ? -5.16 -29.172 -12.984 1 88.19 24 PRO B N 1
ATOM 2801 C CA . PRO B 1 24 ? -5.992 -27.969 -12.891 1 88.19 24 PRO B CA 1
ATOM 2802 C C . PRO B 1 24 ? -5.875 -27.078 -14.117 1 88.19 24 PRO B C 1
ATOM 2804 O O . PRO B 1 24 ? -6.789 -26.297 -14.406 1 88.19 24 PRO B O 1
ATOM 2807 N N . GLU B 1 25 ? -4.816 -27.203 -14.797 1 90.44 25 GLU B N 1
ATOM 2808 C CA . GLU B 1 25 ? -4.547 -26.422 -15.992 1 90.44 25 GLU B CA 1
ATOM 2809 C C . GLU B 1 25 ? -5.031 -27.141 -17.25 1 90.44 25 GLU B C 1
ATOM 2811 O O . GLU B 1 25 ? -4.734 -28.312 -17.453 1 90.44 25 GLU B O 1
ATOM 2816 N N . PRO B 1 26 ? -5.773 -26.375 -18.047 1 95.44 26 PRO B N 1
ATOM 2817 C CA . PRO B 1 26 ? -6.09 -27 -19.328 1 95.44 26 PRO B CA 1
ATOM 2818 C C . PRO B 1 26 ? -4.844 -27.297 -20.172 1 95.44 26 PRO B C 1
ATOM 2820 O O . PRO B 1 26 ? -3.906 -26.5 -20.188 1 95.44 26 PRO B O 1
ATOM 2823 N N . THR B 1 27 ? -4.816 -28.453 -20.766 1 95.56 27 THR B N 1
ATOM 2824 C CA . THR B 1 27 ? -3.768 -28.875 -21.688 1 95.56 27 THR B CA 1
ATOM 2825 C C . THR B 1 27 ? -4.363 -29.281 -23.031 1 95.56 27 THR B C 1
ATOM 2827 O O . THR B 1 27 ? -5.316 -30.062 -23.078 1 95.56 27 THR B O 1
ATOM 2830 N N . PHE B 1 28 ? -3.771 -28.766 -24.078 1 96.62 28 PHE B N 1
ATOM 2831 C CA . PHE B 1 28 ? -4.289 -29 -25.422 1 96.62 28 PHE B CA 1
ATOM 2832 C C . PHE B 1 28 ? -3.252 -29.719 -26.281 1 96.62 28 PHE B C 1
ATOM 2834 O O . PHE B 1 28 ? -2.061 -29.406 -26.203 1 96.62 28 PHE B O 1
ATOM 2841 N N . LEU B 1 29 ? -3.734 -30.688 -27.016 1 96.44 29 LEU B N 1
ATOM 2842 C CA . LEU B 1 29 ? -2.959 -31.203 -28.141 1 96.44 29 LEU B CA 1
ATOM 2843 C C . LEU B 1 29 ? -3.311 -30.469 -29.422 1 96.44 29 LEU B C 1
ATOM 2845 O O . LEU B 1 29 ? -4.465 -30.469 -29.859 1 96.44 29 LEU B O 1
ATOM 2849 N N . ILE B 1 30 ? -2.314 -29.844 -29.953 1 96.69 30 ILE B N 1
ATOM 2850 C CA . ILE B 1 30 ? -2.531 -29 -31.141 1 96.69 30 ILE B CA 1
ATOM 2851 C C . ILE B 1 30 ? -1.601 -29.438 -32.25 1 96.69 30 ILE B C 1
ATOM 2853 O O . ILE B 1 30 ? -0.435 -29.766 -32.031 1 96.69 30 ILE B O 1
ATOM 2857 N N . ASN B 1 31 ? -2.076 -29.453 -33.469 1 95.12 31 ASN B N 1
ATOM 2858 C CA . ASN B 1 31 ? -1.205 -29.812 -34.594 1 95.12 31 ASN B CA 1
ATOM 2859 C C . ASN B 1 31 ? -0.571 -28.594 -35.219 1 95.12 31 ASN B C 1
ATOM 2861 O O . ASN B 1 31 ? -0.821 -27.453 -34.812 1 95.12 31 ASN B O 1
ATOM 2865 N N . LYS B 1 32 ? 0.273 -28.797 -36.188 1 93.62 32 LYS B N 1
ATOM 2866 C CA . LYS B 1 32 ? 1.061 -27.75 -36.812 1 93.62 32 LYS B CA 1
ATOM 2867 C C . LYS B 1 32 ? 0.158 -26.703 -37.469 1 93.62 32 LYS B C 1
ATOM 2869 O O . LYS B 1 32 ? 0.552 -25.547 -37.656 1 93.62 32 LYS B O 1
ATOM 2874 N N . LYS B 1 33 ? -1.018 -27.062 -37.875 1 93.06 33 LYS B N 1
ATOM 2875 C CA . LYS B 1 33 ? -1.955 -26.172 -38.531 1 93.06 33 LYS B CA 1
ATOM 2876 C C . LYS B 1 33 ? -2.742 -25.344 -37.5 1 93.06 33 LYS B C 1
ATOM 2878 O O . LYS B 1 33 ? -3.525 -24.469 -37.875 1 93.06 33 LYS B O 1
ATOM 2883 N N . GLY B 1 34 ? -2.609 -25.672 -36.219 1 94.62 34 GLY B N 1
ATOM 2884 C CA . GLY B 1 34 ? -3.262 -24.906 -35.188 1 94.62 34 GLY B CA 1
ATOM 2885 C C . GLY B 1 34 ? -4.617 -25.469 -34.781 1 94.62 34 GLY B C 1
ATOM 2886 O O . GLY B 1 34 ? -5.426 -24.781 -34.156 1 94.62 34 GLY B O 1
ATOM 2887 N N . VAL B 1 35 ? -4.914 -26.672 -35.188 1 96.12 35 VAL B N 1
ATOM 2888 C CA . VAL B 1 35 ? -6.18 -27.312 -34.844 1 96.12 35 VAL B CA 1
ATOM 2889 C C . VAL B 1 35 ? -6.059 -28.016 -33.5 1 96.12 35 VAL B C 1
ATOM 2891 O O . VAL B 1 35 ? -5.086 -28.719 -33.25 1 96.12 35 VAL B O 1
ATOM 2894 N N . TYR B 1 36 ? -7.039 -27.797 -32.656 1 96.69 36 TYR B N 1
ATOM 2895 C CA . TYR B 1 36 ? -7.105 -28.5 -31.359 1 96.69 36 TYR B CA 1
ATOM 2896 C C . TYR B 1 36 ? -7.555 -29.938 -31.547 1 96.69 36 TYR B C 1
ATOM 2898 O O . TYR B 1 36 ? -8.711 -30.203 -31.906 1 96.69 36 TYR B O 1
ATOM 2906 N N . ILE B 1 37 ? -6.738 -30.828 -31.25 1 96.5 37 ILE B N 1
ATOM 2907 C CA . ILE B 1 37 ? -7.016 -32.25 -31.469 1 96.5 37 ILE B CA 1
ATOM 2908 C C . ILE B 1 37 ? -7.652 -32.844 -30.234 1 96.5 37 ILE B C 1
ATOM 2910 O O . ILE B 1 37 ? -8.656 -33.562 -30.312 1 96.5 37 ILE B O 1
ATOM 2914 N N . GLU B 1 38 ? -7.039 -32.656 -29.078 1 96 38 GLU B N 1
ATOM 2915 C CA . GLU B 1 38 ? -7.527 -33.125 -27.781 1 96 38 GLU B CA 1
ATOM 2916 C C . GLU B 1 38 ? -7.344 -32.062 -26.703 1 96 38 GLU B C 1
ATOM 2918 O O . GLU B 1 38 ? -6.559 -31.109 -26.891 1 96 38 GLU B O 1
ATOM 2923 N N . ALA B 1 39 ? -8.094 -32.125 -25.703 1 95.56 39 ALA B N 1
ATOM 2924 C CA . ALA B 1 39 ? -8.023 -31.203 -24.578 1 95.56 39 ALA B CA 1
ATOM 2925 C C . ALA B 1 39 ? -8.312 -31.938 -23.266 1 95.56 39 ALA B C 1
ATOM 2927 O O . ALA B 1 39 ? -9.18 -32.812 -23.203 1 95.56 39 ALA B O 1
ATOM 2928 N N . TRP B 1 40 ? -7.574 -31.609 -22.234 1 93.94 40 TRP B N 1
ATOM 2929 C CA . TRP B 1 40 ? -7.734 -32.219 -20.922 1 93.94 40 TRP B CA 1
ATOM 2930 C C . TRP B 1 40 ? -7.645 -31.156 -19.812 1 93.94 40 TRP B C 1
ATOM 2932 O O . TRP B 1 40 ? -7.016 -30.109 -20 1 93.94 40 TRP B O 1
ATOM 2942 N N . GLY B 1 41 ? -8.305 -31.453 -18.688 1 93.75 41 GLY B N 1
ATOM 2943 C CA . GLY B 1 41 ? -8.117 -30.656 -17.5 1 93.75 41 GLY B CA 1
ATOM 2944 C C . GLY B 1 41 ? -8.859 -29.344 -17.531 1 93.75 41 GLY B C 1
ATOM 2945 O O . GLY B 1 41 ? -9.781 -29.156 -18.344 1 93.75 41 GLY B O 1
ATOM 2946 N N . GLY B 1 42 ? -8.438 -28.422 -16.531 1 91.25 42 GLY B N 1
ATOM 2947 C CA . GLY B 1 42 ? -9 -27.078 -16.484 1 91.25 42 GLY B CA 1
ATOM 2948 C C . GLY B 1 42 ? -10.5 -27.078 -16.281 1 91.25 42 GLY B C 1
ATOM 2949 O O . GLY B 1 42 ? -11.227 -26.359 -16.984 1 91.25 42 GLY B O 1
ATOM 2950 N N . THR B 1 43 ? -10.945 -27.875 -15.391 1 86.81 43 THR B N 1
ATOM 2951 C CA . THR B 1 43 ? -12.383 -28.047 -15.234 1 86.81 43 THR B CA 1
ATOM 2952 C C . THR B 1 43 ? -12.938 -27.047 -14.227 1 86.81 43 THR B C 1
ATOM 2954 O O . THR B 1 43 ? -14.148 -26.984 -14 1 86.81 43 THR B O 1
ATOM 2957 N N . ASP B 1 44 ? -12.133 -26.312 -13.656 1 89.5 44 ASP B N 1
ATOM 2958 C CA . ASP B 1 44 ? -12.578 -25.266 -12.742 1 89.5 44 ASP B CA 1
ATOM 2959 C C . ASP B 1 44 ? -13.102 -24.062 -13.508 1 89.5 44 ASP B C 1
ATOM 2961 O O . ASP B 1 44 ? -12.32 -23.266 -14.039 1 89.5 44 ASP B O 1
ATOM 2965 N N . SER B 1 45 ? -14.344 -23.781 -13.469 1 90.75 45 SER B N 1
ATOM 2966 C CA . SER B 1 45 ? -14.984 -22.75 -14.273 1 90.75 45 SER B CA 1
ATOM 2967 C C . SER B 1 45 ? -14.672 -21.359 -13.734 1 90.75 45 SER B C 1
ATOM 2969 O O . SER B 1 45 ? -14.922 -20.359 -14.406 1 90.75 45 SER B O 1
ATOM 2971 N N . GLU B 1 46 ? -14.109 -21.25 -12.57 1 88 46 GLU B N 1
ATOM 2972 C CA . GLU B 1 46 ? -13.688 -19.953 -12.039 1 88 46 GLU B CA 1
ATOM 2973 C C . GLU B 1 46 ? -12.414 -19.453 -12.727 1 88 46 GLU B C 1
ATOM 2975 O O . GLU B 1 46 ? -12.172 -18.25 -12.797 1 88 46 GLU B O 1
ATOM 2980 N N . ARG B 1 47 ? -11.672 -20.406 -13.273 1 89.62 47 ARG B N 1
ATOM 2981 C CA . ARG B 1 47 ? -10.359 -20.047 -13.812 1 89.62 47 ARG B CA 1
ATOM 2982 C C . ARG B 1 47 ? -10.305 -20.266 -15.32 1 89.62 47 ARG B C 1
ATOM 2984 O O . ARG B 1 47 ? -9.492 -19.656 -16.016 1 89.62 47 ARG B O 1
ATOM 2991 N N . HIS B 1 48 ? -11.219 -21.219 -15.727 1 92.75 48 HIS B N 1
ATOM 2992 C CA . HIS B 1 48 ? -11.125 -21.578 -17.125 1 92.75 48 HIS B CA 1
ATOM 2993 C C . HIS B 1 48 ? -12.5 -21.875 -17.719 1 92.75 48 HIS B C 1
ATOM 2995 O O . HIS B 1 48 ? -13.43 -22.234 -16.984 1 92.75 48 HIS B O 1
ATOM 3001 N N . HIS B 1 49 ? -12.625 -21.578 -19.016 1 91.94 49 HIS B N 1
ATOM 3002 C CA . HIS B 1 49 ? -13.719 -22.203 -19.766 1 91.94 49 HIS B CA 1
ATOM 3003 C C . HIS B 1 49 ? -13.422 -23.656 -20.078 1 91.94 49 HIS B C 1
ATOM 3005 O O . HIS B 1 49 ? -12.258 -24.047 -20.188 1 91.94 49 HIS B O 1
ATOM 3011 N N . ASN B 1 50 ? -14.484 -24.422 -20.203 1 92.06 50 ASN B N 1
ATOM 3012 C CA . ASN B 1 50 ? -14.312 -25.828 -20.5 1 92.06 50 ASN B CA 1
ATOM 3013 C C . ASN B 1 50 ? -13.508 -26.031 -21.781 1 92.06 50 ASN B C 1
ATOM 3015 O O . ASN B 1 50 ? -13.938 -25.625 -22.859 1 92.06 50 ASN B O 1
ATOM 3019 N N . PRO B 1 51 ? -12.383 -26.719 -21.703 1 93.31 51 PRO B N 1
ATOM 3020 C CA . PRO B 1 51 ? -11.484 -26.844 -22.859 1 93.31 51 PRO B CA 1
ATOM 3021 C C . PRO B 1 51 ? -12.062 -27.719 -23.969 1 93.31 51 PRO B C 1
ATOM 3023 O O . PRO B 1 51 ? -11.648 -27.594 -25.125 1 93.31 51 PRO B O 1
ATOM 3026 N N . SER B 1 52 ? -12.945 -28.609 -23.688 1 92.31 52 SER B N 1
ATOM 3027 C CA . SER B 1 52 ? -13.5 -29.531 -24.672 1 92.31 52 SER B CA 1
ATOM 3028 C C . SER B 1 52 ? -14.211 -28.797 -25.797 1 92.31 52 SER B C 1
ATOM 3030 O O . SER B 1 52 ? -14.352 -29.312 -26.906 1 92.31 52 SER B O 1
ATOM 3032 N N . TYR B 1 53 ? -14.562 -27.578 -25.531 1 91.69 53 TYR B N 1
ATOM 3033 C CA . TYR B 1 53 ? -15.281 -26.781 -26.516 1 91.69 53 TYR B CA 1
ATOM 3034 C C . TYR B 1 53 ? -14.359 -26.344 -27.641 1 91.69 53 TYR B C 1
ATOM 3036 O O . TYR B 1 53 ? -14.828 -25.906 -28.703 1 91.69 53 TYR B O 1
ATOM 3044 N N . LEU B 1 54 ? -13.102 -26.5 -27.438 1 93.69 54 LEU B N 1
ATOM 3045 C CA . LEU B 1 54 ? -12.156 -26.016 -28.438 1 93.69 54 LEU B CA 1
ATOM 3046 C C . LEU B 1 54 ? -11.766 -27.141 -29.406 1 93.69 54 LEU B C 1
ATOM 3048 O O . LEU B 1 54 ? -11.234 -26.875 -30.484 1 93.69 54 LEU B O 1
ATOM 3052 N N . VAL B 1 55 ? -12.016 -28.391 -29.031 1 95.38 55 VAL B N 1
ATOM 3053 C CA . VAL B 1 55 ? -11.57 -29.531 -29.812 1 95.38 55 VAL B CA 1
ATOM 3054 C C . VAL B 1 55 ? -12.203 -29.484 -31.203 1 95.38 55 VAL B C 1
ATOM 3056 O O . VAL B 1 55 ? -13.422 -29.312 -31.344 1 95.38 55 VAL B O 1
ATOM 3059 N N . GLY B 1 56 ? -11.398 -29.594 -32.219 1 95.5 56 GLY B N 1
ATOM 3060 C CA . GLY B 1 56 ? -11.852 -29.562 -33.594 1 95.5 56 GLY B CA 1
ATOM 3061 C C . GLY B 1 56 ? -11.742 -28.188 -34.25 1 95.5 56 GLY B C 1
ATOM 3062 O O . GLY B 1 56 ? -11.773 -28.062 -35.469 1 95.5 56 GLY B O 1
ATOM 3063 N N . LEU B 1 57 ? -11.609 -27.188 -33.406 1 94.94 57 LEU B N 1
ATOM 3064 C CA . LEU B 1 57 ? -11.5 -25.812 -33.906 1 94.94 57 LEU B CA 1
ATOM 3065 C C . LEU B 1 57 ? -10.047 -25.438 -34.188 1 94.94 57 LEU B C 1
ATOM 3067 O O . LEU B 1 57 ? -9.133 -26.109 -33.688 1 94.94 57 LEU B O 1
ATOM 3071 N N . ASN B 1 58 ? -9.891 -24.375 -35.031 1 94.5 58 ASN B N 1
ATOM 3072 C CA . ASN B 1 58 ? -8.57 -23.812 -35.25 1 94.5 58 ASN B CA 1
ATOM 3073 C C . ASN B 1 58 ? -8.375 -22.5 -34.5 1 94.5 58 ASN B C 1
ATOM 3075 O O . ASN B 1 58 ? -9.344 -21.906 -34.031 1 94.5 58 ASN B O 1
ATOM 3079 N N . GLN B 1 59 ? -7.137 -22.078 -34.375 1 93.12 59 GLN B N 1
ATOM 3080 C CA . GLN B 1 59 ? -6.82 -20.875 -33.625 1 93.12 59 GLN B CA 1
ATOM 3081 C C . GLN B 1 59 ? -7.609 -19.672 -34.125 1 93.12 59 GLN B C 1
ATOM 3083 O O . GLN B 1 59 ? -8.016 -18.812 -33.344 1 93.12 59 GLN B O 1
ATOM 3088 N N . TYR B 1 60 ? -7.836 -19.625 -35.406 1 93.31 60 TYR B N 1
ATOM 3089 C CA . TYR B 1 60 ? -8.516 -18.5 -36 1 93.31 60 TYR B CA 1
ATOM 3090 C C . TYR B 1 60 ? -10.016 -18.547 -35.75 1 93.31 60 TYR B C 1
ATOM 3092 O O . TYR B 1 60 ? -10.711 -17.547 -35.844 1 93.31 60 TYR B O 1
ATOM 3100 N N . ASP B 1 61 ? -10.555 -19.719 -35.344 1 93.06 61 ASP B N 1
ATOM 3101 C CA . ASP B 1 61 ? -11.953 -19.859 -34.969 1 93.06 61 ASP B CA 1
ATOM 3102 C C . ASP B 1 61 ? -12.156 -19.391 -33.531 1 93.06 61 ASP B C 1
ATOM 3104 O O . ASP B 1 61 ? -13.281 -19.062 -33.125 1 93.06 61 ASP B O 1
ATOM 3108 N N . VAL B 1 62 ? -11.141 -19.391 -32.781 1 92.94 62 VAL B N 1
ATOM 3109 C CA . VAL B 1 62 ? -11.266 -19.188 -31.328 1 92.94 62 VAL B CA 1
ATOM 3110 C C . VAL B 1 62 ? -10.828 -17.781 -30.953 1 92.94 62 VAL B C 1
ATOM 3112 O O . VAL B 1 62 ? -11.539 -17.078 -30.234 1 92.94 62 VAL B O 1
ATOM 3115 N N . LEU B 1 63 ? -9.727 -17.344 -31.5 1 93.62 63 LEU B N 1
ATOM 3116 C CA . LEU B 1 63 ? -9.094 -16.109 -31.078 1 93.62 63 LEU B CA 1
ATOM 3117 C C . LEU B 1 63 ? -9.273 -15.023 -32.125 1 93.62 63 LEU B C 1
ATOM 3119 O O . LEU B 1 63 ? -9.445 -15.32 -33.312 1 93.62 63 LEU B O 1
ATOM 3123 N N . PRO B 1 64 ? -9.18 -13.781 -31.672 1 92.88 64 PRO B N 1
ATOM 3124 C CA . PRO B 1 64 ? -9.086 -12.703 -32.656 1 92.88 64 PRO B CA 1
ATOM 3125 C C . PRO B 1 64 ? -7.891 -12.867 -33.594 1 92.88 64 PRO B C 1
ATOM 3127 O O . PRO B 1 64 ? -6.879 -13.461 -33.219 1 92.88 64 PRO B O 1
ATOM 3130 N N . ALA B 1 65 ? -7.945 -12.305 -34.781 1 93.19 65 ALA B N 1
ATOM 3131 C CA . ALA B 1 65 ? -7.02 -12.547 -35.875 1 93.19 65 ALA B CA 1
ATOM 3132 C C . ALA B 1 65 ? -5.578 -12.281 -35.469 1 93.19 65 ALA B C 1
ATOM 3134 O O . ALA B 1 65 ? -4.691 -13.094 -35.719 1 93.19 65 ALA B O 1
ATOM 3135 N N . ALA B 1 66 ? -5.387 -11.141 -34.781 1 93.5 66 ALA B N 1
ATOM 3136 C CA . ALA B 1 66 ? -4.027 -10.773 -34.406 1 93.5 66 ALA B CA 1
ATOM 3137 C C . ALA B 1 66 ? -3.439 -11.766 -33.406 1 93.5 66 ALA B C 1
ATOM 3139 O O . ALA B 1 66 ? -2.273 -12.148 -33.531 1 93.5 66 ALA B O 1
ATOM 3140 N N . GLN B 1 67 ? -4.215 -12.172 -32.5 1 94.38 67 GLN B N 1
ATOM 3141 C CA . GLN B 1 67 ? -3.762 -13.133 -31.5 1 94.38 67 GLN B CA 1
ATOM 3142 C C . GLN B 1 67 ? -3.578 -14.516 -32.125 1 94.38 67 GLN B C 1
ATOM 3144 O O . GLN B 1 67 ? -2.633 -15.234 -31.781 1 94.38 67 GLN B O 1
ATOM 3149 N N . ALA B 1 68 ? -4.5 -14.883 -33 1 94.94 68 ALA B N 1
ATOM 3150 C CA . ALA B 1 68 ? -4.383 -16.156 -33.719 1 94.94 68 ALA B CA 1
ATOM 3151 C C . ALA B 1 68 ? -3.088 -16.219 -34.5 1 94.94 68 ALA B C 1
ATOM 3153 O O . ALA B 1 68 ? -2.412 -17.25 -34.531 1 94.94 68 ALA B O 1
ATOM 3154 N N . ALA B 1 69 ? -2.805 -15.156 -35.125 1 95.31 69 ALA B N 1
ATOM 3155 C CA . ALA B 1 69 ? -1.563 -15.086 -35.875 1 95.31 69 ALA B CA 1
ATOM 3156 C C . ALA B 1 69 ? -0.348 -15.273 -34.969 1 95.31 69 ALA B C 1
ATOM 3158 O O . ALA B 1 69 ? 0.58 -16.016 -35.312 1 95.31 69 ALA B O 1
ATOM 3159 N N . TRP B 1 70 ? -0.366 -14.562 -33.906 1 95.69 70 TRP B N 1
ATOM 3160 C CA . TRP B 1 70 ? 0.728 -14.68 -32.938 1 95.69 70 TRP B CA 1
ATOM 3161 C C . TRP B 1 70 ? 0.857 -16.109 -32.438 1 95.69 70 TRP B C 1
ATOM 3163 O O . TRP B 1 70 ? 1.962 -16.656 -32.375 1 95.69 70 TRP B O 1
ATOM 3173 N N . PHE B 1 71 ? -0.24 -16.75 -32.062 1 95.56 71 PHE B N 1
ATOM 3174 C CA . PHE B 1 71 ? -0.242 -18.125 -31.609 1 95.56 71 PHE B CA 1
ATOM 3175 C C . PHE B 1 71 ? 0.316 -19.062 -32.688 1 95.56 71 PHE B C 1
ATOM 3177 O O . PHE B 1 71 ? 1.098 -19.969 -32.375 1 95.56 71 PHE B O 1
ATOM 3184 N N . THR B 1 72 ? -0.091 -18.875 -33.875 1 93.94 72 THR B N 1
ATOM 3185 C CA . THR B 1 72 ? 0.385 -19.672 -35 1 93.94 72 THR B CA 1
ATOM 3186 C C . THR B 1 72 ? 1.899 -19.562 -35.125 1 93.94 72 THR B C 1
ATOM 3188 O O . THR B 1 72 ? 2.584 -20.562 -35.375 1 93.94 72 THR B O 1
ATOM 3191 N N . ASP B 1 73 ? 2.338 -18.359 -35 1 95.44 73 ASP B N 1
ATOM 3192 C CA . ASP B 1 73 ? 3.779 -18.141 -35.062 1 95.44 73 ASP B CA 1
ATOM 3193 C C . ASP B 1 73 ? 4.5 -18.906 -33.969 1 95.44 73 ASP B C 1
ATOM 3195 O O . ASP B 1 73 ? 5.547 -19.516 -34.188 1 95.44 73 ASP B O 1
ATOM 3199 N N . VAL B 1 74 ? 3.969 -18.875 -32.781 1 95.88 74 VAL B N 1
ATOM 3200 C CA . VAL B 1 74 ? 4.551 -19.578 -31.656 1 95.88 74 VAL B CA 1
ATOM 3201 C C . VAL B 1 74 ? 4.594 -21.078 -31.938 1 95.88 74 VAL B C 1
ATOM 3203 O O . VAL B 1 74 ? 5.602 -21.734 -31.672 1 95.88 74 VAL B O 1
ATOM 3206 N N . ILE B 1 75 ? 3.484 -21.625 -32.5 1 94.12 75 ILE B N 1
ATOM 3207 C CA . ILE B 1 75 ? 3.381 -23.031 -32.812 1 94.12 75 ILE B CA 1
ATOM 3208 C C . ILE B 1 75 ? 4.465 -23.406 -33.812 1 94.12 75 ILE B C 1
ATOM 3210 O O . ILE B 1 75 ? 5.199 -24.375 -33.625 1 94.12 75 ILE B O 1
ATOM 3214 N N . GLN B 1 76 ? 4.613 -22.625 -34.812 1 92.19 76 GLN B N 1
ATOM 3215 C CA . GLN B 1 76 ? 5.598 -22.891 -35.844 1 92.19 76 GLN B CA 1
ATOM 3216 C C . GLN B 1 76 ? 7.016 -22.844 -35.281 1 92.19 76 GLN B C 1
ATOM 3218 O O . GLN B 1 76 ? 7.828 -23.734 -35.594 1 92.19 76 GLN B O 1
ATOM 3223 N N . GLN B 1 77 ? 7.285 -21.891 -34.5 1 93.94 77 GLN B N 1
ATOM 3224 C CA . GLN B 1 77 ? 8.617 -21.75 -33.938 1 93.94 77 GLN B CA 1
ATOM 3225 C C . GLN B 1 77 ? 8.938 -22.922 -33 1 93.94 77 GLN B C 1
ATOM 3227 O O . GLN B 1 77 ? 10.055 -23.453 -33.031 1 93.94 77 GLN B O 1
ATOM 3232 N N . ALA B 1 78 ? 7.957 -23.297 -32.188 1 92.56 78 ALA B N 1
ATOM 3233 C CA . ALA B 1 78 ? 8.172 -24.406 -31.281 1 92.56 78 ALA B CA 1
ATOM 3234 C C . ALA B 1 78 ? 8.477 -25.703 -32.031 1 92.56 78 ALA B C 1
ATOM 3236 O O . ALA B 1 78 ? 9.383 -26.453 -31.641 1 92.56 78 ALA B O 1
ATOM 3237 N N . ILE B 1 79 ? 7.762 -25.984 -33.062 1 90.25 79 ILE B N 1
ATOM 3238 C CA . ILE B 1 79 ? 7.949 -27.203 -33.844 1 90.25 79 ILE B CA 1
ATOM 3239 C C . ILE B 1 79 ? 9.297 -27.156 -34.562 1 90.25 79 ILE B C 1
ATOM 3241 O O . ILE B 1 79 ? 10.039 -28.141 -34.562 1 90.25 79 ILE B O 1
ATOM 3245 N N . GLU B 1 80 ? 9.609 -26.047 -35.094 1 91.25 80 GLU B N 1
ATOM 3246 C CA . GLU B 1 80 ? 10.852 -25.891 -35.844 1 91.25 80 GLU B CA 1
ATOM 3247 C C . GLU B 1 80 ? 12.07 -26.016 -34.938 1 91.25 80 GLU B C 1
ATOM 3249 O O . GLU B 1 80 ? 13.055 -26.672 -35.281 1 91.25 80 GLU B O 1
ATOM 3254 N N . GLN B 1 81 ? 12.047 -25.422 -33.875 1 92.44 81 GLN B N 1
ATOM 3255 C CA . GLN B 1 81 ? 13.18 -25.422 -32.969 1 92.44 81 GLN B CA 1
ATOM 3256 C C . GLN B 1 81 ? 13.242 -26.703 -32.156 1 92.44 81 GLN B C 1
ATOM 3258 O O . GLN B 1 81 ? 14.305 -27.078 -31.656 1 92.44 81 GLN B O 1
ATOM 3263 N N . GLY B 1 82 ? 12.125 -27.328 -31.938 1 90.31 82 GLY B N 1
ATOM 3264 C CA . GLY B 1 82 ? 12.055 -28.609 -31.234 1 90.31 82 GLY B CA 1
ATOM 3265 C C . GLY B 1 82 ? 12.281 -28.484 -29.75 1 90.31 82 GLY B C 1
ATOM 3266 O O . GLY B 1 82 ? 12.75 -29.422 -29.109 1 90.31 82 GLY B O 1
ATOM 3267 N N . CYS B 1 83 ? 12.031 -27.312 -29.219 1 90.31 83 CYS B N 1
ATOM 3268 C CA . CYS B 1 83 ? 12.195 -27.109 -27.781 1 90.31 83 CYS B CA 1
ATOM 3269 C C . CYS B 1 83 ? 10.961 -26.438 -27.188 1 90.31 83 CYS B C 1
ATOM 3271 O O . CYS B 1 83 ? 10.211 -25.766 -27.891 1 90.31 83 CYS B O 1
ATOM 3273 N N . ALA B 1 84 ? 10.805 -26.688 -25.938 1 92.25 84 ALA B N 1
ATOM 3274 C CA . ALA B 1 84 ? 9.672 -26.109 -25.234 1 92.25 84 ALA B CA 1
ATOM 3275 C C . ALA B 1 84 ? 9.82 -24.609 -25.078 1 92.25 84 ALA B C 1
ATOM 3277 O O . ALA B 1 84 ? 10.938 -24.094 -24.938 1 92.25 84 ALA B O 1
ATOM 3278 N N . LYS B 1 85 ? 8.727 -23.875 -25.094 1 92.62 85 LYS B N 1
ATOM 3279 C CA . LYS B 1 85 ? 8.695 -22.422 -24.953 1 92.62 85 LYS B CA 1
ATOM 3280 C C . LYS B 1 85 ? 7.688 -22 -23.891 1 92.62 85 LYS B C 1
ATOM 3282 O O . LYS B 1 85 ? 6.582 -22.547 -23.828 1 92.62 85 LYS B O 1
ATOM 3287 N N . GLU B 1 86 ? 8.172 -21.141 -23.078 1 91.69 86 GLU B N 1
ATOM 3288 C CA . GLU B 1 86 ? 7.258 -20.516 -22.125 1 91.69 86 GLU B CA 1
ATOM 3289 C C . GLU B 1 86 ? 6.832 -19.125 -22.609 1 91.69 86 GLU B C 1
ATOM 3291 O O . GLU B 1 86 ? 7.652 -18.359 -23.125 1 91.69 86 GLU B O 1
ATOM 3296 N N . LEU B 1 87 ? 5.57 -18.828 -22.469 1 95.06 87 LEU B N 1
ATOM 3297 C CA . LEU B 1 87 ? 5.078 -17.516 -22.875 1 95.06 87 LEU B CA 1
ATOM 3298 C C . LEU B 1 87 ? 3.967 -17.031 -21.953 1 95.06 87 LEU B C 1
ATOM 3300 O O . LEU B 1 87 ? 3.367 -17.828 -21.234 1 95.06 87 LEU B O 1
ATOM 3304 N N . GLU B 1 88 ? 3.768 -15.797 -21.984 1 95.25 88 GLU B N 1
ATOM 3305 C CA . GLU B 1 88 ? 2.68 -15.164 -21.25 1 95.25 88 GLU B CA 1
ATOM 3306 C C . GLU B 1 88 ? 1.823 -14.297 -22.156 1 95.25 88 GLU B C 1
ATOM 3308 O O . GLU B 1 88 ? 2.344 -13.641 -23.062 1 95.25 88 GLU B O 1
ATOM 3313 N N . TYR B 1 89 ? 0.55 -14.305 -21.906 1 95.88 89 TYR B N 1
ATOM 3314 C CA . TYR B 1 89 ? -0.355 -13.5 -22.719 1 95.88 89 TYR B CA 1
ATOM 3315 C C . TYR B 1 89 ? -1.66 -13.234 -21.969 1 95.88 89 TYR B C 1
ATOM 3317 O O . TYR B 1 89 ? -1.89 -13.781 -20.891 1 95.88 89 TYR B O 1
ATOM 3325 N N . GLU B 1 90 ? -2.422 -12.383 -22.5 1 96.06 90 GLU B N 1
ATOM 3326 C CA . GLU B 1 90 ? -3.74 -12.062 -21.969 1 96.06 90 GLU B CA 1
ATOM 3327 C C . GLU B 1 90 ? -4.84 -12.375 -22.969 1 96.06 90 GLU B C 1
ATOM 3329 O O . GLU B 1 90 ? -4.617 -12.297 -24.188 1 96.06 90 GLU B O 1
ATOM 3334 N N . ILE B 1 91 ? -5.961 -12.797 -22.516 1 94.38 91 ILE B N 1
ATOM 3335 C CA . ILE B 1 91 ? -7.125 -13.078 -23.359 1 94.38 91 ILE B CA 1
ATOM 3336 C C . ILE B 1 91 ? -8.359 -12.391 -22.766 1 94.38 91 ILE B C 1
ATOM 3338 O O . ILE B 1 91 ? -8.602 -12.477 -21.562 1 94.38 91 ILE B O 1
ATOM 3342 N N . ASP B 1 92 ? -9.07 -11.758 -23.609 1 93.56 92 ASP B N 1
ATOM 3343 C CA . ASP B 1 92 ? -10.367 -11.188 -23.25 1 93.56 92 ASP B CA 1
ATOM 3344 C C . ASP B 1 92 ? -11.508 -12.109 -23.672 1 93.56 92 ASP B C 1
ATOM 3346 O O . ASP B 1 92 ? -11.797 -12.227 -24.875 1 93.56 92 ASP B O 1
ATOM 3350 N N . PRO B 1 93 ? -12.109 -12.773 -22.719 1 90.44 93 PRO B N 1
ATOM 3351 C CA . PRO B 1 93 ? -13.156 -13.742 -23.062 1 90.44 93 PRO B CA 1
ATOM 3352 C C . PRO B 1 93 ? -14.305 -13.109 -23.859 1 90.44 93 PRO B C 1
ATOM 3354 O O . PRO B 1 93 ? -15.016 -13.805 -24.578 1 90.44 93 PRO B O 1
ATOM 3357 N N . THR B 1 94 ? -14.492 -11.828 -23.688 1 87.56 94 THR B N 1
ATOM 3358 C CA . THR B 1 94 ? -15.578 -11.156 -24.406 1 87.56 94 THR B CA 1
ATOM 3359 C C . THR B 1 94 ? -15.305 -11.141 -25.906 1 87.56 94 THR B C 1
ATOM 3361 O O . THR B 1 94 ? -16.219 -10.906 -26.703 1 87.56 94 THR B O 1
ATOM 3364 N N . GLN B 1 95 ? -14.102 -11.422 -26.266 1 88.69 95 GLN B N 1
ATOM 3365 C CA . GLN B 1 95 ? -13.719 -11.422 -27.672 1 88.69 95 GLN B CA 1
ATOM 3366 C C . GLN B 1 95 ? -13.68 -12.844 -28.234 1 88.69 95 GLN B C 1
ATOM 3368 O O . GLN B 1 95 ? -13.188 -13.07 -29.328 1 88.69 95 GLN B O 1
ATOM 3373 N N . LEU B 1 96 ? -14.125 -13.82 -27.422 1 88.94 96 LEU B N 1
ATOM 3374 C CA . LEU B 1 96 ? -14.133 -15.219 -27.828 1 88.94 96 LEU B CA 1
ATOM 3375 C C . LEU B 1 96 ? -15.555 -15.734 -28.016 1 88.94 96 LEU B C 1
ATOM 3377 O O . LEU B 1 96 ? -16.156 -16.25 -27.078 1 88.94 96 LEU B O 1
ATOM 3381 N N . PRO B 1 97 ? -16.031 -15.68 -29.234 1 81.81 97 PRO B N 1
ATOM 3382 C CA . PRO B 1 97 ? -17.422 -16.062 -29.484 1 81.81 97 PRO B CA 1
ATOM 3383 C C . PRO B 1 97 ? -17.703 -17.516 -29.125 1 81.81 97 PRO B C 1
ATOM 3385 O O . PRO B 1 97 ? -18.828 -17.875 -28.797 1 81.81 97 PRO B O 1
ATOM 3388 N N . CYS B 1 98 ? -16.688 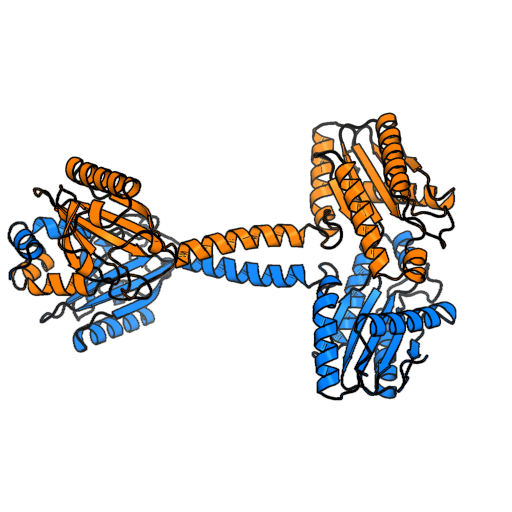-18.438 -29.219 1 83.31 98 CYS B N 1
ATOM 3389 C CA . CYS B 1 98 ? -16.891 -19.859 -28.969 1 83.31 98 CYS B CA 1
ATOM 3390 C C . CYS B 1 98 ? -17.266 -20.109 -27.516 1 83.31 98 CYS B C 1
ATOM 3392 O O . CYS B 1 98 ? -17.75 -21.188 -27.172 1 83.31 98 CYS B O 1
ATOM 3394 N N . PHE B 1 99 ? -17.078 -19.141 -26.672 1 82.38 99 PHE B N 1
ATOM 3395 C CA . PHE B 1 99 ? -17.375 -19.328 -25.266 1 82.38 99 PHE B CA 1
ATOM 3396 C C . PHE B 1 99 ? -18.625 -18.547 -24.859 1 82.38 99 PHE B C 1
ATOM 3398 O O . PHE B 1 99 ? -18.906 -18.375 -23.672 1 82.38 99 PHE B O 1
ATOM 3405 N N . ASP B 1 100 ? -19.297 -18.141 -25.891 1 81.94 100 ASP B N 1
ATOM 3406 C CA . ASP B 1 100 ? -20.547 -17.453 -25.578 1 81.94 100 ASP B CA 1
ATOM 3407 C C . ASP B 1 100 ? -21.484 -18.344 -24.781 1 81.94 100 ASP B C 1
ATOM 3409 O O . ASP B 1 100 ? -21.766 -19.484 -25.172 1 81.94 100 ASP B O 1
ATOM 3413 N N . ASN B 1 101 ? -21.891 -18.094 -23.625 1 81.69 101 ASN B N 1
ATOM 3414 C CA . ASN B 1 101 ? -22.859 -18.781 -22.75 1 81.69 101 ASN B CA 1
ATOM 3415 C C . ASN B 1 101 ? -22.219 -19.984 -22.078 1 81.69 101 ASN B C 1
ATOM 3417 O O . ASN B 1 101 ? -22.906 -20.969 -21.797 1 81.69 101 ASN B O 1
ATOM 3421 N N . VAL B 1 102 ? -21.016 -20.141 -22.156 1 87 102 VAL B N 1
ATOM 3422 C CA . VAL B 1 102 ? -20.297 -21.188 -21.438 1 87 102 VAL B CA 1
ATOM 3423 C C . VAL B 1 102 ? -19.781 -20.656 -20.109 1 87 102 VAL B C 1
ATOM 3425 O O . VAL B 1 102 ? -19.234 -19.562 -20.031 1 87 102 VAL B O 1
ATOM 3428 N N . PRO B 1 103 ? -20.078 -21.406 -19.094 1 90.94 103 PRO B N 1
ATOM 3429 C CA . PRO B 1 103 ? -19.562 -20.953 -17.797 1 90.94 103 PRO B CA 1
ATOM 3430 C C . PRO B 1 103 ? -18.047 -20.766 -17.797 1 90.94 103 PRO B C 1
ATOM 3432 O O . PRO B 1 103 ? -17.328 -21.562 -18.406 1 90.94 103 PRO B O 1
ATOM 3435 N N . GLY B 1 104 ? -17.609 -19.672 -17.266 1 91.19 104 GLY B N 1
ATOM 3436 C CA . GLY B 1 104 ? -16.188 -19.328 -17.188 1 91.19 104 GLY B CA 1
ATOM 3437 C C . GLY B 1 104 ? -15.953 -17.875 -16.812 1 91.19 104 GLY B C 1
ATOM 3438 O O . GLY B 1 104 ? -16.891 -17.141 -16.5 1 91.19 104 GLY B O 1
ATOM 3439 N N . PRO B 1 105 ? -14.727 -17.531 -16.828 1 91.69 105 PRO B N 1
ATOM 3440 C CA . PRO B 1 105 ? -14.43 -16.125 -16.469 1 91.69 105 PRO B CA 1
ATOM 3441 C C . PRO B 1 105 ? -14.977 -15.141 -17.5 1 91.69 105 PRO B C 1
ATOM 3443 O O . PRO B 1 105 ? -15.023 -15.445 -18.688 1 91.69 105 PRO B O 1
ATOM 3446 N N . SER B 1 106 ? -15.305 -13.953 -17.031 1 89.69 106 SER B N 1
ATOM 3447 C CA . SER B 1 106 ? -15.969 -12.984 -17.906 1 89.69 106 SER B CA 1
ATOM 3448 C C . SER B 1 106 ? -15.086 -11.766 -18.141 1 89.69 106 SER B C 1
ATOM 3450 O O . SER B 1 106 ? -15.352 -10.969 -19.047 1 89.69 106 SER B O 1
ATOM 3452 N N . GLN B 1 107 ? -14.086 -11.562 -17.391 1 91.12 107 GLN B N 1
ATOM 3453 C CA . GLN B 1 107 ? -13.172 -10.438 -17.531 1 91.12 107 GLN B CA 1
ATOM 3454 C C . GLN B 1 107 ? -11.859 -10.867 -18.172 1 91.12 107 GLN B C 1
ATOM 3456 O O . GLN B 1 107 ? -11.602 -12.062 -18.344 1 91.12 107 GLN B O 1
ATOM 3461 N N . LYS B 1 108 ? -11.078 -9.906 -18.547 1 94.12 108 LYS B N 1
ATOM 3462 C CA . LYS B 1 108 ? -9.758 -10.164 -19.094 1 94.12 108 LYS B CA 1
ATOM 3463 C C . LYS B 1 108 ? -8.938 -11.07 -18.188 1 94.12 108 LYS B C 1
ATOM 3465 O O . LYS B 1 108 ? -8.883 -10.844 -16.969 1 94.12 108 LYS B O 1
ATOM 3470 N N . GLN B 1 109 ? -8.352 -12.117 -18.781 1 95.56 109 GLN B N 1
ATOM 3471 C CA . GLN B 1 109 ? -7.555 -13.094 -18.047 1 95.56 109 GLN B CA 1
ATOM 3472 C C . GLN B 1 109 ? -6.102 -13.078 -18.5 1 95.56 109 GLN B C 1
ATOM 3474 O O . GLN B 1 109 ? -5.812 -12.773 -19.656 1 95.56 109 GLN B O 1
ATOM 3479 N N . TYR B 1 110 ? -5.242 -13.383 -17.609 1 96 110 TYR B N 1
ATOM 3480 C CA . TYR B 1 110 ? -3.818 -13.523 -17.875 1 96 110 TYR B CA 1
ATOM 3481 C C . TYR B 1 110 ? -3.379 -14.977 -17.75 1 96 110 TYR B C 1
ATOM 3483 O O . TYR B 1 110 ? -3.805 -15.68 -16.828 1 96 110 TYR B O 1
ATOM 3491 N N . PHE B 1 111 ? -2.508 -15.344 -18.703 1 95.94 111 PHE B N 1
ATOM 3492 C CA . PHE B 1 111 ? -2.113 -16.75 -18.719 1 95.94 111 PHE B CA 1
ATOM 3493 C C . PHE B 1 111 ? -0.606 -16.891 -18.906 1 95.94 111 PHE B C 1
ATOM 3495 O O . PHE B 1 111 ? 0.018 -16.062 -19.578 1 95.94 111 PHE B O 1
ATOM 3502 N N . SER B 1 112 ? -0.064 -17.812 -18.219 1 94.81 112 SER B N 1
ATOM 3503 C CA . SER B 1 112 ? 1.247 -18.375 -18.547 1 94.81 112 SER B CA 1
ATOM 3504 C C . SER B 1 112 ? 1.12 -19.719 -19.234 1 94.81 112 SER B C 1
ATOM 3506 O O . SER B 1 112 ? 0.35 -20.578 -18.797 1 94.81 112 SER B O 1
ATOM 3508 N N . ALA B 1 113 ? 1.818 -19.891 -20.328 1 96.06 113 ALA B N 1
ATOM 3509 C CA . ALA B 1 113 ? 1.673 -21.141 -21.078 1 96.06 113 ALA B CA 1
ATOM 3510 C C . ALA B 1 113 ? 3.033 -21.766 -21.359 1 96.06 113 ALA B C 1
ATOM 3512 O O . ALA B 1 113 ? 4.047 -21.062 -21.422 1 96.06 113 ALA B O 1
ATOM 3513 N N . LEU B 1 114 ? 3.006 -23.031 -21.375 1 94.69 114 LEU B N 1
ATOM 3514 C CA . LEU B 1 114 ? 4.141 -23.828 -21.828 1 94.69 114 LEU B CA 1
ATOM 3515 C C . LEU B 1 114 ? 3.783 -24.609 -23.094 1 94.69 114 LEU B C 1
ATOM 3517 O O . LEU B 1 114 ? 2.807 -25.359 -23.109 1 94.69 114 LEU B O 1
ATOM 3521 N N . VAL B 1 115 ? 4.57 -24.406 -24.109 1 96.31 115 VAL B N 1
ATOM 3522 C CA . VAL B 1 115 ? 4.383 -25.078 -25.391 1 96.31 115 VAL B CA 1
ATOM 3523 C C . VAL B 1 115 ? 5.492 -26.109 -25.594 1 96.31 115 VAL B C 1
ATOM 3525 O O . VAL B 1 115 ? 6.672 -25.75 -25.672 1 96.31 115 VAL B O 1
ATOM 3528 N N . ILE B 1 116 ? 5.051 -27.375 -25.719 1 94.94 116 ILE B N 1
ATOM 3529 C CA . ILE B 1 116 ? 6.012 -28.469 -25.828 1 94.94 116 ILE B CA 1
ATOM 3530 C C . ILE B 1 116 ? 5.82 -29.203 -27.156 1 94.94 116 ILE B C 1
ATOM 3532 O O . ILE B 1 116 ? 4.863 -29.969 -27.328 1 94.94 116 ILE B O 1
ATOM 3536 N N . PRO B 1 117 ? 6.762 -29 -28.078 1 95.25 117 PRO B N 1
ATOM 3537 C CA . PRO B 1 117 ? 6.66 -29.781 -29.312 1 95.25 117 PRO B CA 1
ATOM 3538 C C . PRO B 1 117 ? 6.914 -31.266 -29.094 1 95.25 117 PRO B C 1
ATOM 3540 O O . PRO B 1 117 ? 7.805 -31.641 -28.328 1 95.25 117 PRO B O 1
ATOM 3543 N N . LEU B 1 118 ? 6.059 -32.156 -29.609 1 93.31 118 LEU B N 1
ATOM 3544 C CA . LEU B 1 118 ? 6.281 -33.625 -29.531 1 93.31 118 LEU B CA 1
ATOM 3545 C C . LEU B 1 118 ? 7.285 -34.062 -30.578 1 93.31 118 LEU B C 1
ATOM 3547 O O . LEU B 1 118 ? 7.031 -33.938 -31.781 1 93.31 118 LEU B O 1
ATOM 3551 N N . PRO B 1 119 ? 8.414 -34.594 -30.109 1 90.25 119 PRO B N 1
ATOM 3552 C CA . PRO B 1 119 ? 9.469 -34.938 -31.047 1 90.25 119 PRO B CA 1
ATOM 3553 C C . PRO B 1 119 ? 8.977 -35.875 -32.156 1 90.25 119 PRO B C 1
ATOM 3555 O O . PRO B 1 119 ? 8.18 -36.781 -31.906 1 90.25 119 PRO B O 1
ATOM 3558 N N . ASN B 1 120 ? 9.414 -35.625 -33.375 1 87.69 120 ASN B N 1
ATOM 3559 C CA . ASN B 1 120 ? 9.188 -36.406 -34.562 1 87.69 120 ASN B CA 1
ATOM 3560 C C . ASN B 1 120 ? 7.711 -36.438 -34.938 1 87.69 120 ASN B C 1
ATOM 3562 O O . ASN B 1 120 ? 7.223 -37.406 -35.531 1 87.69 120 ASN B O 1
ATOM 3566 N N . THR B 1 121 ? 6.938 -35.5 -34.438 1 90.44 121 THR B N 1
ATOM 3567 C CA . THR B 1 121 ? 5.551 -35.312 -34.844 1 90.44 121 THR B CA 1
ATOM 3568 C C . THR B 1 121 ? 5.289 -33.844 -35.219 1 90.44 121 THR B C 1
ATOM 3570 O O . THR B 1 121 ? 6.16 -33 -35.062 1 90.44 121 THR B O 1
ATOM 3573 N N . ASP B 1 122 ? 4.176 -33.625 -35.812 1 91.38 122 ASP B N 1
ATOM 3574 C CA . ASP B 1 122 ? 3.746 -32.25 -36.094 1 91.38 122 ASP B CA 1
ATOM 3575 C C . ASP B 1 122 ? 2.713 -31.75 -35.094 1 91.38 122 ASP B C 1
ATOM 3577 O O . ASP B 1 122 ? 1.764 -31.062 -35.469 1 91.38 122 ASP B O 1
ATOM 3581 N N . MET B 1 123 ? 2.869 -32.219 -33.844 1 94.06 123 MET B N 1
ATOM 3582 C CA . MET B 1 123 ? 1.933 -31.828 -32.781 1 94.06 123 MET B CA 1
ATOM 3583 C C . MET B 1 123 ? 2.668 -31.234 -31.609 1 94.06 123 MET B C 1
ATOM 3585 O O . MET B 1 123 ? 3.891 -31.359 -31.5 1 94.06 123 MET B O 1
ATOM 3589 N N . MET B 1 124 ? 1.992 -30.516 -30.781 1 95.06 124 MET B N 1
ATOM 3590 C CA . MET B 1 124 ? 2.549 -29.969 -29.547 1 95.06 124 MET B CA 1
ATOM 3591 C C . MET B 1 124 ? 1.513 -29.969 -28.438 1 95.06 124 MET B C 1
ATOM 3593 O O . MET B 1 124 ? 0.31 -30.031 -28.703 1 95.06 124 MET B O 1
ATOM 3597 N N . LEU B 1 125 ? 1.975 -29.969 -27.25 1 95.25 125 LEU B N 1
ATOM 3598 C CA . LEU B 1 125 ? 1.147 -29.766 -26.078 1 95.25 125 LEU B CA 1
ATOM 3599 C C . LEU B 1 125 ? 1.183 -28.312 -25.625 1 95.25 125 LEU B C 1
ATOM 3601 O O . LEU B 1 125 ? 2.252 -27.688 -25.578 1 95.25 125 LEU B O 1
ATOM 3605 N N . TRP B 1 126 ? 0.049 -27.734 -25.438 1 96.19 126 TRP B N 1
ATOM 3606 C CA . TRP B 1 126 ? -0.102 -26.375 -24.938 1 96.19 126 TRP B CA 1
ATOM 3607 C C . TRP B 1 126 ? -0.786 -26.375 -23.562 1 96.19 126 TRP B C 1
ATOM 3609 O O . TRP B 1 126 ? -2.004 -26.562 -23.484 1 96.19 126 TRP B O 1
ATOM 3619 N N . THR B 1 127 ? -0.037 -26.203 -22.5 1 94.56 127 THR B N 1
ATOM 3620 C CA . THR B 1 127 ? -0.579 -26.172 -21.156 1 94.56 127 THR B CA 1
ATOM 3621 C C . THR B 1 127 ? -0.671 -24.734 -20.641 1 94.56 127 THR B C 1
ATOM 3623 O O . THR B 1 127 ? 0.267 -23.953 -20.812 1 94.56 127 THR B O 1
ATOM 3626 N N . VAL B 1 128 ? -1.802 -24.391 -20.062 1 95.12 128 VAL B N 1
ATOM 3627 C CA . VAL B 1 128 ? -2.078 -23 -19.75 1 95.12 128 VAL B CA 1
ATOM 3628 C C . VAL B 1 128 ? -2.371 -22.859 -18.25 1 95.12 128 VAL B C 1
ATOM 3630 O O . VAL B 1 128 ? -3.17 -23.625 -17.703 1 95.12 128 VAL B O 1
ATOM 3633 N N . ARG B 1 129 ? -1.732 -21.922 -17.656 1 92.19 129 ARG B N 1
ATOM 3634 C CA . ARG B 1 129 ? -1.994 -21.562 -16.266 1 92.19 129 ARG B CA 1
ATOM 3635 C C . ARG B 1 129 ? -2.611 -20.172 -16.172 1 92.19 129 ARG B C 1
ATOM 3637 O O . ARG B 1 129 ? -2.088 -19.219 -16.734 1 92.19 129 ARG B O 1
ATOM 3644 N N . ASN B 1 130 ? -3.709 -20.141 -15.461 1 94.06 130 ASN B N 1
ATOM 3645 C CA . ASN B 1 130 ? -4.309 -18.844 -15.203 1 94.06 130 ASN B CA 1
ATOM 3646 C C . ASN B 1 130 ? -3.566 -18.094 -14.102 1 94.06 130 ASN B C 1
ATOM 3648 O O . ASN B 1 130 ? -3.533 -18.547 -12.953 1 94.06 130 ASN B O 1
ATOM 3652 N N . ILE B 1 131 ? -2.967 -17.016 -14.484 1 93.38 131 ILE B N 1
ATOM 3653 C CA . ILE B 1 131 ? -2.188 -16.266 -13.5 1 93.38 131 ILE B CA 1
ATOM 3654 C C . ILE B 1 131 ? -2.844 -14.906 -13.242 1 93.38 131 ILE B C 1
ATOM 3656 O O . ILE B 1 131 ? -2.164 -13.93 -12.906 1 93.38 131 ILE B O 1
ATOM 3660 N N . SER B 1 132 ? -4.121 -14.836 -13.484 1 94.06 132 SER B N 1
ATOM 3661 C CA . SER B 1 132 ? -4.84 -13.578 -13.336 1 94.06 132 SER B CA 1
ATOM 3662 C C . SER B 1 132 ? -4.77 -13.062 -11.898 1 94.06 132 SER B C 1
ATOM 3664 O O . SER B 1 132 ? -4.488 -11.883 -11.672 1 94.06 132 SER B O 1
ATOM 3666 N N . ASP B 1 133 ? -4.984 -13.922 -10.938 1 90.44 133 ASP B N 1
ATOM 3667 C CA . ASP B 1 133 ? -4.941 -13.508 -9.539 1 90.44 133 ASP B CA 1
ATOM 3668 C C . ASP B 1 133 ? -3.574 -12.93 -9.18 1 90.44 133 ASP B C 1
ATOM 3670 O O . ASP B 1 133 ? -3.488 -11.914 -8.477 1 90.44 133 ASP B O 1
ATOM 3674 N N . TYR B 1 134 ? -2.564 -13.602 -9.664 1 90.56 134 TYR B N 1
ATOM 3675 C CA . TYR B 1 134 ? -1.207 -13.125 -9.414 1 90.56 134 TYR B CA 1
ATOM 3676 C C . TYR B 1 134 ? -0.984 -11.75 -10.031 1 90.56 134 TYR B C 1
ATOM 3678 O O . TYR B 1 134 ? -0.492 -10.836 -9.359 1 90.56 134 TYR B O 1
ATOM 3686 N N . LYS B 1 135 ? -1.368 -11.586 -11.266 1 92.75 135 LYS B N 1
ATOM 3687 C CA . LYS B 1 135 ? -1.168 -10.32 -11.969 1 92.75 135 LYS B CA 1
ATOM 3688 C C . LYS B 1 135 ? -1.93 -9.188 -11.289 1 92.75 135 LYS B C 1
ATOM 3690 O O . LYS B 1 135 ? -1.399 -8.086 -11.125 1 92.75 135 LYS B O 1
ATOM 3695 N N . HIS B 1 136 ? -3.139 -9.461 -10.883 1 92.12 136 HIS B N 1
ATOM 3696 C CA . HIS B 1 136 ? -3.939 -8.461 -10.188 1 92.12 136 HIS B CA 1
ATOM 3697 C C . HIS B 1 136 ? -3.305 -8.07 -8.859 1 92.12 136 HIS B C 1
ATOM 3699 O O . HIS B 1 136 ? -3.307 -6.895 -8.484 1 92.12 136 HIS B O 1
ATOM 3705 N N . THR B 1 137 ? -2.742 -9.008 -8.18 1 91.12 137 THR B N 1
ATOM 3706 C CA . THR B 1 137 ? -2.092 -8.75 -6.898 1 91.12 137 THR B CA 1
ATOM 3707 C C . THR B 1 137 ? -0.861 -7.867 -7.086 1 91.12 137 THR B C 1
ATOM 3709 O O . THR B 1 137 ? -0.637 -6.93 -6.316 1 91.12 137 THR B O 1
ATOM 3712 N N . VAL B 1 138 ? -0.12 -8.164 -8.078 1 91.31 138 VAL B N 1
ATOM 3713 C CA . VAL B 1 138 ? 1.07 -7.375 -8.383 1 91.31 138 VAL B CA 1
ATOM 3714 C C . VAL B 1 138 ? 0.668 -5.941 -8.727 1 91.31 138 VAL B C 1
ATOM 3716 O O . VAL B 1 138 ? 1.298 -4.984 -8.266 1 91.31 138 VAL B O 1
ATOM 3719 N N . GLU B 1 139 ? -0.339 -5.801 -9.484 1 90.44 139 GLU B N 1
ATOM 3720 C CA . GLU B 1 139 ? -0.831 -4.48 -9.852 1 90.44 139 GLU B CA 1
ATOM 3721 C C . GLU B 1 139 ? -1.315 -3.707 -8.633 1 90.44 139 GLU B C 1
ATOM 3723 O O . GLU B 1 139 ? -1.01 -2.521 -8.477 1 90.44 139 GLU B O 1
ATOM 3728 N N . LYS B 1 140 ? -2.078 -4.391 -7.82 1 89.75 140 LYS B N 1
ATOM 3729 C CA . LYS B 1 140 ? -2.566 -3.77 -6.594 1 89.75 140 LYS B CA 1
ATOM 3730 C C . LYS B 1 140 ? -1.41 -3.344 -5.695 1 89.75 140 LYS B C 1
ATOM 3732 O O . LYS B 1 140 ? -1.453 -2.275 -5.086 1 89.75 140 LYS B O 1
ATOM 3737 N N . LEU B 1 141 ? -0.403 -4.145 -5.578 1 89.12 141 LEU B N 1
ATOM 3738 C CA . LEU B 1 141 ? 0.775 -3.824 -4.777 1 89.12 141 LEU B CA 1
ATOM 3739 C C . LEU B 1 141 ? 1.465 -2.57 -5.305 1 89.12 141 LEU B C 1
ATOM 3741 O O . LEU B 1 141 ? 1.824 -1.683 -4.531 1 89.12 141 LEU B O 1
ATOM 3745 N N . ALA B 1 142 ? 1.617 -2.514 -6.566 1 88.12 142 ALA B N 1
ATOM 3746 C CA . ALA B 1 142 ? 2.242 -1.35 -7.188 1 88.12 142 ALA B CA 1
ATOM 3747 C C . ALA B 1 142 ? 1.445 -0.08 -6.902 1 88.12 142 ALA B C 1
ATOM 3749 O O . ALA B 1 142 ? 2.02 0.96 -6.574 1 88.12 142 ALA B O 1
ATOM 3750 N N . GLN B 1 143 ? 0.162 -0.143 -6.961 1 86.81 143 GLN B N 1
ATOM 3751 C CA . GLN B 1 143 ? -0.716 0.988 -6.684 1 86.81 143 GLN B CA 1
ATOM 3752 C C . GLN B 1 143 ? -0.607 1.423 -5.223 1 86.81 143 GLN B C 1
ATOM 3754 O O . GLN B 1 143 ? -0.53 2.617 -4.93 1 86.81 143 GLN B O 1
ATOM 3759 N N . HIS B 1 144 ? -0.617 0.464 -4.363 1 81.38 144 HIS B N 1
ATOM 3760 C CA . HIS B 1 144 ? -0.508 0.754 -2.938 1 81.38 144 HIS B CA 1
ATOM 3761 C C . HIS B 1 144 ? 0.837 1.392 -2.605 1 81.38 144 HIS B C 1
ATOM 3763 O O . HIS B 1 144 ? 0.912 2.291 -1.766 1 81.38 144 HIS B O 1
ATOM 3769 N N . GLN B 1 145 ? 1.842 0.912 -3.24 1 80.62 145 GLN B N 1
ATOM 3770 C CA . GLN B 1 145 ? 3.166 1.487 -3.031 1 80.62 145 GLN B CA 1
ATOM 3771 C C . GLN B 1 145 ? 3.197 2.959 -3.436 1 80.62 145 GLN B C 1
ATOM 3773 O O . GLN B 1 145 ? 3.729 3.797 -2.705 1 80.62 145 GLN B O 1
ATOM 3778 N N . LEU B 1 146 ? 2.562 3.264 -4.516 1 78.19 146 LEU B N 1
ATOM 3779 C CA . LEU B 1 146 ? 2.475 4.645 -4.973 1 78.19 146 LEU B CA 1
ATOM 3780 C C . LEU B 1 146 ? 1.654 5.488 -4.004 1 78.19 146 LEU B C 1
ATOM 3782 O O . LEU B 1 146 ? 2.029 6.621 -3.686 1 78.19 146 LEU B O 1
ATOM 3786 N N . GLU B 1 147 ? 0.568 4.934 -3.557 1 74.19 147 GLU B N 1
ATOM 3787 C CA . GLU B 1 147 ? -0.289 5.625 -2.598 1 74.19 147 GLU B CA 1
ATOM 3788 C C . GLU B 1 147 ? 0.44 5.863 -1.277 1 74.19 147 GLU B C 1
ATOM 3790 O O . GLU B 1 147 ? 0.33 6.938 -0.686 1 74.19 147 GLU B O 1
ATOM 3795 N N . LEU B 1 148 ? 1.117 4.902 -0.785 1 73.75 148 LEU B N 1
ATOM 3796 C CA . LEU B 1 148 ? 1.898 5.023 0.441 1 73.75 148 LEU B CA 1
ATOM 3797 C C . LEU B 1 148 ? 2.943 6.129 0.313 1 73.75 148 LEU B C 1
ATOM 3799 O O . LEU B 1 148 ? 3.129 6.922 1.237 1 73.75 148 LEU B O 1
ATOM 3803 N N . GLU B 1 149 ? 3.551 6.133 -0.748 1 70.19 149 GLU B N 1
ATOM 3804 C CA . GLU B 1 149 ? 4.539 7.176 -0.992 1 70.19 149 GLU B CA 1
ATOM 3805 C C . GLU B 1 149 ? 3.904 8.562 -0.948 1 70.19 149 GLU B C 1
ATOM 3807 O O . GLU B 1 149 ? 4.457 9.484 -0.347 1 70.19 149 GLU B O 1
ATOM 3812 N N . HIS B 1 150 ? 2.723 8.594 -1.506 1 67.69 150 HIS B N 1
ATOM 3813 C CA . HIS B 1 150 ? 1.992 9.852 -1.528 1 67.69 150 HIS B CA 1
ATOM 3814 C C . HIS B 1 150 ? 1.566 10.273 -0.124 1 67.69 150 HIS B C 1
ATOM 3816 O O . HIS B 1 150 ? 1.732 11.43 0.262 1 67.69 150 HIS B O 1
ATOM 3822 N N . LEU B 1 151 ? 1.038 9.32 0.605 1 69.5 151 LEU B N 1
ATOM 3823 C CA . LEU B 1 151 ? 0.486 9.617 1.923 1 69.5 151 LEU B CA 1
ATOM 3824 C C . LEU B 1 151 ? 1.6 9.867 2.934 1 69.5 151 LEU B C 1
ATOM 3826 O O . LEU B 1 151 ? 1.404 10.602 3.908 1 69.5 151 LEU B O 1
ATOM 3830 N N . THR B 1 152 ? 2.682 9.312 2.693 1 71.69 152 THR B N 1
ATOM 3831 C CA . THR B 1 152 ? 3.783 9.453 3.641 1 71.69 152 THR B CA 1
ATOM 3832 C C . THR B 1 152 ? 4.512 10.773 3.434 1 71.69 152 THR B C 1
ATOM 3834 O O . THR B 1 152 ? 5.004 11.375 4.391 1 71.69 152 THR B O 1
ATOM 3837 N N . HIS B 1 153 ? 4.336 11.258 2.256 1 79.69 153 HIS B N 1
ATOM 3838 C CA . HIS B 1 153 ? 5.215 12.391 1.995 1 79.69 153 HIS B CA 1
ATOM 3839 C C . HIS B 1 153 ? 4.418 13.641 1.627 1 79.69 153 HIS B C 1
ATOM 3841 O O . HIS B 1 153 ? 4.949 14.75 1.658 1 79.69 153 HIS B O 1
ATOM 3847 N N . MET B 1 154 ? 3.143 13.461 1.379 1 82.62 154 MET B N 1
ATOM 3848 C CA . MET B 1 154 ? 2.367 14.602 0.899 1 82.62 154 MET B CA 1
ATOM 3849 C C . MET B 1 154 ? 1.333 15.023 1.936 1 82.62 154 MET B C 1
ATOM 3851 O O . MET B 1 154 ? 0.74 14.188 2.613 1 82.62 154 MET B O 1
ATOM 3855 N N . ASP B 1 155 ? 1.16 16.312 2.039 1 82.75 155 ASP B N 1
ATOM 3856 C CA . ASP B 1 155 ? 0.051 16.859 2.822 1 82.75 155 ASP B CA 1
ATOM 3857 C C . ASP B 1 155 ? -1.272 16.703 2.076 1 82.75 155 ASP B C 1
ATOM 3859 O O . ASP B 1 155 ? -1.427 17.219 0.966 1 82.75 155 ASP B O 1
ATOM 3863 N N . HIS B 1 156 ? -2.168 15.977 2.691 1 75.69 156 HIS B N 1
ATOM 3864 C CA . HIS B 1 156 ? -3.396 15.57 2.014 1 75.69 156 HIS B CA 1
ATOM 3865 C C . HIS B 1 156 ? -4.223 16.797 1.608 1 75.69 156 HIS B C 1
ATOM 3867 O O . HIS B 1 156 ? -4.926 16.766 0.597 1 75.69 156 HIS B O 1
ATOM 3873 N N . LEU B 1 157 ? -4.188 17.844 2.357 1 81.94 157 LEU B N 1
ATOM 3874 C CA . LEU B 1 157 ? -5.016 19.016 2.1 1 81.94 157 LEU B CA 1
ATOM 3875 C C . LEU B 1 157 ? -4.43 19.859 0.971 1 81.94 157 LEU B C 1
ATOM 3877 O O . LEU B 1 157 ? -5.156 20.297 0.077 1 81.94 157 LEU B O 1
ATOM 3881 N N . THR B 1 158 ? -3.123 20 1 1 91.88 158 THR B N 1
ATOM 3882 C CA . THR B 1 158 ? -2.506 21 0.145 1 91.88 158 THR B CA 1
ATOM 3883 C C . THR B 1 158 ? -1.729 20.344 -0.993 1 91.88 158 THR B C 1
ATOM 3885 O O . THR B 1 158 ? -1.343 21.016 -1.954 1 91.88 158 THR B O 1
ATOM 3888 N N . GLN B 1 159 ? -1.404 19.109 -0.931 1 88.44 159 GLN B N 1
ATOM 3889 C CA . GLN B 1 159 ? -0.764 18.297 -1.967 1 88.44 159 GLN B CA 1
ATOM 3890 C C . GLN B 1 159 ? 0.692 18.719 -2.162 1 88.44 159 GLN B C 1
ATOM 3892 O O . GLN B 1 159 ? 1.259 18.516 -3.238 1 88.44 159 GLN B O 1
ATOM 3897 N N . VAL B 1 160 ? 1.255 19.391 -1.249 1 92.69 160 VAL B N 1
ATOM 3898 C CA . VAL B 1 160 ? 2.697 19.594 -1.179 1 92.69 160 VAL B CA 1
ATOM 3899 C C . VAL B 1 160 ? 3.305 18.656 -0.144 1 92.69 160 VAL B C 1
ATOM 3901 O O . VAL B 1 160 ? 2.582 17.922 0.546 1 92.69 160 VAL B O 1
ATOM 3904 N N . TYR B 1 161 ? 4.609 18.562 -0.17 1 90.94 161 TYR B N 1
ATOM 3905 C CA . TYR B 1 161 ? 5.242 17.656 0.788 1 90.94 161 TYR B CA 1
ATOM 3906 C C . TYR B 1 161 ? 4.863 18.031 2.217 1 90.94 161 TYR B C 1
ATOM 3908 O O . TYR B 1 161 ? 4.738 19.219 2.547 1 90.94 161 TYR B O 1
ATOM 3916 N N . ASN B 1 162 ? 4.68 17.016 3.021 1 85.56 162 ASN B N 1
ATOM 3917 C CA . ASN B 1 162 ? 4.379 17.281 4.426 1 85.56 162 ASN B CA 1
ATOM 3918 C C . ASN B 1 162 ? 5.652 17.484 5.246 1 85.56 162 ASN B C 1
ATOM 3920 O O . ASN B 1 162 ? 6.758 17.375 4.715 1 85.56 162 ASN B O 1
ATOM 3924 N N . ARG B 1 163 ? 5.461 17.859 6.41 1 83.06 163 ARG B N 1
ATOM 3925 C CA . ARG B 1 163 ? 6.586 18.156 7.285 1 83.06 163 ARG B CA 1
ATOM 3926 C C . ARG B 1 163 ? 7.48 16.938 7.473 1 83.06 163 ARG B C 1
ATOM 3928 O O . ARG B 1 163 ? 8.695 17.062 7.594 1 83.06 163 ARG B O 1
ATOM 3935 N N . TYR B 1 164 ? 6.902 15.836 7.5 1 79.19 164 TYR B N 1
ATOM 3936 C CA . TYR B 1 164 ? 7.672 14.602 7.633 1 79.19 164 TYR B CA 1
ATOM 3937 C C . TYR B 1 164 ? 8.641 14.438 6.465 1 79.19 164 TYR B C 1
ATOM 3939 O O . TYR B 1 164 ? 9.797 14.07 6.66 1 79.19 164 TYR B O 1
ATOM 3947 N N . ALA B 1 165 ? 8.086 14.617 5.324 1 86.62 165 ALA B N 1
ATOM 3948 C CA . ALA B 1 165 ? 8.906 14.531 4.121 1 86.62 165 ALA B CA 1
ATOM 3949 C C . ALA B 1 165 ? 10.062 15.523 4.176 1 86.62 165 ALA B C 1
ATOM 3951 O O . ALA B 1 165 ? 11.156 15.25 3.67 1 86.62 165 ALA B O 1
ATOM 3952 N N . MET B 1 166 ? 9.828 16.609 4.797 1 90.88 166 MET B N 1
ATOM 3953 C CA . MET B 1 166 ? 10.844 17.656 4.883 1 90.88 166 MET B CA 1
ATOM 3954 C C . MET B 1 166 ? 12.078 17.156 5.621 1 90.88 166 MET B C 1
ATOM 3956 O O . MET B 1 166 ? 13.211 17.453 5.23 1 90.88 166 MET B O 1
ATOM 3960 N N . ASP B 1 167 ? 11.883 16.406 6.59 1 84.06 167 ASP B N 1
ATOM 3961 C CA . ASP B 1 167 ? 12.969 15.93 7.449 1 84.06 167 ASP B CA 1
ATOM 3962 C C . ASP B 1 167 ? 13.938 15.039 6.672 1 84.06 167 ASP B C 1
ATOM 3964 O O . ASP B 1 167 ? 15.117 14.938 7.031 1 84.06 167 ASP B O 1
ATOM 3968 N N . SER B 1 168 ? 13.484 14.492 5.648 1 86.25 168 SER B N 1
ATOM 3969 C CA . SER B 1 168 ? 14.328 13.617 4.836 1 86.25 168 SER B CA 1
ATOM 3970 C C . SER B 1 168 ? 14.805 14.328 3.572 1 86.25 168 SER B C 1
ATOM 3972 O O . SER B 1 168 ? 15.977 14.258 3.215 1 86.25 168 SER B O 1
ATOM 3974 N N . LEU B 1 169 ? 13.961 15.055 2.953 1 91.75 169 LEU B N 1
ATOM 3975 C CA . LEU B 1 169 ? 14.234 15.609 1.631 1 91.75 169 LEU B CA 1
ATOM 3976 C C . LEU B 1 169 ? 15.109 16.859 1.728 1 91.75 169 LEU B C 1
ATOM 3978 O O . LEU B 1 169 ? 16 17.062 0.901 1 91.75 169 LEU B O 1
ATOM 3982 N N . LEU B 1 170 ? 14.867 17.656 2.74 1 94.62 170 LEU B N 1
ATOM 3983 C CA . LEU B 1 170 ? 15.562 18.938 2.83 1 94.62 170 LEU B CA 1
ATOM 3984 C C . LEU B 1 170 ? 17.047 18.719 3.107 1 94.62 170 LEU B C 1
ATOM 3986 O O . LEU B 1 170 ? 17.906 19.328 2.453 1 94.62 170 LEU B O 1
ATOM 3990 N N . PRO B 1 171 ? 17.406 17.844 4.09 1 93.81 171 PRO B N 1
ATOM 3991 C CA . PRO B 1 171 ? 18.844 17.594 4.309 1 93.81 171 PRO B CA 1
ATOM 3992 C C . PRO B 1 171 ? 19.547 17.047 3.066 1 93.81 171 PRO B C 1
ATOM 3994 O O . PRO B 1 171 ? 20.672 17.453 2.771 1 93.81 171 PRO B O 1
ATOM 3997 N N . GLN B 1 172 ? 18.891 16.172 2.326 1 93.88 172 GLN B N 1
ATOM 3998 C CA . GLN B 1 172 ? 19.453 15.617 1.104 1 93.88 172 GLN B CA 1
ATOM 3999 C C . GLN B 1 172 ? 19.672 16.703 0.049 1 93.88 172 GLN B C 1
ATOM 4001 O O . GLN B 1 172 ? 20.719 16.75 -0.594 1 93.88 172 GLN B O 1
ATOM 4006 N N . ALA B 1 173 ? 18.656 17.516 -0.107 1 94.44 173 ALA B N 1
ATOM 4007 C CA . ALA B 1 173 ? 18.734 18.594 -1.084 1 94.44 173 ALA B CA 1
ATOM 4008 C C . ALA B 1 173 ? 19.844 19.578 -0.713 1 94.44 173 ALA B C 1
ATOM 4010 O O . ALA B 1 173 ? 20.547 20.094 -1.588 1 94.44 173 ALA B O 1
ATOM 4011 N N . LEU B 1 174 ? 19.984 19.844 0.544 1 94.75 174 LEU B N 1
ATOM 4012 C CA . LEU B 1 174 ? 21.016 20.734 1.043 1 94.75 174 LEU B CA 1
ATOM 4013 C C . LEU B 1 174 ? 22.406 20.172 0.77 1 94.75 174 LEU B C 1
ATOM 4015 O O . LEU B 1 174 ? 23.312 20.906 0.375 1 94.75 174 LEU B O 1
ATOM 4019 N N . ASP B 1 175 ? 22.578 18.906 0.98 1 94.12 175 ASP B N 1
ATOM 4020 C CA . ASP B 1 175 ? 23.844 18.234 0.733 1 94.12 175 ASP B CA 1
ATOM 4021 C C . ASP B 1 175 ? 24.219 18.297 -0.745 1 94.12 175 ASP B C 1
ATOM 4023 O O . ASP B 1 175 ? 25.391 18.531 -1.083 1 94.12 175 ASP B O 1
ATOM 4027 N N . ILE B 1 176 ? 23.266 18.109 -1.569 1 94.31 176 ILE B N 1
ATOM 4028 C CA . ILE B 1 176 ? 23.5 18.172 -3.008 1 94.31 176 ILE B CA 1
ATOM 4029 C C . ILE B 1 176 ? 23.906 19.578 -3.41 1 94.31 176 ILE B C 1
ATOM 4031 O O . ILE B 1 176 ? 24.844 19.766 -4.184 1 94.31 176 ILE B O 1
ATOM 4035 N N . ALA B 1 177 ? 23.203 20.562 -2.881 1 94.5 177 ALA B N 1
ATOM 4036 C CA . ALA B 1 177 ? 23.531 21.953 -3.176 1 94.5 177 ALA B CA 1
ATOM 4037 C C . ALA B 1 177 ? 24.938 22.297 -2.695 1 94.5 177 ALA B C 1
ATOM 4039 O O . ALA B 1 177 ? 25.656 23.062 -3.355 1 94.5 177 ALA B O 1
ATOM 4040 N N . ARG B 1 178 ? 25.297 21.781 -1.562 1 94.06 178 ARG B N 1
ATOM 4041 C CA . ARG B 1 178 ? 26.625 21.984 -1.007 1 94.06 178 ARG B CA 1
ATOM 4042 C C . ARG B 1 178 ? 27.688 21.359 -1.906 1 94.06 178 ARG B C 1
ATOM 4044 O O . ARG B 1 178 ? 28.703 22 -2.207 1 94.06 178 ARG B O 1
ATOM 4051 N N . LEU B 1 179 ? 27.469 20.172 -2.342 1 94.06 179 LEU B N 1
ATOM 4052 C CA . LEU B 1 179 ? 28.391 19.453 -3.205 1 94.06 179 LEU B CA 1
ATOM 4053 C C . LEU B 1 179 ? 28.531 20.156 -4.555 1 94.06 179 LEU B C 1
ATOM 4055 O O . LEU B 1 179 ? 29.641 20.234 -5.109 1 94.06 179 LEU B O 1
ATOM 4059 N N . ASP B 1 180 ? 27.438 20.688 -5.02 1 94.19 180 ASP B N 1
ATOM 4060 C CA . ASP B 1 180 ? 27.422 21.359 -6.32 1 94.19 180 ASP B CA 1
ATOM 4061 C C . ASP B 1 180 ? 27.906 22.797 -6.207 1 94.19 180 ASP B C 1
ATOM 4063 O O . ASP B 1 180 ? 28.109 23.469 -7.219 1 94.19 180 ASP B O 1
ATOM 4067 N N . ARG B 1 181 ? 28.109 23.281 -5.074 1 92.94 181 ARG B N 1
ATOM 4068 C CA . ARG B 1 181 ? 28.562 24.641 -4.797 1 92.94 181 ARG B CA 1
ATOM 4069 C C . ARG B 1 181 ? 27.656 25.672 -5.465 1 92.94 181 ARG B C 1
ATOM 4071 O O . ARG B 1 181 ? 28.141 26.578 -6.148 1 92.94 181 ARG B O 1
ATOM 4078 N N . VAL B 1 182 ? 26.359 25.438 -5.266 1 94.56 182 VAL B N 1
ATOM 4079 C CA . VAL B 1 182 ? 25.406 26.359 -5.852 1 94.56 182 VAL B CA 1
ATOM 4080 C C . VAL B 1 182 ? 24.703 27.156 -4.742 1 94.56 182 VAL B C 1
ATOM 4082 O O . VAL B 1 182 ? 24.672 26.719 -3.592 1 94.56 182 VAL B O 1
ATOM 4085 N N . SER B 1 183 ? 24.219 28.359 -5.094 1 94.56 183 SER B N 1
ATOM 4086 C CA . SER B 1 183 ? 23.453 29.172 -4.148 1 94.56 183 SER B CA 1
ATOM 4087 C C . SER B 1 183 ? 22.109 28.531 -3.826 1 94.56 183 SER B C 1
ATOM 4089 O O . SER B 1 183 ? 21.625 27.672 -4.574 1 94.56 183 SER B O 1
ATOM 4091 N N . SER B 1 184 ? 21.625 28.812 -2.686 1 95.38 184 SER B N 1
ATOM 4092 C CA . SER B 1 184 ? 20.344 28.25 -2.248 1 95.38 184 SER B CA 1
ATOM 4093 C C . SER B 1 184 ? 19.562 29.266 -1.421 1 95.38 184 SER B C 1
ATOM 4095 O O . SER B 1 184 ? 20.125 30.234 -0.907 1 95.38 184 SER B O 1
ATOM 4097 N N . ALA B 1 185 ? 18.312 29.094 -1.381 1 96.69 185 ALA B N 1
ATOM 4098 C CA . ALA B 1 185 ? 17.453 29.922 -0.549 1 96.69 185 ALA B CA 1
ATOM 4099 C C . ALA B 1 185 ? 16.312 29.094 0.057 1 96.69 185 ALA B C 1
ATOM 4101 O O . ALA B 1 185 ? 15.797 28.172 -0.585 1 96.69 185 ALA B O 1
ATOM 4102 N N . LEU B 1 186 ? 16.062 29.375 1.281 1 97.25 186 LEU B N 1
ATOM 4103 C CA . LEU B 1 186 ? 14.898 28.797 1.97 1 97.25 186 LEU B CA 1
ATOM 4104 C C . LEU B 1 186 ? 13.891 29.891 2.318 1 97.25 186 LEU B C 1
ATOM 4106 O O . LEU B 1 186 ? 14.227 30.875 2.979 1 97.25 186 LEU B O 1
ATOM 4110 N N . LEU B 1 187 ? 12.664 29.734 1.809 1 98 187 LEU B N 1
ATOM 4111 C CA . LEU B 1 187 ? 11.57 30.672 2.092 1 98 187 LEU B CA 1
ATOM 4112 C C . LEU B 1 187 ? 10.609 30.094 3.121 1 98 187 LEU B C 1
ATOM 4114 O O . LEU B 1 187 ? 10.117 28.969 2.955 1 98 187 LEU B O 1
ATOM 4118 N N . MET B 1 188 ? 10.438 30.75 4.172 1 96.94 188 MET B N 1
ATOM 4119 C CA . MET B 1 188 ? 9.359 30.484 5.117 1 96.94 188 MET B CA 1
ATOM 4120 C C . MET B 1 188 ? 8.172 31.406 4.871 1 96.94 188 MET B C 1
ATOM 4122 O O . MET B 1 188 ? 8.312 32.625 4.938 1 96.94 188 MET B O 1
ATOM 4126 N N . ILE B 1 189 ? 7.035 30.797 4.57 1 97.94 189 ILE B N 1
ATOM 4127 C CA . ILE B 1 189 ? 5.867 31.578 4.152 1 97.94 189 ILE B CA 1
ATOM 4128 C C . ILE B 1 189 ? 4.73 31.359 5.152 1 97.94 189 ILE B C 1
ATOM 4130 O O . ILE B 1 189 ? 4.457 30.234 5.562 1 97.94 189 ILE B O 1
ATOM 4134 N N . ASP B 1 190 ? 4.113 32.375 5.562 1 96.25 190 ASP B N 1
ATOM 4135 C CA . ASP B 1 190 ? 2.98 32.312 6.48 1 96.25 190 ASP B CA 1
ATOM 4136 C C . ASP B 1 190 ? 1.781 33.094 5.914 1 96.25 190 ASP B C 1
ATOM 4138 O O . ASP B 1 190 ? 1.935 34.156 5.355 1 96.25 190 ASP B O 1
ATOM 4142 N N . ILE B 1 191 ? 0.625 32.531 6.047 1 97.44 191 ILE B N 1
ATOM 4143 C CA . ILE B 1 191 ? -0.601 33.25 5.672 1 97.44 191 ILE B CA 1
ATOM 4144 C C . ILE B 1 191 ? -0.992 34.219 6.77 1 97.44 191 ILE B C 1
ATOM 4146 O O . ILE B 1 191 ? -1.198 33.812 7.922 1 97.44 191 ILE B O 1
ATOM 4150 N N . ASP B 1 192 ? -1.174 35.469 6.395 1 96.81 192 ASP B N 1
ATOM 4151 C CA . ASP B 1 192 ? -1.392 36.531 7.379 1 96.81 192 ASP B CA 1
ATOM 4152 C C . ASP B 1 192 ? -2.783 36.406 8 1 96.81 192 ASP B C 1
ATOM 4154 O O . ASP B 1 192 ? -3.785 36.344 7.285 1 96.81 192 ASP B O 1
ATOM 4158 N N . CYS B 1 193 ? -2.812 36.344 9.367 1 95.19 193 CYS B N 1
ATOM 4159 C CA . CYS B 1 193 ? -4.051 36.406 10.141 1 95.19 193 CYS B CA 1
ATOM 4160 C C . CYS B 1 193 ? -4.949 35.219 9.805 1 95.19 193 CYS B C 1
ATOM 4162 O O . CYS B 1 193 ? -6.156 35.406 9.617 1 95.19 193 CYS B O 1
ATOM 4164 N N . PHE B 1 194 ? -4.336 34.125 9.672 1 93.62 194 PHE B N 1
ATOM 4165 C CA . PHE B 1 194 ? -5.098 32.938 9.242 1 93.62 194 PHE B CA 1
ATOM 4166 C C . PHE B 1 194 ? -6.035 32.469 10.352 1 93.62 194 PHE B C 1
ATOM 4168 O O . PHE B 1 194 ? -7.137 32 10.078 1 93.62 194 PHE B O 1
ATOM 4175 N N . LYS B 1 195 ? -5.551 32.531 11.562 1 85.25 195 LYS B N 1
ATOM 4176 C CA . LYS B 1 195 ? -6.43 32.156 12.672 1 85.25 195 LYS B CA 1
ATOM 4177 C C . LYS B 1 195 ? -7.695 33.031 12.656 1 85.25 195 LYS B C 1
ATOM 4179 O O . LYS B 1 195 ? -8.797 32.5 12.852 1 85.25 195 LYS B O 1
ATOM 4184 N N . GLU B 1 196 ? -7.512 34.312 12.523 1 89.81 196 GLU B N 1
ATOM 4185 C CA . GLU B 1 196 ? -8.648 35.219 12.445 1 89.81 196 GLU B CA 1
ATOM 4186 C C . GLU B 1 196 ? -9.57 34.875 11.281 1 89.81 196 GLU B C 1
ATOM 4188 O O . GLU B 1 196 ? -10.789 35 11.383 1 89.81 196 GLU B O 1
ATOM 4193 N N . TYR B 1 197 ? -8.961 34.469 10.203 1 93.31 197 TYR B N 1
ATOM 4194 C CA . TYR B 1 197 ? -9.75 34 9.062 1 93.31 197 TYR B CA 1
ATOM 4195 C C . TYR B 1 197 ? -10.633 32.844 9.453 1 93.31 197 TYR B C 1
ATOM 4197 O O . TYR B 1 197 ? -11.844 32.844 9.203 1 93.31 197 TYR B O 1
ATOM 4205 N N . ASN B 1 198 ? -10.062 31.859 10.078 1 85.06 198 ASN B N 1
ATOM 4206 C CA . ASN B 1 198 ? -10.797 30.672 10.484 1 85.06 198 ASN B CA 1
ATOM 4207 C C . ASN B 1 198 ? -11.898 31.016 11.492 1 85.06 198 ASN B C 1
ATOM 4209 O O . ASN B 1 198 ? -12.977 30.422 11.461 1 85.06 198 ASN B O 1
ATOM 4213 N N . ASP B 1 199 ? -11.578 31.875 12.344 1 79.25 199 ASP B N 1
ATOM 4214 C CA . ASP B 1 199 ? -12.539 32.281 13.359 1 79.25 199 ASP B CA 1
ATOM 4215 C C . ASP B 1 199 ? -13.758 32.969 12.719 1 79.25 199 ASP B C 1
ATOM 4217 O O . ASP B 1 199 ? -14.883 32.812 13.211 1 79.25 199 ASP B O 1
ATOM 4221 N N . GLY B 1 200 ? -13.508 33.719 11.68 1 81.88 200 GLY B N 1
ATOM 4222 C CA . GLY B 1 200 ? -14.562 34.469 11.031 1 81.88 200 GLY B CA 1
ATOM 4223 C C . GLY B 1 200 ? -15.336 33.656 10.008 1 81.88 200 GLY B C 1
ATOM 4224 O O . GLY B 1 200 ? -16.562 33.781 9.922 1 81.88 200 GLY B O 1
ATOM 4225 N N . TYR B 1 201 ? -14.617 32.844 9.211 1 86 201 TYR B N 1
ATOM 4226 C CA . TYR B 1 201 ? -15.227 32.188 8.062 1 86 201 TYR B CA 1
ATOM 4227 C C . TYR B 1 201 ? -15.406 30.688 8.328 1 86 201 TYR B C 1
ATOM 4229 O O . TYR B 1 201 ? -16.172 30.016 7.633 1 86 201 TYR B O 1
ATOM 4237 N N . GLY B 1 202 ? -14.703 30.203 9.305 1 78.69 202 GLY B N 1
ATOM 4238 C CA . GLY B 1 202 ? -14.734 28.781 9.586 1 78.69 202 GLY B CA 1
ATOM 4239 C C . GLY B 1 202 ? -13.539 28.031 9.023 1 78.69 202 GLY B C 1
ATOM 4240 O O . GLY B 1 202 ? -12.914 28.484 8.062 1 78.69 202 GLY B O 1
ATOM 4241 N N . HIS B 1 203 ? -13.273 26.812 9.484 1 78.19 203 HIS B N 1
ATOM 4242 C CA . HIS B 1 203 ? -12.102 26.016 9.117 1 78.19 203 HIS B CA 1
ATOM 4243 C C . HIS B 1 203 ? -12.242 25.453 7.711 1 78.19 203 HIS B C 1
ATOM 4245 O O . HIS B 1 203 ? -11.242 25.234 7.02 1 78.19 203 HIS B O 1
ATOM 4251 N N . ILE B 1 204 ? -13.414 25.219 7.336 1 78.62 204 ILE B N 1
ATOM 4252 C CA . ILE B 1 204 ? -13.625 24.688 5.992 1 78.62 204 ILE B CA 1
ATOM 4253 C C . ILE B 1 204 ? -13.164 25.719 4.957 1 78.62 204 ILE B C 1
ATOM 4255 O O . ILE B 1 204 ? -12.469 25.375 3.998 1 78.62 204 ILE B O 1
ATOM 4259 N N . GLN B 1 205 ? -13.625 26.922 5.172 1 87.44 205 GLN B N 1
ATOM 4260 C CA . GLN B 1 205 ? -13.172 28 4.289 1 87.44 205 GLN B CA 1
ATOM 4261 C C . GLN B 1 205 ? -11.664 28.219 4.414 1 87.44 205 GLN B C 1
ATOM 4263 O O . GLN B 1 205 ? -11 28.547 3.432 1 87.44 205 GLN B O 1
ATOM 4268 N N . GLY B 1 206 ? -11.195 28.016 5.582 1 92.38 206 GLY B N 1
ATOM 4269 C CA . GLY B 1 206 ? -9.75 28.078 5.781 1 92.38 206 GLY B CA 1
ATOM 4270 C C . GLY B 1 206 ? -9 27.031 4.98 1 92.38 206 GLY B C 1
ATOM 4271 O O . GLY B 1 206 ? -7.953 27.312 4.398 1 92.38 206 GLY B O 1
ATOM 4272 N N . ASP B 1 207 ? -9.57 25.906 4.91 1 88.88 207 ASP B N 1
ATOM 4273 C CA . ASP B 1 207 ? -8.977 24.828 4.121 1 88.88 207 ASP B CA 1
ATOM 4274 C C . ASP B 1 207 ? -8.922 25.203 2.643 1 88.88 207 ASP B C 1
ATOM 4276 O O . ASP B 1 207 ? -7.961 24.859 1.947 1 88.88 207 ASP B O 1
ATOM 4280 N N . ASP B 1 208 ? -9.953 25.797 2.23 1 93.88 208 ASP B N 1
ATOM 4281 C CA . ASP B 1 208 ? -9.992 26.234 0.84 1 93.88 208 ASP B CA 1
ATOM 4282 C C . ASP B 1 208 ? -8.875 27.25 0.554 1 93.88 208 ASP B C 1
ATOM 4284 O O . ASP B 1 208 ? -8.281 27.234 -0.525 1 93.88 208 ASP B O 1
ATOM 4288 N N . VAL B 1 209 ? -8.664 28.125 1.493 1 96.69 209 VAL B N 1
ATOM 4289 C CA . VAL B 1 209 ? -7.586 29.094 1.354 1 96.69 209 VAL B CA 1
ATOM 4290 C C . VAL B 1 209 ? -6.242 28.375 1.269 1 96.69 209 VAL B C 1
ATOM 4292 O O . VAL B 1 209 ? -5.41 28.688 0.413 1 96.69 209 VAL B O 1
ATOM 4295 N N . LEU B 1 210 ? -6.055 27.406 2.145 1 96.25 210 LEU B N 1
ATOM 4296 C CA . LEU B 1 210 ? -4.816 26.641 2.152 1 96.25 210 LEU B CA 1
ATOM 4297 C C . LEU B 1 210 ? -4.594 25.953 0.81 1 96.25 210 LEU B C 1
ATOM 4299 O O . LEU B 1 210 ? -3.475 25.938 0.295 1 96.25 210 LEU B O 1
ATOM 4303 N N . ARG B 1 211 ? -5.633 25.438 0.216 1 95.31 211 ARG B N 1
ATOM 4304 C CA . ARG B 1 211 ? -5.559 24.766 -1.074 1 95.31 211 ARG B CA 1
ATOM 4305 C C . ARG B 1 211 ? -5.16 25.734 -2.18 1 95.31 211 ARG B C 1
ATOM 4307 O O . ARG B 1 211 ? -4.293 25.422 -3 1 95.31 211 ARG B O 1
ATOM 4314 N N . LYS B 1 212 ? -5.82 26.859 -2.135 1 97.62 212 LYS B N 1
ATOM 4315 C CA . LYS B 1 212 ? -5.57 27.859 -3.174 1 97.62 212 LYS B CA 1
ATOM 4316 C C . LYS B 1 212 ? -4.156 28.406 -3.072 1 97.62 212 LYS B C 1
ATOM 4318 O O . LYS B 1 212 ? -3.486 28.609 -4.09 1 97.62 212 LYS B O 1
ATOM 4323 N N . VAL B 1 213 ? -3.723 28.656 -1.918 1 97.88 213 VAL B N 1
ATOM 4324 C CA . VAL B 1 213 ? -2.371 29.156 -1.707 1 97.88 213 VAL B CA 1
ATOM 4325 C C . VAL B 1 213 ? -1.351 28.125 -2.156 1 97.88 213 VAL B C 1
ATOM 4327 O O . VAL B 1 213 ? -0.384 28.438 -2.85 1 97.88 213 VAL B O 1
ATOM 4330 N N . SER B 1 214 ? -1.562 26.922 -1.771 1 97.38 214 SER B N 1
ATOM 4331 C CA . SER B 1 214 ? -0.631 25.859 -2.129 1 97.38 214 SER B CA 1
ATOM 4332 C C . SER B 1 214 ? -0.59 25.641 -3.639 1 97.38 214 SER B C 1
ATOM 4334 O O . SER B 1 214 ? 0.471 25.359 -4.203 1 97.38 214 SER B O 1
ATOM 4336 N N . GLN B 1 215 ? -1.749 25.719 -4.25 1 96.94 215 GLN B N 1
ATOM 4337 C CA . GLN B 1 215 ? -1.801 25.625 -5.707 1 96.94 215 GLN B CA 1
ATOM 4338 C C . GLN B 1 215 ? -0.972 26.719 -6.359 1 96.94 215 GLN B C 1
ATOM 4340 O O . GLN B 1 215 ? -0.264 26.469 -7.34 1 96.94 215 GLN B O 1
ATOM 4345 N N . THR B 1 216 ? -1.098 27.891 -5.859 1 97.94 216 THR B N 1
ATOM 4346 C CA . THR B 1 216 ? -0.322 29.016 -6.355 1 97.94 216 THR B CA 1
ATOM 4347 C C . THR B 1 216 ? 1.173 28.781 -6.164 1 97.94 216 THR B C 1
ATOM 4349 O O . THR B 1 216 ? 1.977 29.078 -7.047 1 97.94 216 THR B O 1
ATOM 4352 N N . LEU B 1 217 ? 1.552 28.203 -5.02 1 97.88 217 LEU B N 1
ATOM 4353 C CA . LEU B 1 217 ? 2.945 27.891 -4.742 1 97.88 217 LEU B CA 1
ATOM 4354 C C . LEU B 1 217 ? 3.479 26.859 -5.746 1 97.88 217 LEU B C 1
ATOM 4356 O O . LEU B 1 217 ? 4.605 27 -6.227 1 97.88 217 LEU B O 1
ATOM 4360 N N . ARG B 1 218 ? 2.689 25.953 -6.078 1 95.75 218 ARG B N 1
ATOM 4361 C CA . ARG B 1 218 ? 3.08 24.906 -7.004 1 95.75 218 ARG B CA 1
ATOM 4362 C C . ARG B 1 218 ? 3.248 25.438 -8.414 1 95.75 218 ARG B C 1
ATOM 4364 O O . ARG B 1 218 ? 4.102 24.969 -9.172 1 95.75 218 ARG B O 1
ATOM 4371 N N . GLN B 1 219 ? 2.402 26.359 -8.742 1 96.06 219 GLN B N 1
ATOM 4372 C CA . GLN B 1 219 ? 2.512 27 -10.047 1 96.06 219 GLN B CA 1
ATOM 4373 C C . GLN B 1 219 ? 3.73 27.922 -10.109 1 96.06 219 GLN B C 1
ATOM 4375 O O . GLN B 1 219 ? 4.375 28.031 -11.156 1 96.06 219 GLN B O 1
ATOM 4380 N N . TRP B 1 220 ? 4.02 28.5 -9.008 1 96.88 220 TRP B N 1
ATOM 4381 C CA . TRP B 1 220 ? 5.094 29.484 -8.891 1 96.88 220 TRP B CA 1
ATOM 4382 C C . TRP B 1 220 ? 6.457 28.797 -8.883 1 96.88 220 TRP B C 1
ATOM 4384 O O . TRP B 1 220 ? 7.414 29.297 -9.477 1 96.88 220 TRP B O 1
ATOM 4394 N N . LYS B 1 221 ? 6.547 27.672 -8.242 1 94.5 221 LYS B N 1
ATOM 4395 C CA . LYS B 1 221 ? 7.832 27.016 -8.023 1 94.5 221 LYS B CA 1
ATOM 4396 C C . LYS B 1 221 ? 8.328 26.344 -9.297 1 94.5 221 LYS B C 1
ATOM 4398 O O . LYS B 1 221 ? 7.531 25.969 -10.156 1 94.5 221 LYS B O 1
ATOM 4403 N N . SER B 1 222 ? 9.625 26.25 -9.375 1 91.06 222 SER B N 1
ATOM 4404 C CA . SER B 1 222 ? 10.195 25.422 -10.438 1 91.06 222 SER B CA 1
ATOM 4405 C C . SER B 1 222 ? 10.164 23.953 -10.07 1 91.06 222 SER B C 1
ATOM 4407 O O . SER B 1 222 ? 9.961 23.594 -8.914 1 91.06 222 SER B O 1
ATOM 4409 N N . ASN B 1 223 ? 10.398 23.125 -11.031 1 87.06 223 ASN B N 1
ATOM 4410 C CA . ASN B 1 223 ? 10.375 21.672 -10.828 1 87.06 223 ASN B CA 1
ATOM 4411 C C . ASN B 1 223 ? 11.477 21.219 -9.875 1 87.06 223 ASN B C 1
ATOM 4413 O O . ASN B 1 223 ? 11.367 20.172 -9.25 1 87.06 223 ASN B O 1
ATOM 4417 N N . LEU B 1 224 ? 12.461 21.984 -9.727 1 88.62 224 LEU B N 1
ATOM 4418 C CA . LEU B 1 224 ? 13.602 21.609 -8.898 1 88.62 224 LEU B CA 1
ATOM 4419 C C . LEU B 1 224 ? 13.398 22.078 -7.457 1 88.62 224 LEU B C 1
ATOM 4421 O O . LEU B 1 224 ? 14.094 21.625 -6.547 1 88.62 224 LEU B O 1
ATOM 4425 N N . ASP B 1 225 ? 12.438 22.922 -7.262 1 95 225 ASP B N 1
ATOM 4426 C CA . ASP B 1 225 ? 12.188 23.469 -5.93 1 95 225 ASP B CA 1
ATOM 4427 C C . ASP B 1 225 ? 11.383 22.484 -5.082 1 95 225 ASP B C 1
ATOM 4429 O O . ASP B 1 225 ? 10.516 21.766 -5.598 1 95 225 ASP B O 1
ATOM 4433 N N . LEU B 1 226 ? 11.703 22.438 -3.85 1 96.56 226 LEU B N 1
ATOM 4434 C CA . LEU B 1 226 ? 10.938 21.641 -2.9 1 96.56 226 LEU B CA 1
ATOM 4435 C C . LEU B 1 226 ? 9.953 22.516 -2.131 1 96.56 226 LEU B C 1
ATOM 4437 O O . LEU B 1 226 ? 10.328 23.578 -1.625 1 96.56 226 LEU B O 1
ATOM 4441 N N . CYS B 1 227 ? 8.703 22.156 -2.094 1 97.31 227 CYS B N 1
ATOM 4442 C CA . CYS B 1 227 ? 7.66 22.875 -1.373 1 97.31 227 CYS B CA 1
ATOM 4443 C C . CYS B 1 227 ? 7.039 22 -0.29 1 97.31 227 CYS B C 1
ATOM 4445 O O . CYS B 1 227 ? 6.594 20.891 -0.566 1 97.31 227 CYS B O 1
ATOM 4447 N N . PHE B 1 228 ? 7.016 22.516 0.949 1 95.69 228 PHE B N 1
ATOM 4448 C CA . PHE B 1 228 ? 6.52 21.766 2.1 1 95.69 228 PHE B CA 1
ATOM 4449 C C . PHE B 1 228 ? 5.434 22.547 2.824 1 95.69 228 PHE B C 1
ATOM 4451 O O . PHE B 1 228 ? 5.477 23.781 2.873 1 95.69 228 PHE B O 1
ATOM 4458 N N . ARG B 1 229 ? 4.484 21.828 3.332 1 92.62 229 ARG B N 1
ATOM 4459 C CA . ARG B 1 229 ? 3.68 22.438 4.391 1 92.62 229 ARG B CA 1
ATOM 4460 C C . ARG B 1 229 ? 4.34 22.25 5.754 1 92.62 229 ARG B C 1
ATOM 4462 O O . ARG B 1 229 ? 4.434 21.125 6.254 1 92.62 229 ARG B O 1
ATOM 4469 N N . TYR B 1 230 ? 4.82 23.312 6.316 1 89.5 230 TYR B N 1
ATOM 4470 C CA . TYR B 1 230 ? 5.641 23.297 7.52 1 89.5 230 TYR B CA 1
ATOM 4471 C C . TYR B 1 230 ? 4.773 23.297 8.773 1 89.5 230 TYR B C 1
ATOM 4473 O O . TYR B 1 230 ? 5.113 22.672 9.773 1 89.5 230 TYR B O 1
ATOM 4481 N N . GLY B 1 231 ? 3.721 23.984 8.727 1 84.88 231 GLY B N 1
ATOM 4482 C CA . GLY B 1 231 ? 2.748 24.125 9.797 1 84.88 231 GLY B CA 1
ATOM 4483 C C . GLY B 1 231 ? 1.32 24.234 9.297 1 84.88 231 GLY B C 1
ATOM 4484 O O . GLY B 1 231 ? 1.032 23.891 8.141 1 84.88 231 GLY B O 1
ATOM 4485 N N . GLY B 1 232 ? 0.427 24.547 10.227 1 84.31 232 GLY B N 1
ATOM 4486 C CA . GLY B 1 232 ? -0.965 24.672 9.828 1 84.31 232 GLY B CA 1
ATOM 4487 C C . GLY B 1 232 ? -1.17 25.672 8.703 1 84.31 232 GLY B C 1
ATOM 4488 O O . GLY B 1 232 ? -1.878 25.375 7.734 1 84.31 232 GLY B O 1
ATOM 4489 N N . ASP B 1 233 ? -0.538 26.828 8.852 1 92.5 233 ASP B N 1
ATOM 4490 C CA . ASP B 1 233 ? -0.68 27.891 7.859 1 92.5 233 ASP B CA 1
ATOM 4491 C C . ASP B 1 233 ? 0.679 28.312 7.293 1 92.5 233 ASP B C 1
ATOM 4493 O O . ASP B 1 233 ? 0.824 29.391 6.742 1 92.5 233 ASP B O 1
ATOM 4497 N N . GLU B 1 234 ? 1.644 27.453 7.496 1 94.19 234 GLU B N 1
ATOM 4498 C CA . GLU B 1 234 ? 3.004 27.781 7.094 1 94.19 234 GLU B CA 1
ATOM 4499 C C . GLU B 1 234 ? 3.514 26.828 6.016 1 94.19 234 GLU B C 1
ATOM 4501 O O . GLU B 1 234 ? 3.217 25.641 6.047 1 94.19 234 GLU B O 1
ATOM 4506 N N . PHE B 1 235 ? 4.199 27.422 5.098 1 97.25 235 PHE B N 1
ATOM 4507 C CA . PHE B 1 235 ? 4.82 26.672 4.012 1 97.25 235 PHE B CA 1
ATOM 4508 C C . PHE B 1 235 ? 6.312 26.969 3.936 1 97.25 235 PHE B C 1
ATOM 4510 O O . PHE B 1 235 ? 6.766 28.016 4.406 1 97.25 235 PHE B O 1
ATOM 4517 N N . LEU B 1 236 ? 7.043 26.047 3.436 1 97.19 236 LEU B N 1
ATOM 4518 C CA . LEU B 1 236 ? 8.484 26.172 3.266 1 97.19 236 LEU B CA 1
ATOM 4519 C C . LEU B 1 236 ? 8.898 25.781 1.847 1 97.19 236 LEU B C 1
ATOM 4521 O O . LEU B 1 236 ? 8.453 24.766 1.314 1 97.19 236 LEU B O 1
ATOM 4525 N N . ILE B 1 237 ? 9.703 26.625 1.193 1 97.94 237 ILE B N 1
ATOM 4526 C CA . ILE B 1 237 ? 10.195 26.328 -0.147 1 97.94 237 ILE B CA 1
ATOM 4527 C C . ILE B 1 237 ? 11.727 26.391 -0.154 1 97.94 237 ILE B C 1
ATOM 4529 O O . ILE B 1 237 ? 12.32 27.344 0.335 1 97.94 237 ILE B O 1
ATOM 4533 N N . PHE B 1 238 ? 12.32 25.359 -0.654 1 97.75 238 PHE B N 1
ATOM 4534 C CA . PHE B 1 238 ? 13.766 25.312 -0.865 1 97.75 238 PHE B CA 1
ATOM 4535 C C . PHE B 1 238 ? 14.094 25.422 -2.348 1 97.75 238 PHE B C 1
ATOM 4537 O O . PHE B 1 238 ? 13.617 24.625 -3.156 1 97.75 238 PHE B O 1
ATOM 4544 N N . MET B 1 239 ? 14.891 26.406 -2.689 1 96.75 239 MET B N 1
ATOM 4545 C CA . MET B 1 239 ? 15.305 26.656 -4.066 1 96.75 239 MET B CA 1
ATOM 4546 C C . MET B 1 239 ? 16.828 26.688 -4.176 1 96.75 239 MET B C 1
ATOM 4548 O O . MET B 1 239 ? 17.516 27.031 -3.217 1 96.75 239 MET B O 1
ATOM 4552 N N . THR B 1 240 ? 17.266 26.297 -5.363 1 95.69 240 THR B N 1
ATOM 4553 C CA . THR B 1 240 ? 18.703 26.328 -5.621 1 95.69 240 THR B CA 1
ATOM 4554 C C . THR B 1 240 ? 19.016 27.172 -6.848 1 95.69 240 THR B C 1
ATOM 4556 O O . THR B 1 240 ? 18.125 27.531 -7.609 1 95.69 240 THR B O 1
ATOM 4559 N N . ARG B 1 241 ? 20.234 27.609 -7.016 1 94.81 241 ARG B N 1
ATOM 4560 C CA . ARG B 1 241 ? 20.75 28.344 -8.164 1 94.81 241 ARG B CA 1
ATOM 4561 C C . ARG B 1 241 ? 20.031 29.672 -8.328 1 94.81 241 ARG B C 1
ATOM 4563 O O . ARG B 1 241 ? 19.578 30 -9.43 1 94.81 241 ARG B O 1
ATOM 4570 N N . VAL B 1 242 ? 19.859 30.328 -7.133 1 94.44 242 VAL B N 1
ATOM 4571 C CA . VAL B 1 242 ? 19.203 31.625 -7.125 1 94.44 242 VAL B CA 1
ATOM 4572 C C . VAL B 1 242 ? 20.031 32.625 -6.316 1 94.44 242 VAL B C 1
ATOM 4574 O O . VAL B 1 242 ? 20.391 32.344 -5.164 1 94.44 242 VAL B O 1
ATOM 4577 N N . ASP B 1 243 ? 20.391 33.719 -6.871 1 92.94 243 ASP B N 1
ATOM 4578 C CA . ASP B 1 243 ? 21.078 34.75 -6.094 1 92.94 243 ASP B CA 1
ATOM 4579 C C . ASP B 1 243 ? 20.094 35.594 -5.285 1 92.94 243 ASP B C 1
ATOM 4581 O O . ASP B 1 243 ? 18.891 35.375 -5.359 1 92.94 243 ASP B O 1
ATOM 4585 N N . ALA B 1 244 ? 20.609 36.469 -4.523 1 94.38 244 ALA B N 1
ATOM 4586 C CA . ALA B 1 244 ? 19.781 37.219 -3.584 1 94.38 244 ALA B CA 1
ATOM 4587 C C . ALA B 1 244 ? 18.75 38.062 -4.32 1 94.38 244 ALA B C 1
ATOM 4589 O O . ALA B 1 244 ? 17.609 38.188 -3.879 1 94.38 244 ALA B O 1
ATOM 4590 N N . LYS B 1 245 ? 19.172 38.688 -5.34 1 95.44 245 LYS B N 1
ATOM 4591 C CA . LYS B 1 245 ? 18.281 39.531 -6.113 1 95.44 245 LYS B CA 1
ATOM 4592 C C . LYS B 1 245 ? 17.156 38.719 -6.742 1 95.44 245 LYS B C 1
ATOM 4594 O O . LYS B 1 245 ? 15.984 39.125 -6.695 1 95.44 245 LYS B O 1
ATOM 4599 N N . GLN B 1 246 ? 17.531 37.625 -7.348 1 95.56 246 GLN B N 1
ATOM 4600 C CA . GLN B 1 246 ? 16.547 36.75 -7.953 1 95.56 246 GLN B CA 1
ATOM 4601 C C . GLN B 1 246 ? 15.562 36.219 -6.91 1 95.56 246 GLN B C 1
ATOM 4603 O O . GLN B 1 246 ? 14.367 36.094 -7.184 1 95.56 246 GLN B O 1
ATOM 4608 N N . CYS B 1 247 ? 16.125 35.906 -5.785 1 95.44 247 CYS B N 1
ATOM 4609 C CA . CYS B 1 247 ? 15.289 35.406 -4.695 1 95.44 247 CYS B CA 1
ATOM 4610 C C . CYS B 1 247 ? 14.234 36.438 -4.305 1 95.44 247 CYS B C 1
ATOM 4612 O O . CYS B 1 247 ? 13.062 36.094 -4.121 1 95.44 247 CYS B O 1
ATOM 4614 N N . GLN B 1 248 ? 14.688 37.594 -4.164 1 96.12 248 GLN B N 1
ATOM 4615 C CA . GLN B 1 248 ? 13.789 38.688 -3.82 1 96.12 248 GLN B CA 1
ATOM 4616 C C . GLN B 1 248 ? 12.703 38.875 -4.879 1 96.12 248 GLN B C 1
ATOM 4618 O O . GLN B 1 248 ? 11.523 39 -4.551 1 96.12 248 GLN B O 1
ATOM 4623 N N . GLN B 1 249 ? 13.086 38.875 -6.082 1 97.25 249 GLN B N 1
ATOM 4624 C CA . GLN B 1 249 ? 12.156 39.062 -7.195 1 97.25 249 GLN B CA 1
ATOM 4625 C C . GLN B 1 249 ? 11.133 37.938 -7.242 1 97.25 249 GLN B C 1
ATOM 4627 O O . GLN B 1 249 ? 9.945 38.188 -7.465 1 97.25 249 GLN B O 1
ATOM 4632 N N . ARG B 1 250 ? 11.602 36.781 -7.09 1 97.12 250 ARG B N 1
ATOM 4633 C CA . ARG B 1 250 ? 10.703 35.625 -7.121 1 97.12 250 ARG B CA 1
ATOM 4634 C C . ARG B 1 250 ? 9.719 35.688 -5.957 1 97.12 250 ARG B C 1
ATOM 4636 O O . ARG B 1 250 ? 8.547 35.344 -6.121 1 97.12 250 ARG B O 1
ATOM 4643 N N . ALA B 1 251 ? 10.203 36.031 -4.832 1 97.69 251 ALA B N 1
ATOM 4644 C CA . ALA B 1 251 ? 9.328 36.156 -3.67 1 97.69 251 ALA B CA 1
ATOM 4645 C C . ALA B 1 251 ? 8.266 37.25 -3.889 1 97.69 251 ALA B C 1
ATOM 4647 O O . ALA B 1 251 ? 7.109 37.062 -3.504 1 97.69 251 ALA B O 1
ATOM 4648 N N . GLU B 1 252 ? 8.672 38.312 -4.469 1 97.94 252 GLU B N 1
ATOM 4649 C CA . GLU B 1 252 ? 7.738 39.375 -4.781 1 97.94 252 GLU B CA 1
ATOM 4650 C C . GLU B 1 252 ? 6.68 38.938 -5.781 1 97.94 252 GLU B C 1
ATOM 4652 O O . GLU B 1 252 ? 5.508 39.281 -5.656 1 97.94 252 GLU B O 1
ATOM 4657 N N . LYS B 1 253 ? 7.148 38.25 -6.734 1 98.12 253 LYS B N 1
ATOM 4658 C CA . LYS B 1 253 ? 6.215 37.688 -7.707 1 98.12 253 LYS B CA 1
ATOM 4659 C C . LYS B 1 253 ? 5.191 36.781 -7.027 1 98.12 253 LYS B C 1
ATOM 4661 O O . LYS B 1 253 ? 4.012 36.781 -7.379 1 98.12 253 LYS B O 1
ATOM 4666 N N . LEU B 1 254 ? 5.66 36 -6.16 1 98 254 LEU B N 1
ATOM 4667 C CA . LEU B 1 254 ? 4.77 35.125 -5.414 1 98 254 LEU B CA 1
ATOM 4668 C C . LEU B 1 254 ? 3.721 35.906 -4.656 1 98 254 LEU B C 1
ATOM 4670 O O . LEU B 1 254 ? 2.537 35.562 -4.668 1 98 254 LEU B O 1
ATOM 4674 N N . MET B 1 255 ? 4.148 36.906 -3.975 1 97.75 255 MET B N 1
ATOM 4675 C CA . MET B 1 255 ? 3.234 37.75 -3.223 1 97.75 255 MET B CA 1
ATOM 4676 C C . MET B 1 255 ? 2.174 38.375 -4.141 1 97.75 255 MET B C 1
ATOM 4678 O O . MET B 1 255 ? 1 38.438 -3.771 1 97.75 255 MET B O 1
ATOM 4682 N N . ALA B 1 256 ? 2.605 38.75 -5.297 1 97.62 256 ALA B N 1
ATOM 4683 C CA . ALA B 1 256 ? 1.684 39.312 -6.273 1 97.62 256 ALA B CA 1
ATOM 4684 C C . ALA B 1 256 ? 0.66 38.281 -6.73 1 97.62 256 ALA B C 1
ATOM 4686 O O . ALA B 1 256 ? -0.521 38.594 -6.891 1 97.62 256 ALA B O 1
ATOM 4687 N N . MET B 1 257 ? 1.116 37.125 -6.98 1 98.12 257 MET B N 1
ATOM 4688 C CA . MET B 1 257 ? 0.227 36.031 -7.41 1 98.12 257 MET B CA 1
ATOM 4689 C C . MET B 1 257 ? -0.83 35.75 -6.348 1 98.12 257 MET B C 1
ATOM 4691 O O . MET B 1 257 ? -1.992 35.5 -6.672 1 98.12 257 MET B O 1
ATOM 4695 N N . ILE B 1 258 ? -0.456 35.75 -5.113 1 98 258 ILE B N 1
ATOM 4696 C CA . ILE B 1 258 ? -1.384 35.531 -4.012 1 98 258 ILE B CA 1
ATOM 4697 C C . ILE B 1 258 ? -2.381 36.688 -3.928 1 98 258 ILE B C 1
ATOM 4699 O O . ILE B 1 258 ? -3.574 36.469 -3.699 1 98 258 ILE B O 1
ATOM 4703 N N . HIS B 1 259 ? -1.846 37.844 -4.086 1 96.5 259 HIS B N 1
ATOM 4704 C CA . HIS B 1 259 ? -2.699 39.031 -4.09 1 96.5 259 HIS B CA 1
ATOM 4705 C C . HIS B 1 259 ? -3.766 38.938 -5.176 1 96.5 259 HIS B C 1
ATOM 4707 O O . HIS B 1 259 ? -4.914 39.344 -4.957 1 96.5 259 HIS B O 1
ATOM 4713 N N . GLU B 1 260 ? -3.418 38.406 -6.254 1 96.81 260 GLU B N 1
ATOM 4714 C CA . GLU B 1 260 ? -4.301 38.344 -7.414 1 96.81 260 GLU B CA 1
ATOM 4715 C C . GLU B 1 260 ? -5.434 37.344 -7.176 1 96.81 260 GLU B C 1
ATOM 4717 O O . GLU B 1 260 ? -6.461 37.375 -7.859 1 96.81 260 GLU B O 1
ATOM 4722 N N . LEU B 1 261 ? -5.223 36.438 -6.27 1 96.94 261 LEU B N 1
ATOM 4723 C CA . LEU B 1 261 ? -6.312 35.531 -5.93 1 96.94 261 LEU B CA 1
ATOM 4724 C C . LEU B 1 261 ? -7.512 36.281 -5.391 1 96.94 261 LEU B C 1
ATOM 4726 O O . LEU B 1 261 ? -8.648 35.812 -5.492 1 96.94 261 LEU B O 1
ATOM 4730 N N . ASN B 1 262 ? -7.316 37.406 -4.707 1 97.19 262 ASN B N 1
ATOM 4731 C CA . ASN B 1 262 ? -8.336 38.344 -4.203 1 97.19 262 ASN B CA 1
ATOM 4732 C C . ASN B 1 262 ? -9.336 37.625 -3.309 1 97.19 262 ASN B C 1
ATOM 4734 O O . ASN B 1 262 ? -10.547 37.781 -3.475 1 97.19 262 ASN B O 1
ATOM 4738 N N . ILE B 1 263 ? -8.836 36.781 -2.488 1 97.5 263 ILE B N 1
ATOM 4739 C CA . ILE B 1 263 ? -9.695 36.094 -1.531 1 97.5 263 ILE B CA 1
ATOM 4740 C C . ILE B 1 263 ? -10.055 37.031 -0.388 1 97.5 263 ILE B C 1
ATOM 4742 O O . ILE B 1 263 ? -9.172 37.469 0.35 1 97.5 263 ILE B O 1
ATOM 4746 N N . PRO B 1 264 ? -11.25 37.281 -0.187 1 97.38 264 PRO B N 1
ATOM 4747 C CA . PRO B 1 264 ? -11.648 38.25 0.838 1 97.38 264 PRO B CA 1
ATOM 4748 C C . PRO B 1 264 ? -11.25 37.812 2.248 1 97.38 264 PRO B C 1
ATOM 4750 O O . PRO B 1 264 ? -11.391 36.625 2.594 1 97.38 264 PRO B O 1
ATOM 4753 N N . HIS B 1 265 ? -10.711 38.719 3.016 1 96.69 265 HIS B N 1
ATOM 4754 C CA . HIS B 1 265 ? -10.352 38.531 4.418 1 96.69 265 HIS B CA 1
ATOM 4755 C C . HIS B 1 265 ? -10.664 39.781 5.23 1 96.69 265 HIS B C 1
ATOM 4757 O O . HIS B 1 265 ? -9.766 40.594 5.52 1 96.69 265 HIS B O 1
ATOM 4763 N N . LEU B 1 266 ? -11.812 39.875 5.773 1 93.94 266 LEU B N 1
ATOM 4764 C CA . LEU B 1 266 ? -12.305 41.094 6.398 1 93.94 266 LEU B CA 1
ATOM 4765 C C . LEU B 1 266 ? -11.734 41.281 7.805 1 93.94 266 LEU B C 1
ATOM 4767 O O . LEU B 1 266 ? -11.695 42.375 8.336 1 93.94 266 LEU B O 1
ATOM 4771 N N . SER B 1 267 ? -11.266 40.25 8.359 1 92.88 267 SER B N 1
ATOM 4772 C CA . SER B 1 267 ? -10.758 40.281 9.727 1 92.88 267 SER B CA 1
ATOM 4773 C C . SER B 1 267 ? -9.242 40.469 9.742 1 92.88 267 SER B C 1
ATOM 4775 O O . SER B 1 267 ? -8.625 40.5 10.805 1 92.88 267 SER B O 1
ATOM 4777 N N . SER B 1 268 ? -8.656 40.594 8.594 1 95 268 SER B N 1
ATOM 4778 C CA . SER B 1 268 ? -7.207 40.75 8.516 1 95 268 SER B CA 1
ATOM 4779 C C . SER B 1 268 ? -6.773 42.125 8.945 1 95 268 SER B C 1
ATOM 4781 O O . SER B 1 268 ? -7.461 43.125 8.664 1 95 268 SER B O 1
ATOM 4783 N N . ARG B 1 269 ? -5.605 42.156 9.57 1 93.12 269 ARG B N 1
ATOM 4784 C CA . ARG B 1 269 ? -5.023 43.438 9.977 1 93.12 269 ARG B CA 1
ATOM 4785 C C . ARG B 1 269 ? -4.047 43.938 8.922 1 93.12 269 ARG B C 1
ATOM 4787 O O . ARG B 1 269 ? -3.451 45 9.086 1 93.12 269 ARG B O 1
ATOM 4794 N N . VAL B 1 270 ? -3.889 43.219 7.883 1 95.19 270 VAL B N 1
ATOM 4795 C CA . VAL B 1 270 ? -2.896 43.531 6.863 1 95.19 270 VAL B CA 1
ATOM 4796 C C . VAL B 1 270 ? -3.586 44.156 5.641 1 95.19 270 VAL B C 1
ATOM 4798 O O . VAL B 1 270 ? -3.152 45.188 5.121 1 95.19 270 VAL B O 1
ATOM 4801 N N . ALA B 1 271 ? -4.621 43.5 5.145 1 95.25 271 ALA B N 1
ATOM 4802 C CA . ALA B 1 271 ? -5.402 43.875 3.977 1 95.25 271 ALA B CA 1
ATOM 4803 C C . ALA B 1 271 ? -6.785 43.25 3.994 1 95.25 271 ALA B C 1
ATOM 4805 O O . ALA B 1 271 ? -7.059 42.375 4.816 1 95.25 271 ALA B O 1
ATOM 4806 N N . ASP B 1 272 ? -7.672 43.656 3.02 1 96.06 272 ASP B N 1
ATOM 4807 C CA . ASP B 1 272 ? -9.031 43.125 2.961 1 96.06 272 ASP B CA 1
ATOM 4808 C C . ASP B 1 272 ? -9.078 41.812 2.201 1 96.06 272 ASP B C 1
ATOM 4810 O O . ASP B 1 272 ? -10.156 41.312 1.851 1 96.06 272 ASP B O 1
ATOM 4814 N N . HIS B 1 273 ? -7.973 41.312 1.82 1 97.31 273 HIS B N 1
ATOM 4815 C CA . HIS B 1 273 ? -7.816 40.031 1.168 1 97.31 273 HIS B CA 1
ATOM 4816 C C . HIS B 1 273 ? -6.676 39.219 1.793 1 97.31 273 HIS B C 1
ATOM 4818 O O . HIS B 1 273 ? -5.887 39.781 2.57 1 97.31 273 HIS B O 1
ATOM 4824 N N . VAL B 1 274 ? -6.582 37.969 1.486 1 97.69 274 VAL B N 1
ATOM 4825 C CA . VAL B 1 274 ? -5.555 37.094 2.041 1 97.69 274 VAL B CA 1
ATOM 4826 C C . VAL B 1 274 ? -4.18 37.531 1.532 1 97.69 274 VAL B C 1
ATOM 4828 O O . VAL B 1 274 ? -4.004 37.781 0.337 1 97.69 274 VAL B O 1
ATOM 4831 N N . THR B 1 275 ? -3.25 37.719 2.359 1 98 275 THR B N 1
ATOM 4832 C CA . THR B 1 275 ? -1.861 38.031 2.045 1 98 275 THR B CA 1
ATOM 4833 C C . THR B 1 275 ? -0.914 37.062 2.725 1 98 275 THR B C 1
ATOM 4835 O O . THR B 1 275 ? -1.345 36.219 3.523 1 98 275 THR B O 1
ATOM 4838 N N . ILE B 1 276 ? 0.345 37.156 2.332 1 98.19 276 ILE B N 1
ATOM 4839 C CA . ILE B 1 276 ? 1.348 36.312 2.955 1 98.19 276 ILE B CA 1
ATOM 4840 C C . ILE B 1 276 ? 2.541 37.125 3.404 1 98.19 276 ILE B C 1
ATOM 4842 O O . ILE B 1 276 ? 2.754 38.25 2.898 1 98.19 276 ILE B O 1
ATOM 4846 N N . THR B 1 277 ? 3.215 36.656 4.371 1 98.19 277 THR B N 1
ATOM 4847 C CA . THR B 1 277 ? 4.504 37.188 4.816 1 98.19 277 THR B CA 1
ATOM 4848 C C . THR B 1 277 ? 5.613 36.156 4.57 1 98.19 277 THR B C 1
ATOM 4850 O O . THR B 1 277 ? 5.406 34.938 4.746 1 98.19 277 THR B O 1
ATOM 4853 N N . VAL B 1 278 ? 6.785 36.688 4.152 1 98 278 VAL B N 1
ATOM 4854 C CA . VAL B 1 278 ? 7.824 35.75 3.727 1 98 278 VAL B CA 1
ATOM 4855 C C . VAL B 1 278 ? 9.141 36.094 4.426 1 98 278 VAL B C 1
ATOM 4857 O O . VAL B 1 278 ? 9.562 37.25 4.43 1 98 278 VAL B O 1
ATOM 4860 N N . GLY B 1 279 ? 9.703 35.094 5.074 1 97.19 279 GLY B N 1
ATOM 4861 C CA . GLY B 1 279 ? 11.078 35.156 5.543 1 97.19 279 GLY B CA 1
ATOM 4862 C C . GLY B 1 279 ? 12.023 34.312 4.711 1 97.19 279 GLY B C 1
ATOM 4863 O O . GLY B 1 279 ? 11.703 33.156 4.367 1 97.19 279 GLY B O 1
ATOM 4864 N N . ILE B 1 280 ? 13.227 34.875 4.402 1 97.38 280 ILE B N 1
ATOM 4865 C CA . ILE B 1 280 ? 14.125 34.188 3.488 1 97.38 280 ILE B CA 1
ATOM 4866 C C . ILE B 1 280 ? 15.516 34.094 4.105 1 97.38 280 ILE B C 1
ATOM 4868 O O . ILE B 1 280 ? 16.016 35.031 4.684 1 97.38 280 ILE B O 1
ATOM 4872 N N . ARG B 1 281 ? 16.031 32.906 4.039 1 95.88 281 ARG B N 1
ATOM 4873 C CA . ARG B 1 281 ? 17.469 32.719 4.23 1 95.88 281 ARG B CA 1
ATOM 4874 C C . ARG B 1 281 ? 18.156 32.344 2.916 1 95.88 281 ARG B C 1
ATOM 4876 O O . ARG B 1 281 ? 17.953 31.266 2.379 1 95.88 281 ARG B O 1
ATOM 4883 N N . HIS B 1 282 ? 18.906 33.281 2.43 1 96.12 282 HIS B N 1
ATOM 4884 C CA . HIS B 1 282 ? 19.672 33.062 1.209 1 96.12 282 HIS B CA 1
ATOM 4885 C C . HIS B 1 282 ? 21.141 32.719 1.525 1 96.12 282 HIS B C 1
ATOM 4887 O O . HIS B 1 282 ? 21.734 33.312 2.422 1 96.12 282 HIS B O 1
ATOM 4893 N N . CYS B 1 283 ? 21.656 31.734 0.846 1 94.19 283 CYS B N 1
ATOM 4894 C CA . CYS B 1 283 ? 23.062 31.359 0.955 1 94.19 283 CYS B CA 1
ATOM 4895 C C . CYS B 1 283 ? 23.734 31.344 -0.413 1 94.19 283 CYS B C 1
ATOM 4897 O O . CYS B 1 283 ? 23.312 30.609 -1.311 1 94.19 283 CYS B O 1
ATOM 4899 N N . ASP B 1 284 ? 24.781 32.188 -0.467 1 92.62 284 ASP B N 1
ATOM 4900 C CA . ASP B 1 284 ? 25.547 32.125 -1.704 1 92.62 284 ASP B CA 1
ATOM 4901 C C . ASP B 1 284 ? 26.219 30.766 -1.889 1 92.62 284 ASP B C 1
ATOM 4903 O O . ASP B 1 284 ? 26.328 30.266 -3.012 1 92.62 284 ASP B O 1
ATOM 4907 N N . GLN B 1 285 ? 26.703 30.312 -0.779 1 90.38 285 GLN B N 1
ATOM 4908 C CA . GLN B 1 285 ? 27.266 28.953 -0.655 1 90.38 285 GLN B CA 1
ATOM 4909 C C . GLN B 1 285 ? 26.906 28.344 0.692 1 90.38 285 GLN B C 1
ATOM 4911 O O . GLN B 1 285 ? 26.922 29.016 1.721 1 90.38 285 GLN B O 1
ATOM 4916 N N . ILE B 1 286 ? 26.594 27.062 0.575 1 89.25 286 ILE B N 1
ATOM 4917 C CA . ILE B 1 286 ? 26.234 26.406 1.818 1 89.25 286 ILE B CA 1
ATOM 4918 C C . ILE B 1 286 ? 27.5 26.016 2.586 1 89.25 286 ILE B C 1
ATOM 4920 O O . ILE B 1 286 ? 28.297 25.219 2.105 1 89.25 286 ILE B O 1
ATOM 4924 N N . GLU B 1 287 ? 27.562 26.547 3.721 1 86.44 287 GLU B N 1
ATOM 4925 C CA . GLU B 1 287 ? 28.703 26.234 4.562 1 86.44 287 GLU B CA 1
ATOM 4926 C C . GLU B 1 287 ? 28.594 24.828 5.148 1 86.44 287 GLU B C 1
ATOM 4928 O O . GLU B 1 287 ? 27.484 24.281 5.273 1 86.44 287 GLU B O 1
ATOM 4933 N N . LYS B 1 288 ? 29.703 24.25 5.539 1 84.44 288 LYS B N 1
ATOM 4934 C CA . LYS B 1 288 ? 29.766 22.891 6.062 1 84.44 288 LYS B CA 1
ATOM 4935 C C . LYS B 1 288 ? 28.938 22.766 7.344 1 84.44 288 LYS B C 1
ATOM 4937 O O . LYS B 1 288 ? 28.359 21.703 7.605 1 84.44 288 LYS B O 1
ATOM 4942 N N . GLU B 1 289 ? 28.891 23.906 8.031 1 86.81 289 GLU B N 1
ATOM 4943 C CA . GLU B 1 289 ? 28.25 23.828 9.344 1 86.81 289 GLU B CA 1
ATOM 4944 C C . GLU B 1 289 ? 26.75 24.078 9.234 1 86.81 289 GLU B C 1
ATOM 4946 O O . GLU B 1 289 ? 26 23.859 10.203 1 86.81 289 GLU B O 1
ATOM 4951 N N . MET B 1 290 ? 26.312 24.438 8.078 1 87.94 290 MET B N 1
ATOM 4952 C CA . MET B 1 290 ? 24.906 24.734 7.914 1 87.94 290 MET B CA 1
ATOM 4953 C C . MET B 1 290 ? 24.094 23.453 7.777 1 87.94 290 MET B C 1
ATOM 4955 O O . MET B 1 290 ? 24.281 22.688 6.816 1 87.94 290 MET B O 1
ATOM 4959 N N . THR B 1 291 ? 23.281 23.234 8.781 1 90.31 291 THR B N 1
ATOM 4960 C CA . THR B 1 291 ? 22.375 22.094 8.734 1 90.31 291 THR B CA 1
ATOM 4961 C C . THR B 1 291 ? 20.984 22.547 8.297 1 90.31 291 THR B C 1
ATOM 4963 O O . THR B 1 291 ? 20.672 23.734 8.297 1 90.31 291 THR B O 1
ATOM 4966 N N . ALA B 1 292 ? 20.172 21.562 7.926 1 92.25 292 ALA B N 1
ATOM 4967 C CA . ALA B 1 292 ? 18.797 21.859 7.559 1 92.25 292 ALA B CA 1
ATOM 4968 C C . ALA B 1 292 ? 18.062 22.562 8.703 1 92.25 292 ALA B C 1
ATOM 4970 O O . ALA B 1 292 ? 17.297 23.5 8.4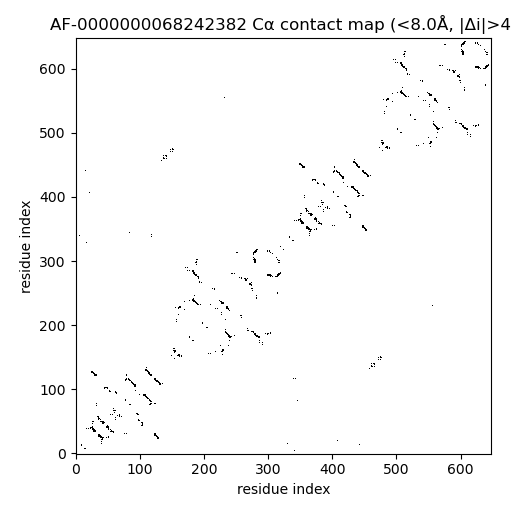69 1 92.25 292 ALA B O 1
ATOM 4971 N N . GLU B 1 293 ? 18.328 22.188 9.898 1 87.62 293 GLU B N 1
ATOM 4972 C CA . GLU B 1 293 ? 17.688 22.766 11.07 1 87.62 293 GLU B CA 1
ATOM 4973 C C . GLU B 1 293 ? 18.078 24.234 11.25 1 87.62 293 GLU B C 1
ATOM 4975 O O . GLU B 1 293 ? 17.234 25.062 11.555 1 87.62 293 GLU B O 1
ATOM 4980 N N . LYS B 1 294 ? 19.328 24.469 11.055 1 89.25 294 LYS B N 1
ATOM 4981 C CA . LYS B 1 294 ? 19.812 25.844 11.18 1 89.25 294 LYS B CA 1
ATOM 4982 C C . LYS B 1 294 ? 19.25 26.734 10.078 1 89.25 294 LYS B C 1
ATOM 4984 O O . LYS B 1 294 ? 18.906 27.891 10.32 1 89.25 294 LYS B O 1
ATOM 4989 N N . LEU B 1 295 ? 19.219 26.172 8.914 1 91.94 295 LEU B N 1
ATOM 4990 C CA . LEU B 1 295 ? 18.656 26.906 7.777 1 91.94 295 LEU B CA 1
ATOM 4991 C C . LEU B 1 295 ? 17.203 27.297 8.031 1 91.94 295 LEU B C 1
ATOM 4993 O O . LEU B 1 295 ? 16.812 28.438 7.785 1 91.94 295 LEU B O 1
ATOM 4997 N N . VAL B 1 296 ? 16.484 26.406 8.531 1 92.31 296 VAL B N 1
ATOM 4998 C CA . VAL B 1 296 ? 15.078 26.625 8.844 1 92.31 296 VAL B CA 1
ATOM 4999 C C . VAL B 1 296 ? 14.945 27.656 9.961 1 92.31 296 VAL B C 1
ATOM 5001 O O . VAL B 1 296 ? 14.07 28.516 9.906 1 92.31 296 VAL B O 1
ATOM 5004 N N . LEU B 1 297 ? 15.781 27.547 10.93 1 88.69 297 LEU B N 1
ATOM 5005 C CA . LEU B 1 297 ? 15.75 28.469 12.062 1 88.69 297 LEU B CA 1
ATOM 5006 C C . LEU B 1 297 ? 15.969 29.906 11.594 1 88.69 297 LEU B C 1
ATOM 5008 O O . LEU B 1 297 ? 15.281 30.812 12.039 1 88.69 297 LEU B O 1
ATOM 5012 N N . VAL B 1 298 ? 16.891 30.094 10.711 1 91.19 298 VAL B N 1
ATOM 5013 C CA . VAL B 1 298 ? 17.203 31.422 10.234 1 91.19 298 VAL B CA 1
ATOM 5014 C C . VAL B 1 298 ? 16.062 31.953 9.375 1 91.19 298 VAL B C 1
ATOM 5016 O O . VAL B 1 298 ? 15.711 33.125 9.445 1 91.19 298 VAL B O 1
ATOM 5019 N N . ALA B 1 299 ? 15.547 31.109 8.539 1 93.56 299 ALA B N 1
ATOM 5020 C CA . ALA B 1 299 ? 14.398 31.516 7.734 1 93.56 299 ALA B CA 1
ATOM 5021 C C . ALA B 1 299 ? 13.211 31.891 8.617 1 93.56 299 ALA B C 1
ATOM 5023 O O . ALA B 1 299 ? 12.477 32.844 8.312 1 93.56 299 ALA B O 1
ATOM 5024 N N . ASP B 1 300 ? 13.039 31.156 9.617 1 89.88 300 ASP B N 1
ATOM 5025 C CA . ASP B 1 300 ? 11.969 31.422 10.578 1 89.88 300 ASP B CA 1
ATOM 5026 C C . ASP B 1 300 ? 12.195 32.75 11.289 1 89.88 300 ASP B C 1
ATOM 5028 O O . ASP B 1 300 ? 11.242 33.5 11.562 1 89.88 300 ASP B O 1
ATOM 5032 N N . LYS B 1 301 ? 13.406 33 11.672 1 89.62 301 LYS B N 1
ATOM 5033 C CA . LYS B 1 301 ? 13.75 34.281 12.273 1 89.62 301 LYS B CA 1
ATOM 5034 C C . LYS B 1 301 ? 13.453 35.438 11.312 1 89.62 301 LYS B C 1
ATOM 5036 O O . LYS B 1 301 ? 12.992 36.5 11.734 1 89.62 301 LYS B O 1
ATOM 5041 N N . ALA B 1 302 ? 13.812 35.219 10.078 1 93.94 302 ALA B N 1
ATOM 5042 C CA . ALA B 1 302 ? 13.508 36.219 9.062 1 93.94 302 ALA B CA 1
ATOM 5043 C C . ALA B 1 302 ? 12.008 36.469 8.969 1 93.94 302 ALA B C 1
ATOM 5045 O O . ALA B 1 302 ? 11.562 37.594 8.844 1 93.94 302 ALA B O 1
ATOM 5046 N N . LEU B 1 303 ? 11.273 35.438 9 1 93.94 303 LEU B N 1
ATOM 5047 C CA . LEU B 1 303 ? 9.82 35.562 8.977 1 93.94 303 LEU B CA 1
ATOM 5048 C C . LEU B 1 303 ? 9.32 36.344 10.195 1 93.94 303 LEU B C 1
ATOM 5050 O O . LEU B 1 303 ? 8.43 37.188 10.07 1 93.94 303 LEU B O 1
ATOM 5054 N N . PHE B 1 304 ? 9.891 35.969 11.305 1 89.5 304 PHE B N 1
ATOM 5055 C CA . PHE B 1 304 ? 9.523 36.625 12.547 1 89.5 304 PHE B CA 1
ATOM 5056 C C . PHE B 1 304 ? 9.766 38.125 12.438 1 89.5 304 PHE B C 1
ATOM 5058 O O . PHE B 1 304 ? 8.938 38.938 12.867 1 89.5 304 PHE B O 1
ATOM 5065 N N . HIS B 1 305 ? 10.852 38.469 11.906 1 91.19 305 HIS B N 1
ATOM 5066 C CA . HIS B 1 305 ? 11.195 39.875 11.703 1 91.19 305 HIS B CA 1
ATOM 5067 C C . HIS B 1 305 ? 10.188 40.562 10.781 1 91.19 305 HIS B C 1
ATOM 5069 O O . HIS B 1 305 ? 9.742 41.656 11.062 1 91.19 305 HIS B O 1
ATOM 5075 N N . ALA B 1 306 ? 9.836 39.906 9.734 1 94.5 306 ALA B N 1
ATOM 5076 C CA . ALA B 1 306 ? 8.883 40.469 8.773 1 94.5 306 ALA B CA 1
ATOM 5077 C C . ALA B 1 306 ? 7.52 40.688 9.422 1 94.5 306 ALA B C 1
ATOM 5079 O O . ALA B 1 306 ? 6.879 41.719 9.195 1 94.5 306 ALA B O 1
ATOM 5080 N N . LYS B 1 307 ? 7.07 39.688 10.195 1 92.44 307 LYS B N 1
ATOM 5081 C CA . LYS B 1 307 ? 5.773 39.781 10.859 1 92.44 307 LYS B CA 1
ATOM 5082 C C . LYS B 1 307 ? 5.75 40.938 11.859 1 92.44 307 LYS B C 1
ATOM 5084 O O . LYS B 1 307 ? 4.723 41.594 12.031 1 92.44 307 LYS B O 1
ATOM 5089 N N . HIS B 1 308 ? 6.816 41.188 12.594 1 90 308 HIS B N 1
ATOM 5090 C CA . HIS B 1 308 ? 6.879 42.188 13.648 1 90 308 HIS B CA 1
ATOM 5091 C C . HIS B 1 308 ? 7.07 43.594 13.07 1 90 308 HIS B C 1
ATOM 5093 O O . HIS B 1 308 ? 6.605 44.562 13.648 1 90 308 HIS B O 1
ATOM 5099 N N . GLU B 1 309 ? 7.812 43.656 11.977 1 91 309 GLU B N 1
ATOM 5100 C CA . GLU B 1 309 ? 7.965 44.938 11.328 1 91 309 GLU B CA 1
ATOM 5101 C C . GLU B 1 309 ? 6.695 45.344 10.578 1 91 309 GLU B C 1
ATOM 5103 O O . GLU B 1 309 ? 6.102 46.375 10.859 1 91 309 GLU B O 1
ATOM 5108 N N . GLN B 1 310 ? 6.352 44.5 9.625 1 92.44 310 GLN B N 1
ATOM 5109 C CA . GLN B 1 310 ? 5.137 44.688 8.844 1 92.44 310 GLN B CA 1
ATOM 5110 C C . GLN B 1 310 ? 4.707 43.406 8.148 1 92.44 310 GLN B C 1
ATOM 5112 O O . GLN B 1 310 ? 5.379 42.938 7.223 1 92.44 310 GLN B O 1
ATOM 5117 N N . ARG B 1 311 ? 3.578 42.969 8.609 1 93.44 311 ARG B N 1
ATOM 5118 C CA . ARG B 1 311 ? 3.051 41.781 7.914 1 93.44 311 ARG B CA 1
ATOM 5119 C C . ARG B 1 311 ? 2.795 42.094 6.441 1 93.44 311 ARG B C 1
ATOM 5121 O O . ARG B 1 311 ? 2.58 43.25 6.07 1 93.44 311 ARG B O 1
ATOM 5128 N N . GLY B 1 312 ? 2.816 41.062 5.625 1 95.44 312 GLY B N 1
ATOM 5129 C CA . GLY B 1 312 ? 2.613 41.25 4.199 1 95.44 312 GLY B CA 1
ATOM 5130 C C . GLY B 1 312 ? 3.867 41.688 3.471 1 95.44 312 GLY B C 1
ATOM 5131 O O . GLY B 1 312 ? 3.791 42.312 2.402 1 95.44 312 GLY B O 1
ATOM 5132 N N . THR B 1 313 ? 4.988 41.438 4.09 1 96.75 313 THR B N 1
ATOM 5133 C CA . THR B 1 313 ? 6.246 41.875 3.49 1 96.75 313 THR B CA 1
ATOM 5134 C C . THR B 1 313 ? 7.242 40.719 3.438 1 96.75 313 THR B C 1
ATOM 5136 O O . THR B 1 313 ? 6.914 39.594 3.832 1 96.75 313 THR B O 1
ATOM 5139 N N . ILE B 1 314 ? 8.422 41.031 2.9 1 97.44 314 ILE B N 1
ATOM 5140 C CA . ILE B 1 314 ? 9.516 40.062 2.789 1 97.44 314 ILE B CA 1
ATOM 5141 C C . ILE B 1 314 ? 10.711 40.562 3.607 1 97.44 314 ILE B C 1
ATOM 5143 O O . ILE B 1 314 ? 11.023 41.75 3.611 1 97.44 314 ILE B O 1
ATOM 5147 N N . HIS B 1 315 ? 11.32 39.688 4.332 1 96.88 315 HIS B N 1
ATOM 5148 C CA . HIS B 1 315 ? 12.602 39.938 4.965 1 96.88 315 HIS B CA 1
ATOM 5149 C C . HIS B 1 315 ? 13.617 38.844 4.641 1 96.88 315 HIS B C 1
ATOM 5151 O O . HIS B 1 315 ? 13.297 37.656 4.727 1 96.88 315 HIS B O 1
ATOM 5157 N N . MET B 1 316 ? 14.805 39.25 4.281 1 96.19 316 MET B N 1
ATOM 5158 C CA . MET B 1 316 ? 15.805 38.281 3.867 1 96.19 316 MET B CA 1
ATOM 5159 C C . MET B 1 316 ? 17.109 38.469 4.637 1 96.19 316 MET B C 1
ATOM 5161 O O . MET B 1 316 ? 17.594 39.594 4.762 1 96.19 316 MET B O 1
ATOM 5165 N N . PHE B 1 317 ? 17.547 37.438 5.195 1 92.56 317 PHE B N 1
ATOM 5166 C CA . PHE B 1 317 ? 18.938 37.375 5.656 1 92.56 317 PHE B CA 1
ATOM 5167 C C . PHE B 1 317 ? 19.844 36.781 4.586 1 92.56 317 PHE B C 1
ATOM 5169 O O . PHE B 1 317 ? 19.625 35.625 4.145 1 92.56 317 PHE B O 1
ATOM 5176 N N . SER B 1 318 ? 20.609 37.688 4.102 1 83.81 318 SER B N 1
ATOM 5177 C CA . SER B 1 318 ? 21.531 37.188 3.084 1 83.81 318 SER B CA 1
ATOM 5178 C C . SER B 1 318 ? 22.969 37.219 3.588 1 83.81 318 SER B C 1
ATOM 5180 O O . SER B 1 318 ? 23.375 38.188 4.238 1 83.81 318 SER B O 1
ATOM 5182 N N . SER B 1 319 ? 23.5 36.219 4.301 1 67.62 319 SER B N 1
ATOM 5183 C CA . SER B 1 319 ? 24.891 36.312 4.742 1 67.62 319 SER B CA 1
ATOM 5184 C C . SER B 1 319 ? 25.781 35.312 4.027 1 67.62 319 SER B C 1
ATOM 5186 O O . SER B 1 319 ? 25.312 34.25 3.611 1 67.62 319 SER B O 1
ATOM 5188 N N . THR B 1 320 ? 26.922 35.844 3.51 1 53.66 320 THR B N 1
ATOM 5189 C CA . THR B 1 320 ? 27.984 34.875 3.209 1 53.66 320 THR B CA 1
ATOM 5190 C C . THR B 1 320 ? 28.344 34.062 4.445 1 53.66 320 THR B C 1
ATOM 5192 O O . THR B 1 320 ? 28.891 32.969 4.328 1 53.66 320 THR B O 1
ATOM 5195 N N . THR B 1 321 ? 28.328 34.656 5.773 1 49.56 321 THR B N 1
ATOM 5196 C CA . THR B 1 321 ? 28.859 34 6.965 1 49.56 321 THR B CA 1
ATOM 5197 C C . THR B 1 321 ? 27.75 33.844 8.008 1 49.56 321 THR B C 1
ATOM 5199 O O . THR B 1 321 ? 26.797 34.594 8.055 1 49.56 321 THR B O 1
ATOM 5202 N N . TRP B 1 322 ? 27.453 32.594 8.594 1 49.12 322 TRP B N 1
ATOM 5203 C CA . TRP B 1 322 ? 26.484 32.156 9.578 1 49.12 322 TRP B CA 1
ATOM 5204 C C . TRP B 1 322 ? 26.391 33.125 10.758 1 49.12 322 TRP B C 1
ATOM 5206 O O . TRP B 1 322 ? 25.625 32.906 11.688 1 49.12 322 TRP B O 1
ATOM 5216 N N . HIS B 1 323 ? 27.266 34.031 11.156 1 44.06 323 HIS B N 1
ATOM 5217 C CA . HIS B 1 323 ? 27.297 34.688 12.453 1 44.06 323 HIS B CA 1
ATOM 5218 C C . HIS B 1 323 ? 26.094 35.625 12.633 1 44.06 323 HIS B C 1
ATOM 5220 O O . HIS B 1 323 ? 26.016 36.344 13.625 1 44.06 323 HIS B O 1
ATOM 5226 N N . GLU B 1 324 ? 25.188 35.656 11.797 1 40.88 324 GLU B N 1
ATOM 5227 C CA . GLU B 1 324 ? 24.203 36.688 12.172 1 40.88 324 GLU B CA 1
ATOM 5228 C C . GLU B 1 324 ? 22.984 36.062 12.844 1 40.88 324 GLU B C 1
ATOM 5230 O O . GLU B 1 324 ? 22.578 34.938 12.484 1 40.88 324 GLU B O 1
#

Radius of gyration: 35.61 Å; Cα contacts (8 Å, |Δi|>4): 1224; chains: 2; bounding box: 61×96×74 Å

Nearest PDB structures (foldseek):
  3i5c-assembly1_A  TM=8.433E-01  e=6.268E-18  Saccharomyces cerevisiae
  6zxc-assembly2_D  TM=8.825E-01  e=1.066E-14  Leptospira biflexa serovar Patoc strain 'Patoc 1 (Paris)'
  2v0n-assembly1_B  TM=8.183E-01  e=3.530E-14  Caulobacter vibrioides CB15
  2wb4-assembly1_B  TM=7.925E-01  e=2.132E-14  Caulobacter vibrioides CB15
  5xge-assembly1_A  TM=5.446E-01  e=1.296E-18  Pseudomonas aeruginosa PAO1